Protein 5K4B (pdb70)

InterPro domains:
  IPR007783 Eukaryotic translation initiation factor 3 subunit D [MF_03003] (20-543)
  IPR007783 Eukaryotic translation initiation factor 3 subunit D [PF05091] (23-531)
  IPR007783 Eukaryotic translation initiation factor 3 subunit D [PIRSF016281] (19-552)
  IPR007783 Eukaryotic translation initiation factor 3 subunit D [PTHR12399] (19-552)

Solvent-accessible surface area: 29880 Å² total; per-residue (Å²): 109,18,79,68,54,117,77,18,87,64,58,49,90,0,69,22,85,95,0,63,169,43,83,25,87,69,34,166,110,8,101,61,41,43,26,0,2,20,0,10,30,14,24,111,61,25,77,184,5,59,30,189,56,79,90,87,25,90,119,52,61,55,3,60,46,68,34,11,0,41,58,0,11,0,0,30,88,18,15,149,122,50,22,31,0,0,0,2,8,39,0,0,0,8,0,4,3,0,40,49,9,53,71,40,33,13,0,15,0,56,17,99,32,118,66,0,25,0,17,29,52,96,58,40,83,38,62,44,33,30,6,13,7,33,17,134,151,31,20,122,83,117,60,96,6,46,29,9,40,60,1,0,13,28,1,0,17,68,0,14,71,6,4,6,9,10,0,9,93,91,144,84,104,74,70,131,31,157,26,31,8,0,11,4,0,110,84,2,34,42,10,14,3,6,11,0,4,32,0,17,49,9,93,0,91,112,60,8,36,0,0,0,8,0,48,1,21,0,0,12,147,85,59,19,0,5,5,36,0,0,10,12,15,16,11,175,110,26,128,30,36,44,8,89,180,72,3,103,111,70,83,53,44,0,20,59,20,14,42,127,6,6,18,4,8,0,0,52,4,0,0,31,0,24,2,1,28,9,58,17,0,12,1,0,0,0,3,3,44,40,70,190,60,4,60,134,4,9,0,0,16,14,31,78,40,111,5,102,81,1,5,102,100,6,133,16,90,39,51,28,0,14,5,0,0,37,18,0,0,46,16,0,43,126,37,175,83,14,58,7,0,0,8,5,16,56,135,108,82,15,0,38,1,15,54,2,56,82,78,15,102,66,84,68,72,135,43,17,88,60,51,63,84,2,56,17,86,136,2,61,172,54,81,22,86,66,32,168,121,11,104,61,41,42,24,0,1,16,0,14,42,5,35,89,45,16,62,169,10,54,29,182,90,84,83,68,17,95,137,43,102,61,5,60,55,71,31,14,0,46,57,0,4,0,1,47,70,14,12,126,118,53,22,32,0,0,0,2,6,36,0,0,0,7,0,5,1,0,38,64,10,52,67,52,31,9,0,10,0,16,22,57,34,125,59,0,24,0,17,22,31,107,55,33,80,37,50,40,35,29,5,15,6,35,16,143,128,26,20,131,71,91,31,94,22,61,11,2,47,75,32,0,11,28,9,0,21,57,0,16,63,5,0,12,7,19,0,14,82,50,152,82,113,93,68,120,35,160,20,18,19,0,15,7,0,87,103,11,73,67,52,22,12,6,14,0,5,33,0,10,52,10,95,0,84,106,65,8,38,0,0,0,14,0,46,2,17,0,0,8,103,180,63,53,20,0,4,3,31,0,0,10,14,16,14,11,184,116,26,133,30,41,60,8,80,169,52,2,103,114,83,104,51,46,0,18,54,28,12,43,132,13,7,24,4,7,2,0,50,5,0,0,25,0,39,3,2,33,9,59,9,0,4,0,0,0,0,3,3,48,54,71,200,62,33,45,132,2,9,0,0,20,7,9,76,40,102,7,93,90,0,8,110,86,21,126,18,84,38,52,28,0,12,5,0,0,32,28,0,0,42,14,0,49,124,40,174,84,20,59,8,0,0,10,7,9,72,132,99,81,21,0,38,0,16,54,6,32,65,22,1,42

Radius of gyration: 26.12 Å; Cα contacts (8 Å, |Δi|>4): 1580; chains: 2; bounding box: 70×68×67 Å

Organism: Nasonia vitripennis (NCBI:txid7425)

Sequence (722 aa):
SVTVRPDWVTIEEMDFPRLSKLTLPGVKEGEDVLCCGAVEYYDKSYDRVNVKNEKPLQRIDRIFHTVTTTDDPVIRKLSKTEGNVYATDAILATIMCCTRSNYSWDIVIEKIGNKLFFDKRDNTEFDLLTVNETSVEPPQDDGNSLNSPRNLALEATFINHNFSQQVLKSNEPRYKFDEPNPFISEEEEGEVASVAYRYRKWDLNNGITLIARCEHDAVMQTQFLTIKALNEWDSKLANGVEWRRKLDTQRGAVLANELRNNACKLAKWTVQALLAGSDQLKFGYVSRASVRDSSKHVILETQQYKPNEFATQINLNMDNAWGILRCIIDICMNQKDGKYLIMKDPNKPMIRLYDIPDNTFVTVRPDWVTIEEMDFPRLSKLTLPGVKEGEDVLCCGAVEYYDKSYDRVNVKNEKPLQRIDRIFHTVTTTDDPVIRKLSKTEGNVYATDAILATIMCCTRSNYSWDIVIEKIGNKLFFDKRDNTEFDLLTVNETSVEPPQDDGNSLNSPRNLALEATFINHNFSQQVLKSNEPRYKFDEPNPFISEEEEGEVASVAYRYRKWDLNNGITLIARCEHDAVMQETQFLTIKALNEWDSKLANGVEWRRKLDTQRGAVLANELRNNACKLAKWTVQALLAGSDQLKFGYVSRASVRDSSKHVILETQQYKPNEFATQINLNMDNAWGILRCIIDICMNQKDGKYLIMKDPNKPMIRLYDIPDNTF

Nearest PDB structures (foldseek):
  5k4b-assembly1_A  TM=1.003E+00  e=2.210E-83  Nasonia vitripennis
  5k4c-assembly1_A  TM=9.934E-01  e=1.462E-78  Nasonia vitripennis
  5k4b-assembly2_B  TM=9.936E-01  e=1.462E-78  Nasonia vitripennis
  5k4d-assembly2_B  TM=9.808E-01  e=1.157E-73  Nasonia vitripennis
  8ppl-assembly1_Ix  TM=9.875E-01  e=2.390E-63  Homo sapiens

Structure (mmCIF, N/CA/C/O backbone):
data_5K4B
#
_entry.id   5K4B
#
_cell.length_a   61.832
_cell.length_b   62.909
_cell.length_c   192.112
_cell.angle_alpha   90.00
_cell.angle_beta   90.00
_cell.angle_gamma   90.00
#
_symmetry.space_group_name_H-M   'P 21 21 21'
#
loop_
_entity.id
_entity.type
_entity.pdbx_description
1 polymer 'Eukaryotic translation initiation factor 3 subunit D'
2 non-polymer 'CHLORIDE ION'
3 water water
#
loop_
_atom_site.group_PDB
_atom_site.id
_atom_site.type_symbol
_atom_site.label_atom_id
_atom_site.label_alt_id
_atom_site.label_comp_id
_atom_site.label_asym_id
_atom_site.label_entity_id
_atom_site.label_seq_id
_atom_site.pdbx_PDB_ins_code
_atom_site.Cartn_x
_atom_site.Cartn_y
_atom_site.Cartn_z
_atom_site.occupancy
_atom_site.B_iso_or_equiv
_atom_site.auth_seq_id
_atom_site.auth_comp_id
_atom_site.auth_asym_id
_atom_site.auth_atom_id
_atom_site.pdbx_PDB_model_num
ATOM 1 N N . SER A 1 3 ? 55.775 35.495 70.032 1.00 40.56 172 SER A N 1
ATOM 2 C CA . SER A 1 3 ? 56.676 36.031 69.018 1.00 35.38 172 SER A CA 1
ATOM 3 C C . SER A 1 3 ? 58.010 35.290 69.044 1.00 32.21 172 SER A C 1
ATOM 4 O O . SER A 1 3 ? 58.653 35.191 70.091 1.00 28.98 172 SER A O 1
ATOM 7 N N . VAL A 1 4 ? 58.423 34.768 67.891 1.00 21.85 173 VAL A N 1
ATOM 8 C CA . VAL A 1 4 ? 59.615 33.934 67.815 1.00 21.77 173 VAL A CA 1
ATOM 9 C C . VAL A 1 4 ? 60.848 34.760 68.187 1.00 19.14 173 VAL A C 1
ATOM 10 O O . VAL A 1 4 ? 60.935 35.949 67.881 1.00 20.97 173 VAL A O 1
ATOM 14 N N . THR A 1 5 ? 61.786 34.133 68.885 1.00 22.37 174 THR A N 1
ATOM 15 C CA . THR A 1 5 ? 63.000 34.817 69.290 1.00 21.12 174 THR A CA 1
ATOM 16 C C . THR A 1 5 ? 63.996 34.762 68.149 1.00 20.64 174 THR A C 1
ATOM 17 O O . THR A 1 5 ? 64.418 33.680 67.748 1.00 22.70 174 THR A O 1
ATOM 21 N N . VAL A 1 6 ? 64.352 35.927 67.618 1.00 21.72 175 VAL A N 1
ATOM 22 C CA . VAL A 1 6 ? 65.357 35.980 66.564 1.00 19.47 175 VAL A CA 1
ATOM 23 C C . VAL A 1 6 ? 66.716 35.725 67.201 1.00 20.99 175 VAL A C 1
ATOM 24 O O . VAL A 1 6 ? 67.135 36.442 68.109 1.00 28.36 175 VAL A O 1
ATOM 28 N N . ARG A 1 7 ? 67.392 34.692 66.726 1.00 18.23 176 ARG A N 1
ATOM 29 C CA . ARG A 1 7 ? 68.670 34.296 67.308 1.00 19.19 176 ARG A CA 1
ATOM 30 C C . ARG A 1 7 ? 69.844 34.993 66.625 1.00 17.90 176 ARG A C 1
ATOM 31 O O . ARG A 1 7 ? 69.776 35.359 65.455 1.00 18.09 176 ARG A O 1
ATOM 39 N N . PRO A 1 8 ? 70.947 35.169 67.360 1.00 22.66 177 PRO A N 1
ATOM 40 C CA . PRO A 1 8 ? 72.105 35.856 66.787 1.00 21.39 177 PRO A CA 1
ATOM 41 C C . PRO A 1 8 ? 72.731 35.143 65.589 1.00 20.53 177 PRO A C 1
ATOM 42 O O . PRO A 1 8 ? 73.456 35.787 64.822 1.00 18.66 177 PRO A O 1
ATOM 46 N N . ASP A 1 9 ? 72.497 33.840 65.441 1.00 16.98 178 ASP A N 1
ATOM 47 C CA . ASP A 1 9 ? 73.093 33.133 64.310 1.00 17.83 178 ASP A CA 1
ATOM 48 C C . ASP A 1 9 ? 72.147 33.025 63.111 1.00 18.64 178 ASP A C 1
ATOM 49 O O . ASP A 1 9 ? 72.439 32.316 62.153 1.00 20.48 178 ASP A O 1
ATOM 54 N N . TRP A 1 10 ? 71.019 33.724 63.155 1.00 16.12 179 TRP A N 1
ATOM 55 C CA . TRP A 1 10 ? 70.138 33.794 61.996 1.00 15.49 179 TRP A CA 1
ATOM 56 C C . TRP A 1 10 ? 70.670 34.822 61.032 1.00 15.43 179 TRP A C 1
ATOM 57 O O . TRP A 1 10 ? 71.073 35.909 61.453 1.00 19.55 179 TRP A O 1
ATOM 68 N N . VAL A 1 11 ? 70.644 34.514 59.743 1.00 13.23 180 VAL A N 1
ATOM 69 C CA . VAL A 1 11 ? 71.153 35.436 58.743 1.00 13.90 180 VAL A CA 1
ATOM 70 C C . VAL A 1 11 ? 69.990 35.945 57.902 1.00 16.94 180 VAL A C 1
ATOM 71 O O . VAL A 1 11 ? 69.221 35.158 57.346 1.00 14.73 180 VAL A O 1
ATOM 75 N N . THR A 1 12 ? 69.852 37.261 57.796 1.00 16.55 181 THR A N 1
ATOM 76 C CA . THR A 1 12 ? 68.776 37.838 57.004 1.00 16.54 181 THR A CA 1
ATOM 77 C C . THR A 1 12 ? 69.041 37.672 55.508 1.00 16.45 181 THR A C 1
ATOM 78 O O . THR A 1 12 ? 70.102 38.052 55.015 1.00 17.44 181 THR A O 1
ATOM 82 N N . ILE A 1 13 ? 68.100 37.052 54.811 1.00 16.13 182 ILE A N 1
ATOM 83 C CA . ILE A 1 13 ? 68.161 36.879 53.360 1.00 15.72 182 ILE A CA 1
ATOM 84 C C . ILE A 1 13 ? 67.435 37.999 52.623 1.00 16.05 182 ILE A C 1
ATOM 85 O O . ILE A 1 13 ? 67.929 38.533 51.636 1.00 17.96 182 ILE A O 1
ATOM 90 N N . GLU A 1 14 ? 66.239 38.344 53.076 1.00 15.59 183 GLU A N 1
ATOM 91 C CA . GLU A 1 14 ? 65.521 39.421 52.426 1.00 16.85 183 GLU A CA 1
ATOM 92 C C . GLU A 1 14 ? 64.529 40.037 53.384 1.00 13.11 183 GLU A C 1
ATOM 93 O O . GLU A 1 14 ? 63.931 39.340 54.204 1.00 16.49 183 GLU A O 1
ATOM 99 N N . GLU A 1 15 ? 64.397 41.353 53.285 1.00 16.52 184 GLU A N 1
ATOM 100 C CA . GLU A 1 15 ? 63.366 42.113 53.976 1.00 16.63 184 GLU A CA 1
ATOM 101 C C . GLU A 1 15 ? 62.374 42.632 52.960 1.00 18.06 184 GLU A C 1
ATOM 102 O O . GLU A 1 15 ? 62.756 43.171 51.920 1.00 22.16 184 GLU A O 1
ATOM 108 N N . MET A 1 16 ? 61.093 42.502 53.269 1.00 17.19 185 MET A N 1
ATOM 109 C CA . MET A 1 16 ? 60.042 42.942 52.361 1.00 20.76 185 MET A CA 1
ATOM 110 C C . MET A 1 16 ? 59.051 43.823 53.098 1.00 18.35 185 MET A C 1
ATOM 111 O O . MET A 1 16 ? 58.326 43.333 53.967 1.00 19.75 185 MET A O 1
ATOM 116 N N . ASP A 1 17 ? 58.996 45.107 52.760 1.00 18.49 186 ASP A N 1
ATOM 117 C CA . ASP A 1 17 ? 58.028 45.989 53.397 1.00 19.76 186 ASP A CA 1
ATOM 118 C C . ASP A 1 17 ? 56.652 45.800 52.751 1.00 19.19 186 ASP A C 1
ATOM 119 O O . ASP A 1 17 ? 56.528 45.297 51.631 1.00 16.93 186 ASP A O 1
ATOM 124 N N . PHE A 1 18 ? 55.616 46.187 53.475 1.00 19.68 187 PHE A N 1
ATOM 125 C CA . PHE A 1 18 ? 54.267 45.980 52.975 1.00 19.69 187 PHE A CA 1
ATOM 126 C C . PHE A 1 18 ? 53.984 46.725 51.660 1.00 19.76 187 PHE A C 1
ATOM 127 O O . PHE A 1 18 ? 53.377 46.150 50.768 1.00 18.56 187 PHE A O 1
ATOM 135 N N . PRO A 1 19 ? 54.448 47.989 51.511 1.00 20.58 188 PRO A N 1
ATOM 136 C CA . PRO A 1 19 ? 54.163 48.630 50.222 1.00 21.48 188 PRO A CA 1
ATOM 137 C C . PRO A 1 19 ? 54.698 47.871 49.020 1.00 19.83 188 PRO A C 1
ATOM 138 O O . PRO A 1 19 ? 54.020 47.811 47.997 1.00 24.88 188 PRO A O 1
ATOM 142 N N . ARG A 1 20 ? 55.894 47.304 49.131 1.00 18.24 189 ARG A N 1
ATOM 143 C CA . ARG A 1 20 ? 56.389 46.475 48.049 1.00 17.66 189 ARG A CA 1
ATOM 144 C C . ARG A 1 20 ? 55.519 45.238 47.832 1.00 18.10 189 ARG A C 1
ATOM 145 O O . ARG A 1 20 ? 55.157 44.919 46.703 1.00 20.86 189 ARG A O 1
ATOM 153 N N . LEU A 1 21 ? 55.177 44.555 48.915 1.00 15.71 190 LEU A N 1
ATOM 154 C CA . LEU A 1 21 ? 54.340 43.368 48.803 1.00 15.63 190 LEU A CA 1
ATOM 155 C C . LEU A 1 21 ? 52.984 43.689 48.198 1.00 18.56 190 LEU A C 1
ATOM 156 O O . LEU A 1 21 ? 52.449 42.903 47.413 1.00 17.30 190 LEU A O 1
ATOM 161 N N . SER A 1 22 ? 52.451 44.856 48.542 1.00 16.93 191 SER A N 1
ATOM 162 C CA . SER A 1 22 ? 51.106 45.241 48.094 1.00 19.55 191 SER A CA 1
ATOM 163 C C . SER A 1 22 ? 51.019 45.483 46.590 1.00 23.17 191 SER A C 1
ATOM 164 O O . SER A 1 22 ? 49.929 45.516 46.027 1.00 25.56 191 SER A O 1
ATOM 167 N N . LYS A 1 23 ? 52.164 45.666 45.943 1.00 20.70 192 LYS A N 1
ATOM 168 C CA . LYS A 1 23 ? 52.203 45.929 44.511 1.00 20.73 192 LYS A CA 1
ATOM 169 C C . LYS A 1 23 ? 52.397 44.664 43.674 1.00 20.50 192 LYS A C 1
ATOM 170 O O . LYS A 1 23 ? 52.253 44.695 42.452 1.00 25.08 192 LYS A O 1
ATOM 176 N N . LEU A 1 24 ? 52.722 43.558 44.334 1.00 18.64 193 LEU A N 1
ATOM 177 C CA . LEU A 1 24 ? 52.954 42.291 43.653 1.00 18.93 193 LEU A CA 1
ATOM 178 C C . LEU A 1 24 ? 51.679 41.746 43.017 1.00 19.60 193 LEU A C 1
ATOM 179 O O . LEU A 1 24 ? 50.584 41.937 43.553 1.00 18.04 193 LEU A O 1
ATOM 184 N N . THR A 1 25 ? 51.815 41.055 41.890 1.00 17.41 194 THR A N 1
ATOM 185 C CA . THR A 1 25 ? 50.655 40.468 41.227 1.00 19.11 194 THR A CA 1
ATOM 186 C C . THR A 1 25 ? 51.033 39.256 40.370 1.00 20.04 194 THR A C 1
ATOM 187 O O . THR A 1 25 ? 52.090 39.231 39.716 1.00 20.53 194 THR A O 1
ATOM 191 N N . LEU A 1 26 ? 50.193 38.227 40.428 1.00 17.67 195 LEU A N 1
ATOM 192 C CA . LEU A 1 26 ? 50.300 37.065 39.560 1.00 16.64 195 LEU A CA 1
ATOM 193 C C . LEU A 1 26 ? 48.889 36.747 39.060 1.00 18.82 195 LEU A C 1
ATOM 194 O O . LEU A 1 26 ? 48.227 35.845 39.583 1.00 17.01 195 LEU A O 1
ATOM 199 N N . PRO A 1 27 ? 48.413 37.489 38.049 1.00 17.69 196 PRO A N 1
ATOM 200 C CA . PRO A 1 27 ? 47.049 37.254 37.554 1.00 17.51 196 PRO A CA 1
ATOM 201 C C . PRO A 1 27 ? 46.927 35.911 36.842 1.00 18.09 196 PRO A C 1
ATOM 202 O O . PRO A 1 27 ? 47.929 35.348 36.405 1.00 17.66 196 PRO A O 1
ATOM 206 N N . GLY A 1 28 ? 45.703 35.413 36.721 1.00 18.05 197 GLY A N 1
ATOM 207 C CA . GLY A 1 28 ? 45.430 34.228 35.927 1.00 18.99 197 GLY A CA 1
ATOM 208 C C . GLY A 1 28 ? 45.511 32.870 36.615 1.00 18.06 197 GLY A C 1
ATOM 209 O O . GLY A 1 28 ? 45.315 31.851 35.958 1.00 21.41 197 GLY A O 1
ATOM 210 N N . VAL A 1 29 ? 45.781 32.829 37.921 1.00 15.26 198 VAL A N 1
ATOM 211 C CA . VAL A 1 29 ? 45.849 31.536 38.606 1.00 17.79 198 VAL A CA 1
ATOM 212 C C . VAL A 1 29 ? 44.457 30.889 38.613 1.00 20.36 198 VAL A C 1
ATOM 213 O O . VAL A 1 29 ? 43.461 31.530 38.938 1.00 19.54 198 VAL A O 1
ATOM 217 N N . LYS A 1 30 ? 44.390 29.630 38.198 1.00 17.28 199 LYS A N 1
ATOM 218 C CA . LYS A 1 30 ? 43.104 28.942 38.110 1.00 20.15 199 LYS A CA 1
ATOM 219 C C . LYS A 1 30 ? 42.538 28.535 39.464 1.00 19.49 199 LYS A C 1
ATOM 220 O O . LYS A 1 30 ? 43.215 28.606 40.491 1.00 20.02 199 LYS A O 1
ATOM 226 N N . GLU A 1 31 ? 41.288 28.079 39.443 1.00 19.52 200 GLU A N 1
ATOM 227 C CA . GLU A 1 31 ? 40.681 27.483 40.613 1.00 18.65 200 GLU A CA 1
ATOM 228 C C . GLU A 1 31 ? 41.547 26.275 40.970 1.00 17.38 200 GLU A C 1
ATOM 229 O O . GLU A 1 31 ? 42.092 25.634 40.071 1.00 18.05 200 GLU A O 1
ATOM 235 N N . GLY A 1 32 ? 41.678 25.955 42.253 1.00 15.97 201 GLY A N 1
ATOM 236 C CA . GLY A 1 32 ? 42.447 24.776 42.624 1.00 17.87 201 GLY A CA 1
ATOM 237 C C . GLY A 1 32 ? 41.920 23.515 41.946 1.00 18.85 201 GLY A C 1
ATOM 238 O O . GLY A 1 32 ? 40.712 23.380 41.731 1.00 20.80 201 GLY A O 1
ATOM 239 N N . GLU A 1 33 ? 42.826 22.595 41.625 1.00 15.49 202 GLU A N 1
ATOM 240 C CA . GLU A 1 33 ? 42.480 21.290 41.051 1.00 16.93 202 GLU A CA 1
ATOM 241 C C . GLU A 1 33 ? 42.520 20.228 42.142 1.00 14.19 202 GLU A C 1
ATOM 242 O O . GLU A 1 33 ? 43.540 20.047 42.785 1.00 12.86 202 GLU A O 1
ATOM 248 N N . ASP A 1 34 ? 41.405 19.538 42.370 1.00 13.20 203 ASP A N 1
ATOM 249 C CA . ASP A 1 34 ? 41.367 18.519 43.418 1.00 11.94 203 ASP A CA 1
ATOM 250 C C . ASP A 1 34 ? 42.261 17.345 43.060 1.00 15.00 203 ASP A C 1
ATOM 251 O O . ASP A 1 34 ? 42.111 16.767 41.981 1.00 17.56 203 ASP A O 1
ATOM 256 N N . VAL A 1 35 ? 43.156 16.981 43.969 1.00 13.47 204 VAL A N 1
ATOM 257 C CA . VAL A 1 35 ? 44.004 15.810 43.799 1.00 14.52 204 VAL A CA 1
ATOM 258 C C . VAL A 1 35 ? 43.485 14.682 44.687 1.00 15.59 204 VAL A C 1
ATOM 259 O O . VAL A 1 35 ? 43.504 13.517 44.289 1.00 19.49 204 VAL A O 1
ATOM 263 N N . LEU A 1 36 ? 42.999 15.031 45.880 1.00 11.84 205 LEU A N 1
ATOM 264 C CA . LEU A 1 36 ? 42.403 14.052 46.784 1.00 12.65 205 LEU A CA 1
ATOM 265 C C . LEU A 1 36 ? 41.435 14.760 47.705 1.00 11.06 205 LEU A C 1
ATOM 266 O O . LEU A 1 36 ? 41.752 15.823 48.234 1.00 13.63 205 LEU A O 1
ATOM 271 N N . CYS A 1 37 ? 40.258 14.175 47.889 1.00 12.09 206 CYS A N 1
ATOM 272 C CA . CYS A 1 37 ? 39.236 14.712 48.789 1.00 12.07 206 CYS A CA 1
ATOM 273 C C . CYS A 1 37 ? 38.910 13.711 49.885 1.00 11.71 206 CYS A C 1
ATOM 274 O O . CYS A 1 37 ? 38.750 12.515 49.619 1.00 15.72 206 CYS A O 1
ATOM 277 N N . CYS A 1 38 ? 38.815 14.197 51.117 1.00 11.95 207 CYS A N 1
ATOM 278 C CA . CYS A 1 38 ? 38.662 13.316 52.273 1.00 15.49 207 CYS A CA 1
ATOM 279 C C . CYS A 1 38 ? 37.646 13.829 53.260 1.00 12.50 207 CYS A C 1
ATOM 280 O O . CYS A 1 38 ? 37.487 15.037 53.425 1.00 14.44 207 CYS A O 1
ATOM 283 N N . GLY A 1 39 ? 37.038 12.922 53.998 1.00 11.03 208 GLY A N 1
ATOM 284 C CA . GLY A 1 39 ? 36.245 13.337 55.143 1.00 9.58 208 GLY A CA 1
ATOM 285 C C . GLY A 1 39 ? 34.750 13.269 54.985 1.00 12.63 208 GLY A C 1
ATOM 286 O O . GLY A 1 39 ? 34.233 12.785 53.977 1.00 13.36 208 GLY A O 1
ATOM 287 N N . ALA A 1 40 ? 34.061 13.735 56.019 1.00 14.52 209 ALA A N 1
ATOM 288 C CA . ALA A 1 40 ? 32.601 13.686 56.087 1.00 13.55 209 ALA A CA 1
ATOM 289 C C . ALA A 1 40 ? 32.139 14.997 56.696 1.00 16.22 209 ALA A C 1
ATOM 290 O O . ALA A 1 40 ? 32.639 15.432 57.742 1.00 16.74 209 ALA A O 1
ATOM 292 N N . VAL A 1 41 ? 31.192 15.642 56.036 1.00 13.99 210 VAL A N 1
ATOM 293 C CA . VAL A 1 41 ? 30.766 16.940 56.471 1.00 13.30 210 VAL A CA 1
ATOM 294 C C . VAL A 1 41 ? 29.237 16.964 56.690 1.00 11.36 210 VAL A C 1
ATOM 295 O O . VAL A 1 41 ? 28.473 16.323 55.945 1.00 11.82 210 VAL A O 1
ATOM 299 N N . GLU A 1 42 ? 28.803 17.647 57.753 1.00 9.30 211 GLU A N 1
ATOM 300 C CA . GLU A 1 42 ? 27.396 17.742 58.116 1.00 11.63 211 GLU A CA 1
ATOM 301 C C . GLU A 1 42 ? 26.707 18.882 57.396 1.00 8.47 211 GLU A C 1
ATOM 302 O O . GLU A 1 42 ? 27.350 19.818 56.919 1.00 9.75 211 GLU A O 1
ATOM 308 N N . TYR A 1 43 ? 25.384 18.768 57.317 1.00 10.91 212 TYR A N 1
ATOM 309 C CA . TYR A 1 43 ? 24.547 19.768 56.665 1.00 11.00 212 TYR A CA 1
ATOM 310 C C . TYR A 1 43 ? 24.234 20.935 57.600 1.00 10.57 212 TYR A C 1
ATOM 311 O O . TYR A 1 43 ? 23.991 20.750 58.793 1.00 13.75 212 TYR A O 1
ATOM 320 N N . TYR A 1 44 ? 24.235 22.127 57.031 1.00 10.24 213 TYR A N 1
ATOM 321 C CA . TYR A 1 44 ? 23.870 23.334 57.759 1.00 10.32 213 TYR A CA 1
ATOM 322 C C . TYR A 1 44 ? 22.371 23.323 58.097 1.00 12.02 213 TYR A C 1
ATOM 323 O O . TYR A 1 44 ? 21.537 22.937 57.281 1.00 13.03 213 TYR A O 1
ATOM 332 N N . ASP A 1 45 ? 22.064 23.719 59.331 1.00 10.67 214 ASP A N 1
ATOM 333 C CA . ASP A 1 45 ? 20.699 23.829 59.847 1.00 12.14 214 ASP A CA 1
ATOM 334 C C . ASP A 1 45 ? 20.112 25.182 59.465 1.00 13.67 214 ASP A C 1
ATOM 335 O O . ASP A 1 45 ? 20.424 26.206 60.078 1.00 12.03 214 ASP A O 1
ATOM 340 N N . LYS A 1 46 ? 19.258 25.184 58.449 1.00 14.49 215 LYS A N 1
ATOM 341 C CA . LYS A 1 46 ? 18.701 26.432 57.945 1.00 16.41 215 LYS A CA 1
ATOM 342 C C . LYS A 1 46 ? 17.775 27.155 58.919 1.00 13.68 215 LYS A C 1
ATOM 343 O O . LYS A 1 46 ? 17.398 28.302 58.666 1.00 15.97 215 LYS A O 1
ATOM 349 N N . SER A 1 47 ? 17.438 26.539 60.049 1.00 14.36 216 SER A N 1
ATOM 350 C CA . SER A 1 47 ? 16.670 27.278 61.041 1.00 16.09 216 SER A CA 1
ATOM 351 C C . SER A 1 47 ? 17.482 28.461 61.567 1.00 14.68 216 SER A C 1
ATOM 352 O O . SER A 1 47 ? 16.924 29.456 62.029 1.00 16.25 216 SER A O 1
ATOM 355 N N . TYR A 1 48 ? 18.810 28.389 61.453 1.00 12.27 217 TYR A N 1
ATOM 356 C CA . TYR A 1 48 ? 19.651 29.478 61.927 1.00 11.05 217 TYR A CA 1
ATOM 357 C C . TYR A 1 48 ? 19.524 30.700 61.024 1.00 12.21 217 TYR A C 1
ATOM 358 O O . TYR A 1 48 ? 19.934 31.789 61.407 1.00 16.00 217 TYR A O 1
ATOM 367 N N . ASP A 1 49 ? 18.901 30.550 59.860 1.00 15.78 218 ASP A N 1
ATOM 368 C CA . ASP A 1 49 ? 18.680 31.710 59.007 1.00 16.60 218 ASP A CA 1
ATOM 369 C C . ASP A 1 49 ? 17.613 32.634 59.611 1.00 15.58 218 ASP A C 1
ATOM 370 O O . ASP A 1 49 ? 17.530 33.819 59.261 1.00 19.40 218 ASP A O 1
ATOM 375 N N . ARG A 1 50 ? 16.843 32.111 60.564 1.00 13.93 219 ARG A N 1
ATOM 376 C CA . ARG A 1 50 ? 15.789 32.881 61.222 1.00 15.23 219 ARG A CA 1
ATOM 377 C C . ARG A 1 50 ? 16.299 33.691 62.405 1.00 15.84 219 ARG A C 1
ATOM 378 O O . ARG A 1 50 ? 15.534 34.439 63.003 1.00 16.76 219 ARG A O 1
ATOM 386 N N . VAL A 1 51 ? 17.572 33.537 62.751 1.00 14.91 220 VAL A N 1
ATOM 387 C CA . VAL A 1 51 ? 18.139 34.273 63.878 1.00 15.95 220 VAL A CA 1
ATOM 388 C C . VAL A 1 51 ? 18.352 35.751 63.550 1.00 16.54 220 VAL A C 1
ATOM 389 O O . VAL A 1 51 ? 18.816 36.095 62.465 1.00 19.77 220 VAL A O 1
ATOM 393 N N . ASN A 1 52 ? 17.968 36.621 64.483 1.00 15.08 221 ASN A N 1
ATOM 394 C CA . ASN A 1 52 ? 18.174 38.062 64.370 1.00 14.93 221 ASN A CA 1
ATOM 395 C C . ASN A 1 52 ? 18.148 38.627 65.788 1.00 16.88 221 ASN A C 1
ATOM 396 O O . ASN A 1 52 ? 17.995 37.869 66.734 1.00 15.74 221 ASN A O 1
ATOM 401 N N . VAL A 1 53 ? 18.314 39.935 65.945 1.00 16.71 222 VAL A N 1
ATOM 402 C CA . VAL A 1 53 ? 18.428 40.495 67.296 1.00 22.03 222 VAL A CA 1
ATOM 403 C C . VAL A 1 53 ? 17.176 40.243 68.130 1.00 24.59 222 VAL A C 1
ATOM 404 O O . VAL A 1 53 ? 17.240 40.164 69.352 1.00 25.95 222 VAL A O 1
ATOM 408 N N . LYS A 1 54 ? 16.032 40.137 67.472 1.00 20.36 223 LYS A N 1
ATOM 409 C CA . LYS A 1 54 ? 14.790 39.870 68.187 1.00 23.33 223 LYS A CA 1
ATOM 410 C C . LYS A 1 54 ? 14.585 38.374 68.418 1.00 26.46 223 LYS A C 1
ATOM 411 O O . LYS A 1 54 ? 13.678 37.967 69.144 1.00 28.08 223 LYS A O 1
ATOM 417 N N . ASN A 1 55 ? 15.434 37.561 67.795 1.00 19.07 224 ASN A N 1
ATOM 418 C CA . ASN A 1 55 ? 15.336 36.109 67.886 1.00 17.15 224 ASN A CA 1
ATOM 419 C C . ASN A 1 55 ? 16.723 35.530 68.142 1.00 14.52 224 ASN A C 1
ATOM 420 O O . ASN A 1 55 ? 17.235 34.734 67.360 1.00 17.53 224 ASN A O 1
ATOM 425 N N . GLU A 1 56 ? 17.343 35.955 69.232 1.00 16.81 225 GLU A N 1
ATOM 426 C CA . GLU A 1 56 ? 18.703 35.514 69.522 1.00 15.31 225 GLU A CA 1
ATOM 427 C C . GLU A 1 56 ? 18.701 34.064 69.974 1.00 16.77 225 GLU A C 1
ATOM 428 O O . GLU A 1 56 ? 17.683 33.551 70.452 1.00 20.41 225 GLU A O 1
ATOM 434 N N . LYS A 1 57 ? 19.846 33.407 69.843 1.00 14.88 226 LYS A N 1
ATOM 435 C CA . LYS A 1 57 ? 19.988 32.025 70.263 1.00 16.00 226 LYS A CA 1
ATOM 436 C C . LYS A 1 57 ? 21.232 31.893 71.112 1.00 19.65 226 LYS A C 1
ATOM 437 O O . LYS A 1 57 ? 22.296 32.351 70.706 1.00 16.55 226 LYS A O 1
ATOM 443 N N . PRO A 1 58 ? 21.120 31.261 72.291 1.00 15.68 227 PRO A N 1
ATOM 444 C CA . PRO A 1 58 ? 22.336 31.029 73.072 1.00 17.09 227 PRO A CA 1
ATOM 445 C C . PRO A 1 58 ? 23.388 30.227 72.301 1.00 16.54 227 PRO A C 1
ATOM 446 O O . PRO A 1 58 ? 23.051 29.287 71.571 1.00 15.72 227 PRO A O 1
ATOM 450 N N . LEU A 1 59 ? 24.654 30.583 72.487 1.00 14.58 228 LEU A N 1
ATOM 451 C CA . LEU A 1 59 ? 25.737 29.803 71.914 1.00 14.28 228 LEU A CA 1
ATOM 452 C C . LEU A 1 59 ? 25.919 28.575 72.770 1.00 20.06 228 LEU A C 1
ATOM 453 O O . LEU A 1 59 ? 26.044 28.669 73.992 1.00 19.86 228 LEU A O 1
ATOM 458 N N . GLN A 1 60 ? 25.949 27.419 72.125 1.00 18.44 229 GLN A N 1
ATOM 459 C CA . GLN A 1 60 ? 26.078 26.168 72.844 1.00 20.84 229 GLN A CA 1
ATOM 460 C C . GLN A 1 60 ? 27.528 25.739 72.949 1.00 20.23 229 GLN A C 1
ATOM 461 O O . GLN A 1 60 ? 28.369 26.148 72.149 1.00 21.98 229 GLN A O 1
ATOM 467 N N . ARG A 1 61 ? 27.841 24.960 73.973 1.00 24.52 230 ARG A N 1
ATOM 468 C CA . ARG A 1 61 ? 29.153 24.358 74.042 1.00 23.24 230 ARG A CA 1
ATOM 469 C C . ARG A 1 61 ? 29.071 22.948 73.482 1.00 26.84 230 ARG A C 1
ATOM 470 O O . ARG A 1 61 ? 28.430 22.071 74.069 1.00 29.60 230 ARG A O 1
ATOM 478 N N . ILE A 1 62 ? 29.674 22.750 72.320 1.00 23.81 231 ILE A N 1
ATOM 479 C CA . ILE A 1 62 ? 29.675 21.448 71.685 1.00 23.83 231 ILE A CA 1
ATOM 480 C C . ILE A 1 62 ? 31.122 21.086 71.509 1.00 25.99 231 ILE A C 1
ATOM 481 O O . ILE A 1 62 ? 31.869 21.769 70.825 1.00 32.22 231 ILE A O 1
ATOM 486 N N . ASP A 1 63 ? 31.519 19.996 72.136 1.00 30.53 232 ASP A N 1
ATOM 487 C CA . ASP A 1 63 ? 32.910 19.642 72.122 1.00 34.96 232 ASP A CA 1
ATOM 488 C C . ASP A 1 63 ? 33.131 18.634 71.015 1.00 37.44 232 ASP A C 1
ATOM 489 O O . ASP A 1 63 ? 32.587 17.538 71.036 1.00 38.63 232 ASP A O 1
ATOM 494 N N . ARG A 1 64 ? 33.933 19.027 70.046 1.00 24.07 233 ARG A N 1
ATOM 495 C CA . ARG A 1 64 ? 34.353 18.149 68.975 1.00 20.89 233 ARG A CA 1
ATOM 496 C C . ARG A 1 64 ? 35.818 18.418 68.809 1.00 17.44 233 ARG A C 1
ATOM 497 O O . ARG A 1 64 ? 36.303 19.480 69.191 1.00 19.55 233 ARG A O 1
ATOM 505 N N . ILE A 1 65 ? 36.516 17.472 68.217 1.00 14.92 234 ILE A N 1
ATOM 506 C CA . ILE A 1 65 ? 37.938 17.657 68.028 1.00 14.46 234 ILE A CA 1
ATOM 507 C C . ILE A 1 65 ? 38.258 18.321 66.698 1.00 14.32 234 ILE A C 1
ATOM 508 O O . ILE A 1 65 ? 37.745 17.927 65.657 1.00 14.39 234 ILE A O 1
ATOM 513 N N . PHE A 1 66 ? 39.087 19.356 66.755 1.00 11.45 235 PHE A N 1
ATOM 514 C CA . PHE A 1 66 ? 39.538 20.098 65.583 1.00 12.43 235 PHE A CA 1
ATOM 515 C C . PHE A 1 66 ? 41.000 19.799 65.319 1.00 13.64 235 PHE A C 1
ATOM 516 O O . PHE A 1 66 ? 41.797 19.690 66.251 1.00 19.41 235 PHE A O 1
ATOM 524 N N . HIS A 1 67 ? 41.335 19.602 64.055 1.00 11.41 236 HIS A N 1
ATOM 525 C CA . HIS A 1 67 ? 42.722 19.420 63.666 1.00 12.02 236 HIS A CA 1
ATOM 526 C C . HIS A 1 67 ? 43.268 20.614 62.901 1.00 12.66 236 HIS A C 1
ATOM 527 O O . HIS A 1 67 ? 42.570 21.235 62.100 1.00 14.95 236 HIS A O 1
ATOM 534 N N . THR A 1 68 ? 44.526 20.936 63.180 1.00 12.37 237 THR A N 1
ATOM 535 C CA . THR A 1 68 ? 45.230 21.995 62.471 1.00 13.63 237 THR A CA 1
ATOM 536 C C . THR A 1 68 ? 46.628 21.492 62.190 1.00 13.93 237 THR A C 1
ATOM 537 O O . THR A 1 68 ? 47.612 22.085 62.623 1.00 16.25 237 THR A O 1
ATOM 541 N N . VAL A 1 69 ? 46.720 20.384 61.470 1.00 10.85 238 VAL A N 1
ATOM 542 C CA . VAL A 1 69 ? 47.984 19.699 61.310 1.00 11.27 238 VAL A CA 1
ATOM 543 C C . VAL A 1 69 ? 48.887 20.454 60.328 1.00 10.54 238 VAL A C 1
ATOM 544 O O . VAL A 1 69 ? 48.460 20.869 59.251 1.00 10.59 238 VAL A O 1
ATOM 548 N N . THR A 1 70 ? 50.135 20.673 60.712 1.00 10.86 239 THR A N 1
ATOM 549 C CA . THR A 1 70 ? 51.051 21.342 59.803 1.00 10.37 239 THR A CA 1
ATOM 550 C C . THR A 1 70 ? 51.414 20.436 58.624 1.00 9.22 239 THR A C 1
ATOM 551 O O . THR A 1 70 ? 51.365 19.208 58.710 1.00 9.74 239 THR A O 1
ATOM 555 N N . THR A 1 71 ? 51.813 21.079 57.534 1.00 8.73 240 THR A N 1
ATOM 556 C CA . THR A 1 71 ? 52.096 20.422 56.271 1.00 9.45 240 THR A CA 1
ATOM 557 C C . THR A 1 71 ? 52.891 19.121 56.350 1.00 10.32 240 THR A C 1
ATOM 558 O O . THR A 1 71 ? 52.471 18.090 55.828 1.00 10.75 240 THR A O 1
ATOM 562 N N . THR A 1 72 ? 54.036 19.163 57.021 1.00 10.88 241 THR A N 1
ATOM 563 C CA . THR A 1 72 ? 54.909 17.999 57.018 1.00 13.21 241 THR A CA 1
ATOM 564 C C . THR A 1 72 ? 54.427 16.855 57.904 1.00 16.21 241 THR A C 1
ATOM 565 O O . THR A 1 72 ? 54.930 15.739 57.787 1.00 19.78 241 THR A O 1
ATOM 569 N N . ASP A 1 73 ? 53.458 17.117 58.776 1.00 11.60 242 ASP A N 1
ATOM 570 C CA . ASP A 1 73 ? 52.882 16.066 59.617 1.00 14.15 242 ASP A CA 1
ATOM 571 C C . ASP A 1 73 ? 51.594 15.503 59.001 1.00 13.68 242 ASP A C 1
ATOM 572 O O . ASP A 1 73 ? 50.949 14.637 59.583 1.00 15.27 242 ASP A O 1
ATOM 577 N N . ASP A 1 74 ? 51.221 15.997 57.825 1.00 9.90 243 ASP A N 1
ATOM 578 C CA . ASP A 1 74 ? 50.003 15.552 57.156 1.00 11.20 243 ASP A CA 1
ATOM 579 C C . ASP A 1 74 ? 50.329 14.330 56.295 1.00 11.10 243 ASP A C 1
ATOM 580 O O . ASP A 1 74 ? 51.144 14.434 55.381 1.00 10.61 243 ASP A O 1
ATOM 585 N N . PRO A 1 75 ? 49.709 13.170 56.569 1.00 10.90 244 PRO A N 1
ATOM 586 C CA . PRO A 1 75 ? 50.123 11.944 55.872 1.00 13.21 244 PRO A CA 1
ATOM 587 C C . PRO A 1 75 ? 49.746 11.966 54.398 1.00 12.67 244 PRO A C 1
ATOM 588 O O . PRO A 1 75 ? 50.435 11.336 53.583 1.00 12.83 244 PRO A O 1
ATOM 592 N N . VAL A 1 76 ? 48.686 12.690 54.048 1.00 10.80 245 VAL A N 1
ATOM 593 C CA . VAL A 1 76 ? 48.293 12.806 52.651 1.00 11.76 245 VAL A CA 1
ATOM 594 C C . VAL A 1 76 ? 49.312 13.659 51.887 1.00 11.53 245 VAL A C 1
ATOM 595 O O . VAL A 1 76 ? 49.752 13.291 50.786 1.00 11.38 245 VAL A O 1
ATOM 599 N N . ILE A 1 77 ? 49.737 14.771 52.473 1.00 10.12 246 ILE A N 1
ATOM 600 C CA . ILE A 1 77 ? 50.769 15.577 51.831 1.00 9.54 246 ILE A CA 1
ATOM 601 C C . ILE A 1 77 ? 52.072 14.787 51.689 1.00 12.12 246 ILE A C 1
ATOM 602 O O . ILE A 1 77 ? 52.741 14.836 50.648 1.00 11.70 246 ILE A O 1
ATOM 607 N N . ARG A 1 78 ? 52.434 14.028 52.714 1.00 10.74 247 ARG A N 1
ATOM 608 C CA . ARG A 1 78 ? 53.660 13.244 52.624 1.00 11.75 247 ARG A CA 1
ATOM 609 C C . ARG A 1 78 ? 53.569 12.274 51.450 1.00 12.82 247 ARG A C 1
ATOM 610 O O . ARG A 1 78 ? 54.514 12.157 50.656 1.00 14.75 247 ARG A O 1
ATOM 618 N N . LYS A 1 79 ? 52.439 11.589 51.305 1.00 11.10 248 LYS A N 1
ATOM 619 C CA . LYS A 1 79 ? 52.251 10.669 50.180 1.00 11.45 248 LYS A CA 1
ATOM 620 C C . LYS A 1 79 ? 52.234 11.401 48.834 1.00 12.23 248 LYS A C 1
ATOM 621 O O . LYS A 1 79 ? 52.929 11.004 47.887 1.00 13.37 248 LYS A O 1
ATOM 627 N N . LEU A 1 80 ? 51.450 12.470 48.728 1.00 11.84 249 LEU A N 1
ATOM 628 C CA . LEU A 1 80 ? 51.368 13.194 47.462 1.00 11.77 249 LEU A CA 1
ATOM 629 C C . LEU A 1 80 ? 52.726 13.729 47.012 1.00 12.20 249 LEU A C 1
ATOM 630 O O . LEU A 1 80 ? 53.029 13.718 45.815 1.00 12.61 249 LEU A O 1
ATOM 635 N N . SER A 1 81 ? 53.537 14.186 47.960 1.00 10.93 250 SER A N 1
ATOM 636 C CA . SER A 1 81 ? 54.826 14.790 47.640 1.00 10.78 250 SER A CA 1
ATOM 637 C C . SER A 1 81 ? 55.773 13.812 46.953 1.00 14.23 250 SER A C 1
ATOM 638 O O . SER A 1 81 ? 56.761 14.236 46.377 1.00 15.03 250 SER A O 1
ATOM 641 N N . LYS A 1 82 ? 55.484 12.518 47.025 1.00 12.09 251 LYS A N 1
ATOM 642 C CA . LYS A 1 82 ? 56.310 11.529 46.340 1.00 12.94 251 LYS A CA 1
ATOM 643 C C . LYS A 1 82 ? 56.238 11.675 44.822 1.00 12.94 251 LYS A C 1
ATOM 644 O O . LYS A 1 82 ? 57.219 11.372 44.131 1.00 15.59 251 LYS A O 1
ATOM 650 N N . THR A 1 83 ? 5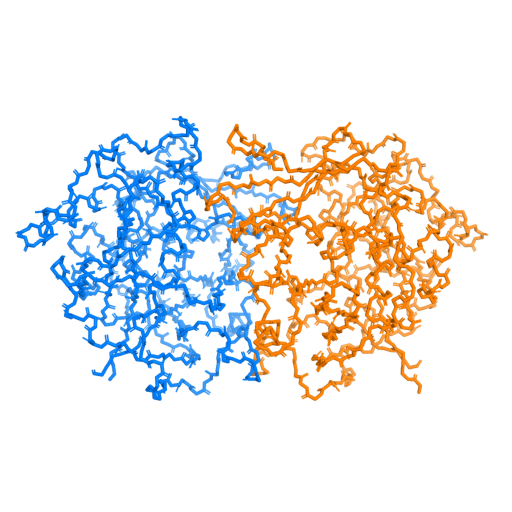5.097 12.129 44.304 1.00 14.50 252 THR A N 1
ATOM 651 C CA . THR A 1 83 ? 54.851 12.144 42.859 1.00 15.05 252 THR A CA 1
ATOM 652 C C . THR A 1 83 ? 54.247 13.430 42.299 1.00 17.73 252 THR A C 1
ATOM 653 O O . THR A 1 83 ? 54.160 13.590 41.079 1.00 23.61 252 THR A O 1
ATOM 657 N N . GLU A 1 84 ? 53.820 14.337 43.167 1.00 14.21 253 GLU A N 1
ATOM 658 C CA . GLU A 1 84 ? 53.087 15.516 42.716 1.00 18.18 253 GLU A CA 1
ATOM 659 C C . GLU A 1 84 ? 53.621 16.795 43.338 1.00 15.37 253 GLU A C 1
ATOM 660 O O . GLU A 1 84 ? 53.947 16.813 44.517 1.00 15.27 253 GLU A O 1
ATOM 666 N N . GLY A 1 85 ? 53.677 17.862 42.546 1.00 14.15 254 GLY A N 1
ATOM 667 C CA . GLY A 1 85 ? 54.000 19.195 43.034 1.00 15.23 254 GLY A CA 1
ATOM 668 C C . GLY A 1 85 ? 55.453 19.420 43.392 1.00 13.11 254 GLY A C 1
ATOM 669 O O . GLY A 1 85 ? 56.275 18.508 43.285 1.00 14.65 254 GLY A O 1
ATOM 670 N N . ASN A 1 86 ? 55.766 20.653 43.787 1.00 12.22 255 ASN A N 1
ATOM 671 C CA . ASN A 1 86 ? 57.074 20.965 44.349 1.00 11.30 255 ASN A CA 1
ATOM 672 C C . ASN A 1 86 ? 57.019 22.005 45.471 1.00 12.09 255 ASN A C 1
ATOM 673 O O . ASN A 1 86 ? 58.037 22.324 46.049 1.00 13.11 255 ASN A O 1
ATOM 678 N N . VAL A 1 87 ? 55.832 22.499 45.810 1.00 10.29 256 VAL A N 1
ATOM 679 C CA . VAL A 1 87 ? 55.656 23.377 46.971 1.00 9.43 256 VAL A CA 1
ATOM 680 C C . VAL A 1 87 ? 54.436 22.866 47.739 1.00 9.75 256 VAL A C 1
ATOM 681 O O . VAL A 1 87 ? 53.418 22.536 47.133 1.00 10.89 256 VAL A O 1
ATOM 685 N N . TYR A 1 88 ? 54.553 22.783 49.065 1.00 9.61 257 TYR A N 1
ATOM 686 C CA . TYR A 1 88 ? 53.522 22.174 49.908 1.00 8.94 257 TYR A CA 1
ATOM 687 C C . TYR A 1 88 ? 53.163 23.070 51.062 1.00 8.54 257 TYR A C 1
ATOM 688 O O . TYR A 1 88 ? 54.032 23.648 51.714 1.00 8.42 257 TYR A O 1
ATOM 697 N N . ALA A 1 89 ? 51.866 23.176 51.334 1.00 8.19 258 ALA A N 1
ATOM 698 C CA . ALA A 1 89 ? 51.403 24.012 52.431 1.00 7.68 258 ALA A CA 1
ATOM 699 C C . ALA A 1 89 ? 50.008 23.562 52.849 1.00 7.79 258 ALA A C 1
ATOM 700 O O . ALA A 1 89 ? 49.526 22.514 52.431 1.00 8.59 258 ALA A O 1
ATOM 702 N N . THR A 1 90 ? 49.399 24.354 53.717 1.00 8.09 259 THR A N 1
ATOM 703 C CA . THR A 1 90 ? 47.998 24.198 54.097 1.00 7.67 259 THR A CA 1
ATOM 704 C C . THR A 1 90 ? 47.322 25.532 53.918 1.00 8.40 259 THR A C 1
ATOM 705 O O . THR A 1 90 ? 47.976 26.577 53.864 1.00 8.27 259 THR A O 1
ATOM 709 N N . ASP A 1 91 ? 45.995 25.503 53.869 1.00 9.04 260 ASP A N 1
ATOM 710 C CA . ASP A 1 91 ? 45.226 26.733 53.694 1.00 8.64 260 ASP A CA 1
ATOM 711 C C . ASP A 1 91 ? 45.534 27.793 54.757 1.00 8.19 260 ASP A C 1
ATOM 712 O O . ASP A 1 91 ? 45.664 28.967 54.416 1.00 9.08 260 ASP A O 1
ATOM 717 N N . ALA A 1 92 ? 45.669 27.391 56.023 1.00 8.76 261 ALA A N 1
ATOM 718 C CA . ALA A 1 92 ? 45.909 28.362 57.087 1.00 9.85 261 ALA A CA 1
ATOM 719 C C . ALA A 1 92 ? 47.264 29.046 56.927 1.00 8.93 261 ALA A C 1
ATOM 720 O O . ALA A 1 92 ? 47.417 30.254 57.155 1.00 10.20 261 ALA A O 1
ATOM 722 N N . ILE A 1 93 ? 48.262 28.261 56.534 1.00 7.70 262 ILE A N 1
ATOM 723 C CA . ILE A 1 93 ? 49.594 28.777 56.319 1.00 8.88 262 ILE A CA 1
ATOM 724 C C . ILE A 1 93 ? 49.603 29.701 55.096 1.00 8.85 262 ILE A C 1
ATOM 725 O O . ILE A 1 93 ? 50.150 30.807 55.147 1.00 9.59 262 ILE A O 1
ATOM 730 N N . LEU A 1 94 ? 48.968 29.263 54.013 1.00 8.17 263 LEU A N 1
ATOM 731 C CA . LEU A 1 94 ? 48.878 30.106 52.831 1.00 7.78 263 LEU A CA 1
ATOM 732 C C . LEU A 1 94 ? 48.163 31.422 53.120 1.00 9.21 263 LEU A C 1
ATOM 733 O O . LEU A 1 94 ? 48.617 32.481 52.681 1.00 9.40 263 LEU A O 1
ATOM 738 N N . ALA A 1 95 ? 47.055 31.370 53.862 1.00 8.49 264 ALA A N 1
ATOM 739 C CA . ALA A 1 95 ? 46.293 32.587 54.128 1.00 8.29 264 ALA A CA 1
ATOM 740 C C . ALA A 1 95 ? 47.124 33.600 54.905 1.00 9.95 264 ALA A C 1
ATOM 741 O O . ALA A 1 95 ? 47.043 34.803 54.655 1.00 9.51 264 ALA A O 1
ATOM 743 N N . THR A 1 96 ? 47.930 33.112 55.846 1.00 9.26 265 THR A N 1
ATOM 744 C CA . THR A 1 96 ? 48.810 33.982 56.620 1.00 8.68 265 THR A CA 1
ATOM 745 C C . THR A 1 96 ? 49.801 34.726 55.722 1.00 10.58 265 THR A C 1
ATOM 746 O O . THR A 1 96 ? 49.988 35.931 55.844 1.00 10.59 265 THR A O 1
ATOM 750 N N . ILE A 1 97 ? 50.415 34.000 54.800 1.00 8.96 266 ILE A N 1
ATOM 751 C CA . ILE A 1 97 ? 51.331 34.633 53.856 1.00 10.74 266 ILE A CA 1
ATOM 752 C C . ILE A 1 97 ? 50.603 35.590 52.909 1.00 9.66 266 ILE A C 1
ATOM 753 O O . ILE A 1 97 ? 51.015 36.749 52.726 1.00 11.05 266 ILE A O 1
ATOM 758 N N . MET A 1 98 ? 49.503 35.115 52.332 1.00 9.76 267 MET A N 1
ATOM 759 C CA . MET A 1 98 ? 48.797 35.871 51.299 1.00 11.07 267 MET A CA 1
ATOM 760 C C . MET A 1 98 ? 48.174 37.158 51.826 1.00 11.50 267 MET A C 1
ATOM 761 O O . MET A 1 98 ? 47.975 38.094 51.063 1.00 13.46 267 MET A O 1
ATOM 766 N N . CYS A 1 99 ? 47.857 37.183 53.115 1.00 9.37 268 CYS A N 1
ATOM 767 C CA . CYS A 1 99 ? 47.227 38.334 53.741 1.00 11.63 268 CYS A CA 1
ATOM 768 C C . CYS A 1 99 ? 48.195 39.090 54.627 1.00 11.04 268 CYS A C 1
ATOM 769 O O . CYS A 1 99 ? 47.767 39.902 55.443 1.00 12.18 268 CYS A O 1
ATOM 772 N N . CYS A 1 100 ? 49.494 38.862 54.444 1.00 9.83 269 CYS A N 1
ATOM 773 C CA . CYS A 1 100 ? 50.471 39.426 55.371 1.00 12.05 269 CYS A CA 1
ATOM 774 C C . CYS A 1 100 ? 50.438 40.944 55.468 1.00 10.46 269 CYS A C 1
ATOM 775 O O . CYS A 1 100 ? 50.747 41.487 56.523 1.00 12.05 269 CYS A O 1
ATOM 778 N N . THR A 1 101 ? 50.077 41.637 54.388 1.00 10.68 270 THR A N 1
ATOM 779 C CA . THR A 1 101 ? 50.138 43.107 54.449 1.00 14.44 270 THR A CA 1
ATOM 780 C C . THR A 1 101 ? 49.009 43.693 55.303 1.00 14.91 270 THR A C 1
ATOM 781 O O . THR A 1 101 ? 48.991 44.895 55.583 1.00 17.61 270 THR A O 1
ATOM 785 N N . ARG A 1 102 ? 48.068 42.841 55.712 1.00 11.28 271 ARG A N 1
ATOM 786 C CA . ARG A 1 102 ? 47.024 43.250 56.644 1.00 11.49 271 ARG A CA 1
ATOM 787 C C . ARG A 1 102 ? 47.370 42.956 58.086 1.00 11.24 271 ARG A C 1
ATOM 788 O O . ARG A 1 102 ? 46.661 43.391 59.005 1.00 14.69 271 ARG A O 1
ATOM 796 N N . SER A 1 103 ? 48.441 42.192 58.291 1.00 11.67 272 SER A N 1
ATOM 797 C CA . SER A 1 103 ? 48.754 41.723 59.636 1.00 11.44 272 SER A CA 1
ATOM 798 C C . SER A 1 103 ? 49.453 42.803 60.455 1.00 13.89 272 SER A C 1
ATOM 799 O O . SER A 1 103 ? 50.138 43.688 59.926 1.00 14.88 272 SER A O 1
ATOM 802 N N . ASN A 1 104 ? 49.244 42.716 61.757 1.00 14.23 273 ASN A N 1
ATOM 803 C CA . ASN A 1 104 ? 49.860 43.606 62.723 1.00 14.24 273 ASN A CA 1
ATOM 804 C C . ASN A 1 104 ? 50.625 42.746 63.718 1.00 14.12 273 ASN A C 1
ATOM 805 O O . ASN A 1 104 ? 51.851 42.870 63.867 1.00 15.25 273 ASN A O 1
ATOM 810 N N . TYR A 1 105 ? 49.909 41.838 64.370 1.00 13.52 274 TYR A N 1
ATOM 811 C CA . TYR A 1 105 ? 50.522 40.954 65.354 1.00 14.74 274 TYR A CA 1
ATOM 812 C C . TYR A 1 105 ? 51.517 40.003 64.693 1.00 16.22 274 TYR A C 1
ATOM 813 O O . TYR A 1 105 ? 51.352 39.593 63.541 1.00 14.55 274 TYR A O 1
ATOM 822 N N . SER A 1 106 ? 52.546 39.652 65.444 1.00 16.42 275 SER A N 1
ATOM 823 C CA . SER A 1 106 ? 53.601 38.791 64.947 1.00 15.36 275 SER A CA 1
ATOM 824 C C . SER A 1 106 ? 53.131 37.393 64.562 1.00 13.09 275 SER A C 1
ATOM 825 O O . SER A 1 106 ? 52.150 36.868 65.079 1.00 15.56 275 SER A O 1
ATOM 828 N N . TRP A 1 107 ? 53.850 36.808 63.609 1.00 12.57 276 TRP A N 1
ATOM 829 C CA . TRP A 1 107 ? 53.655 35.423 63.213 1.00 12.06 276 TRP A CA 1
ATOM 830 C C . TRP A 1 107 ? 54.924 34.977 62.508 1.00 10.14 276 TRP A C 1
ATOM 831 O O . TRP A 1 107 ? 55.750 35.802 62.078 1.00 10.64 276 TRP A O 1
ATOM 842 N N . ASP A 1 108 ? 55.080 33.674 62.365 1.00 9.12 277 ASP A N 1
ATOM 843 C CA . ASP A 1 108 ? 56.215 33.137 61.624 1.00 9.65 277 ASP A CA 1
ATOM 844 C C . ASP A 1 108 ? 55.835 31.804 60.996 1.00 11.05 277 ASP A C 1
ATOM 845 O O . ASP A 1 108 ? 54.882 31.117 61.442 1.00 10.46 277 ASP A O 1
ATOM 850 N N . ILE A 1 109 ? 56.557 31.462 59.942 1.00 8.81 278 ILE A N 1
ATOM 851 C CA . ILE A 1 109 ? 56.370 30.228 59.200 1.00 9.15 278 ILE A CA 1
ATOM 852 C C . ILE A 1 109 ? 57.748 29.690 58.883 1.00 10.74 278 ILE A C 1
ATOM 853 O O . ILE A 1 109 ? 58.632 30.456 58.510 1.00 10.88 278 ILE A O 1
ATOM 858 N N . VAL A 1 110 ? 57.940 28.394 59.060 1.00 9.77 279 VAL A N 1
ATOM 859 C CA . VAL A 1 110 ? 59.206 27.751 58.725 1.00 10.07 279 VAL A CA 1
ATOM 860 C C . VAL A 1 110 ? 59.148 27.130 57.343 1.00 10.40 279 VAL A C 1
ATOM 861 O O . VAL A 1 110 ? 58.137 26.549 56.956 1.00 12.18 279 VAL A O 1
ATOM 865 N N . ILE A 1 111 ? 60.220 27.294 56.576 1.00 10.97 280 ILE A N 1
ATOM 866 C CA . ILE A 1 111 ? 60.289 26.761 55.231 1.00 12.32 280 ILE A CA 1
ATOM 867 C C . ILE A 1 111 ? 61.477 25.829 55.133 1.00 14.45 280 ILE A C 1
ATOM 868 O O . ILE A 1 111 ? 62.590 26.198 55.515 1.00 16.03 280 ILE A O 1
ATOM 873 N N . GLU A 1 112 ? 61.260 24.612 54.651 1.00 13.83 281 GLU A N 1
ATOM 874 C CA . GLU A 1 112 ? 62.393 23.731 54.403 1.00 14.55 281 GLU A CA 1
ATOM 875 C C . GLU A 1 112 ? 62.531 23.528 52.910 1.00 14.32 281 GLU A C 1
ATOM 876 O O . GLU A 1 112 ? 61.561 23.167 52.235 1.00 14.99 281 GLU A O 1
ATOM 882 N N . LYS A 1 113 ? 63.733 23.779 52.403 1.00 16.60 282 LYS A N 1
ATOM 883 C CA . LYS A 1 113 ? 64.067 23.602 50.999 1.00 15.05 282 LYS A CA 1
ATOM 884 C C . LYS A 1 113 ? 64.951 22.400 50.751 1.00 22.93 282 LYS A C 1
ATOM 885 O O . LYS A 1 113 ? 66.063 22.310 51.295 1.00 22.60 282 LYS A O 1
ATOM 891 N N . ILE A 1 114 ? 64.463 21.487 49.919 1.00 22.29 283 ILE A N 1
ATOM 892 C CA . ILE A 1 114 ? 65.245 20.330 49.506 1.00 25.54 283 ILE A CA 1
ATOM 893 C C . ILE A 1 114 ? 65.219 20.305 47.994 1.00 26.75 283 ILE A C 1
ATOM 894 O O . ILE A 1 114 ? 64.209 19.935 47.387 1.00 24.37 283 ILE A O 1
ATOM 899 N N . GLY A 1 115 ? 66.326 20.714 47.394 1.00 28.89 284 GLY A N 1
ATOM 900 C CA . GLY A 1 115 ? 66.415 20.812 45.956 1.00 30.42 284 GLY A CA 1
ATOM 901 C C . GLY A 1 115 ? 65.378 21.772 45.456 1.00 34.57 284 GLY A C 1
ATOM 902 O O . GLY A 1 115 ? 65.388 22.953 45.803 1.00 37.57 284 GLY A O 1
ATOM 903 N N . ASN A 1 116 ? 64.445 21.242 44.679 1.00 26.00 285 ASN A N 1
ATOM 904 C CA . ASN A 1 116 ? 63.432 22.078 44.099 1.00 39.19 285 ASN A CA 1
ATOM 905 C C . ASN A 1 116 ? 62.114 21.863 44.823 1.00 22.72 285 ASN A C 1
ATOM 906 O O . ASN A 1 116 ? 61.078 22.239 44.291 1.00 32.32 285 ASN A O 1
ATOM 911 N N . LYS A 1 117 ? 62.141 21.263 46.023 1.00 21.16 286 LYS A N 1
ATOM 912 C CA . LYS A 1 117 ? 60.893 21.150 46.796 1.00 16.09 286 LYS A CA 1
ATOM 913 C C . LYS A 1 117 ? 60.924 22.020 48.039 1.00 15.29 286 LYS A C 1
ATOM 914 O O . LYS A 1 117 ? 61.914 22.071 48.776 1.00 16.56 286 LYS A O 1
ATOM 920 N N . LEU A 1 118 ? 59.791 22.671 48.287 1.00 13.35 287 LEU A N 1
ATOM 921 C CA . LEU A 1 118 ? 59.611 23.550 49.436 1.00 12.48 287 LEU A CA 1
ATOM 922 C C . LEU A 1 118 ? 58.449 23.116 50.285 1.00 11.65 287 LEU A C 1
ATOM 923 O O . LEU A 1 118 ? 57.338 22.924 49.779 1.00 12.72 287 LEU A O 1
ATOM 928 N N . PHE A 1 119 ? 58.671 23.029 51.583 1.00 13.08 288 PHE A N 1
ATOM 929 C CA . PHE A 1 119 ? 57.599 22.730 52.531 1.00 11.88 288 PHE A CA 1
ATOM 930 C C . PHE A 1 119 ? 57.423 23.914 53.480 1.00 12.02 288 PHE A C 1
ATOM 931 O O . PHE A 1 119 ? 58.386 24.311 54.159 1.00 13.86 288 PHE A O 1
ATOM 939 N N . PHE A 1 120 ? 56.216 24.481 53.524 1.00 11.64 289 PHE A N 1
ATOM 940 C CA . PHE A 1 120 ? 55.881 25.582 54.426 1.00 11.92 289 PHE A CA 1
ATOM 941 C C . PHE A 1 120 ? 55.162 25.012 55.638 1.00 13.28 289 PHE A C 1
ATOM 942 O O . PHE A 1 120 ? 54.118 24.370 55.473 1.00 14.60 289 PHE A O 1
ATOM 950 N N . ASP A 1 121 ? 55.675 25.261 56.845 1.00 11.49 290 ASP A N 1
ATOM 951 C CA . ASP A 1 121 ? 55.107 24.711 58.084 1.00 10.74 290 ASP A CA 1
ATO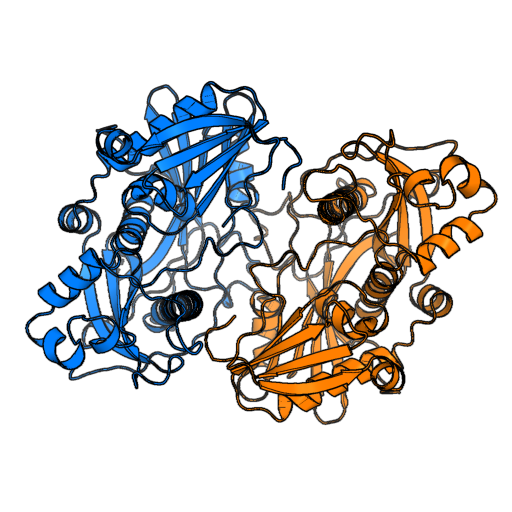M 952 C C . ASP A 1 121 ? 54.917 25.764 59.137 1.00 10.72 290 ASP A C 1
ATOM 953 O O . ASP A 1 121 ? 55.551 26.818 59.107 1.00 11.41 290 ASP A O 1
ATOM 958 N N . LYS A 1 122 ? 54.053 25.469 60.105 1.00 11.10 291 LYS A N 1
ATOM 959 C CA . LYS A 1 122 ? 54.038 26.267 61.314 1.00 11.99 291 LYS A CA 1
ATOM 960 C C . LYS A 1 122 ? 54.851 25.507 62.343 1.00 17.78 291 LYS A C 1
ATOM 961 O O . LYS A 1 122 ? 54.880 24.271 62.329 1.00 21.54 291 LYS A O 1
ATOM 967 N N . ARG A 1 123 ? 55.527 26.240 63.217 1.00 19.85 292 ARG A N 1
ATOM 968 C CA . ARG A 1 123 ? 56.256 25.627 64.317 1.00 22.77 292 ARG A CA 1
ATOM 969 C C . ARG A 1 123 ? 55.297 24.916 65.264 1.00 22.17 292 ARG A C 1
ATOM 970 O O . ARG A 1 123 ? 54.125 25.281 65.366 1.00 21.30 292 ARG A O 1
ATOM 978 N N . ASP A 1 124 ? 55.788 23.869 65.921 1.00 29.61 293 ASP A N 1
ATOM 979 C CA . ASP A 1 124 ? 54.999 23.146 66.915 1.00 36.34 293 ASP A CA 1
ATOM 980 C C . ASP A 1 124 ? 54.830 23.975 68.187 1.00 28.64 293 ASP A C 1
ATOM 981 O O . ASP A 1 124 ? 55.689 24.799 68.511 1.00 27.53 293 ASP A O 1
ATOM 986 N N . ASN A 1 125 ? 53.719 23.764 68.892 1.00 32.10 294 ASN A N 1
ATOM 987 C CA . ASN A 1 125 ? 53.495 24.383 70.203 1.00 32.71 294 ASN A CA 1
ATOM 988 C C . ASN A 1 125 ? 53.502 25.914 70.228 1.00 28.39 294 ASN A C 1
ATOM 989 O O . ASN A 1 125 ? 54.111 26.519 71.115 1.00 29.67 294 ASN A O 1
ATOM 994 N N . THR A 1 126 ? 52.827 26.530 69.260 1.00 23.75 295 THR A N 1
ATOM 995 C CA . THR A 1 126 ? 52.692 27.984 69.200 1.00 22.37 295 THR A CA 1
ATOM 996 C C . THR A 1 126 ? 51.227 28.374 69.096 1.00 22.72 295 THR A C 1
ATOM 997 O O . THR A 1 126 ? 50.359 27.511 68.957 1.00 27.30 295 THR A O 1
ATOM 1001 N N . GLU A 1 127 ? 50.952 29.669 69.204 1.00 20.29 296 GLU A N 1
ATOM 1002 C CA . GLU A 1 127 ? 49.574 30.144 69.103 1.00 21.99 296 GLU A CA 1
ATOM 1003 C C . GLU A 1 127 ? 49.192 30.540 67.673 1.00 20.83 296 GLU A C 1
ATOM 1004 O O . GLU A 1 127 ? 48.332 31.404 67.473 1.00 23.19 296 GLU A O 1
ATOM 1010 N N . PHE A 1 128 ? 49.786 29.872 66.685 1.00 19.50 297 PHE A N 1
ATOM 1011 C CA . PHE A 1 128 ? 49.552 30.189 65.274 1.00 17.36 297 PHE A CA 1
ATOM 1012 C C . PHE A 1 128 ? 48.075 30.098 64.910 1.00 17.18 297 PHE A C 1
ATOM 1013 O O . PHE A 1 128 ? 47.580 30.882 64.103 1.00 18.19 297 PHE A O 1
ATOM 1021 N N . ASP A 1 129 ? 47.378 29.139 65.516 1.00 13.89 298 ASP A N 1
ATOM 1022 C CA . ASP A 1 129 ? 45.980 28.901 65.148 1.00 16.46 298 ASP A CA 1
ATOM 1023 C C . ASP A 1 129 ? 44.987 29.889 65.743 1.00 14.31 298 ASP A C 1
ATOM 1024 O O . ASP A 1 129 ? 43.867 30.019 65.242 1.00 16.86 298 ASP A O 1
ATOM 1029 N N . LEU A 1 130 ? 45.359 30.551 66.825 1.00 13.81 299 LEU A N 1
ATOM 1030 C CA . LEU A 1 130 ? 44.410 31.423 67.520 1.00 13.34 299 LEU A CA 1
ATOM 1031 C C . LEU A 1 130 ? 43.974 32.603 66.665 1.00 14.27 299 LEU A C 1
ATOM 1032 O O . LEU A 1 130 ? 44.787 33.209 65.959 1.00 15.20 299 LEU A O 1
ATOM 1037 N N . LEU A 1 131 ? 42.695 32.945 66.773 1.00 13.83 300 LEU A N 1
ATOM 1038 C CA . LEU A 1 131 ? 42.146 34.121 66.115 1.00 12.86 300 LEU A CA 1
ATOM 1039 C C . LEU A 1 131 ? 42.571 35.375 66.881 1.00 16.02 300 LEU A C 1
ATOM 1040 O O . LEU A 1 131 ? 42.975 35.283 68.039 1.00 20.10 300 LEU A O 1
ATOM 1045 N N . THR A 1 132 ? 42.658 36.501 66.186 1.00 11.15 301 THR A N 1
ATOM 1046 C CA . THR A 1 132 ? 42.926 37.783 66.825 1.00 13.52 301 THR A CA 1
ATOM 1047 C C . THR A 1 132 ? 41.654 38.611 66.931 1.00 11.50 301 THR A C 1
ATOM 1048 O O . THR A 1 132 ? 40.680 38.362 66.226 1.00 12.30 301 THR A O 1
ATOM 1052 N N . VAL A 1 133 ? 41.668 39.608 67.813 1.00 11.77 302 VAL A N 1
ATOM 1053 C CA . VAL A 1 133 ? 40.490 40.439 68.068 1.00 11.79 302 VAL A CA 1
ATOM 1054 C C . VAL A 1 133 ? 40.897 41.905 68.062 1.00 11.84 302 VAL A C 1
ATOM 1055 O O . VAL A 1 133 ? 41.745 42.305 68.859 1.00 12.98 302 VAL A O 1
ATOM 1059 N N . ASN A 1 134 ? 40.312 42.687 67.158 1.00 10.98 303 ASN A N 1
ATOM 1060 C CA . ASN A 1 134 ? 40.612 44.119 67.024 1.00 13.66 303 ASN A CA 1
ATOM 1061 C C . ASN A 1 134 ? 42.086 44.381 66.728 1.00 12.33 303 ASN A C 1
ATOM 1062 O O . ASN A 1 134 ? 42.630 45.416 67.111 1.00 13.72 303 ASN A O 1
ATOM 1067 N N . GLU A 1 135 ? 42.699 43.456 65.998 1.00 10.85 304 GLU A N 1
ATOM 1068 C CA . GLU A 1 135 ? 44.114 43.525 65.664 1.00 10.79 304 GLU A CA 1
ATOM 1069 C C . GLU A 1 135 ? 44.440 44.762 64.845 1.00 11.74 304 GLU A C 1
ATOM 1070 O O . GLU A 1 135 ? 45.521 45.339 64.993 1.00 13.26 304 GLU A O 1
ATOM 1076 N N . THR A 1 136 ? 43.527 45.165 63.971 1.00 13.55 305 THR A N 1
ATOM 1077 C CA . THR A 1 136 ? 43.814 46.257 63.051 1.00 13.95 305 THR A CA 1
ATOM 1078 C C . THR A 1 136 ? 43.061 47.538 63.431 1.00 15.09 305 THR A C 1
ATOM 1079 O O . THR A 1 136 ? 42.946 48.466 62.621 1.00 18.52 305 THR A O 1
ATOM 1083 N N . SER A 1 137 ? 42.606 47.619 64.680 1.00 14.27 306 SER A N 1
ATOM 1084 C CA . SER A 1 137 ? 42.034 48.867 65.185 1.00 14.87 306 SER A CA 1
ATOM 1085 C C . SER A 1 137 ? 43.113 49.950 65.262 1.00 18.16 306 SER A C 1
ATOM 1086 O O . SER A 1 137 ? 44.302 49.652 65.393 1.00 18.86 306 SER A O 1
ATOM 1089 N N . VAL A 1 138 ? 42.694 51.212 65.190 1.00 22.28 307 VAL A N 1
ATOM 1090 C CA . VAL A 1 138 ? 43.647 52.312 65.351 1.00 21.48 307 VAL A CA 1
ATOM 1091 C C . VAL A 1 138 ? 44.318 52.175 66.715 1.00 24.13 307 VAL A C 1
ATOM 1092 O O . VAL A 1 138 ? 45.532 52.346 66.838 1.00 23.59 307 VAL A O 1
ATOM 1096 N N . GLU A 1 139 ? 43.534 51.836 67.736 1.00 22.99 308 GLU A N 1
ATOM 1097 C CA . GLU A 1 139 ? 44.112 51.502 69.035 1.00 27.35 308 GLU A CA 1
ATOM 1098 C C . GLU A 1 139 ? 43.636 50.115 69.469 1.00 25.63 308 GLU A C 1
ATOM 1099 O O . GLU A 1 139 ? 42.560 49.975 70.045 1.00 34.08 308 GLU A O 1
ATOM 1105 N N . PRO A 1 140 ? 44.444 49.080 69.182 1.00 25.01 309 PRO A N 1
ATOM 1106 C CA . PRO A 1 140 ? 44.094 47.699 69.545 1.00 23.17 309 PRO A CA 1
ATOM 1107 C C . PRO A 1 140 ? 44.007 47.495 71.059 1.00 21.38 309 PRO A C 1
ATOM 1108 O O . PRO A 1 140 ? 44.512 48.330 71.815 1.00 24.13 309 PRO A O 1
ATOM 1112 N N . PRO A 1 141 ? 43.342 46.418 71.499 1.00 21.83 310 PRO A N 1
ATOM 1113 C CA . PRO A 1 141 ? 43.204 46.139 72.929 1.00 21.71 310 PRO A CA 1
ATOM 1114 C C . PRO A 1 141 ? 44.557 46.009 73.605 1.00 26.39 310 PRO A C 1
ATOM 1115 O O . PRO A 1 141 ? 45.455 45.412 73.022 1.00 25.93 310 PRO A O 1
ATOM 1119 N N . GLN A 1 142 ? 44.711 46.587 74.790 1.00 30.03 311 GLN A N 1
ATOM 1120 C CA . GLN A 1 142 ? 45.978 46.525 75.511 1.00 31.91 311 GLN A CA 1
ATOM 1121 C C . GLN A 1 142 ? 45.815 45.644 76.741 1.00 29.97 311 GLN A C 1
ATOM 1122 O O . GLN A 1 142 ? 44.710 45.515 77.268 1.00 32.65 311 GLN A O 1
ATOM 1128 N N . ASP A 1 143 ? 46.899 45.007 77.179 1.00 31.76 312 ASP A N 1
ATOM 1129 C CA . ASP A 1 143 ? 46.862 44.203 78.398 1.00 41.41 312 ASP A CA 1
ATOM 1130 C C . ASP A 1 143 ? 46.885 45.095 79.651 1.00 56.08 312 ASP A C 1
ATOM 1131 O O . ASP A 1 143 ? 47.674 44.873 80.570 1.00 60.98 312 ASP A O 1
ATOM 1136 N N . ASP A 1 144 ? 46.047 46.127 79.667 1.00 64.24 313 ASP A N 1
ATOM 1137 C CA . ASP A 1 144 ? 45.985 47.047 80.799 1.00 72.27 313 ASP A CA 1
ATOM 1138 C C . ASP A 1 144 ? 44.768 46.797 81.697 1.00 72.57 313 ASP A C 1
ATOM 1139 O O . ASP A 1 144 ? 43.736 47.455 81.564 1.00 73.30 313 ASP A O 1
ATOM 1144 N N . GLY A 1 145 ? 44.897 45.848 82.617 1.00 70.86 314 GLY A N 1
ATOM 1145 C CA . GLY A 1 145 ? 43.797 45.492 83.496 1.00 68.94 314 GLY A CA 1
ATOM 1146 C C . GLY A 1 145 ? 43.762 44.003 83.769 1.00 64.50 314 GLY A C 1
ATOM 1147 O O . GLY A 1 145 ? 44.773 43.318 83.610 1.00 65.22 314 GLY A O 1
ATOM 1148 N N . ASN A 1 146 ? 42.607 43.496 84.191 1.00 59.09 315 ASN A N 1
ATOM 1149 C CA . ASN A 1 146 ? 42.489 42.072 84.470 1.00 49.42 315 ASN A CA 1
ATOM 1150 C C . ASN A 1 146 ? 42.400 41.296 83.159 1.00 34.92 315 ASN A C 1
ATOM 1151 O O . ASN A 1 146 ? 42.546 41.868 82.079 1.00 30.63 315 ASN A O 1
ATOM 1156 N N . SER A 1 147 ? 42.193 39.991 83.259 1.00 25.94 316 SER A N 1
ATOM 1157 C CA . SER A 1 147 ? 42.269 39.121 82.092 1.00 26.81 316 SER A CA 1
ATOM 1158 C C . SER A 1 147 ? 41.086 39.199 81.136 1.00 27.17 316 SER A C 1
ATOM 1159 O O . SER A 1 147 ? 41.225 38.832 79.972 1.00 27.15 316 SER A O 1
ATOM 1162 N N . LEU A 1 148 ? 39.941 39.688 81.606 1.00 27.51 317 LEU A N 1
ATOM 1163 C CA . LEU A 1 148 ? 38.716 39.661 80.804 1.00 24.98 317 LEU A CA 1
ATOM 1164 C C . LEU A 1 148 ? 38.863 40.184 79.370 1.00 24.82 317 LEU A C 1
ATOM 1165 O O . LEU A 1 148 ? 38.409 39.533 78.426 1.00 21.33 317 LEU A O 1
ATOM 1170 N N . ASN A 1 149 ? 39.500 41.337 79.196 1.00 19.71 318 ASN A N 1
ATOM 1171 C CA . ASN A 1 149 ? 39.612 41.918 77.866 1.00 18.59 318 ASN A CA 1
ATOM 1172 C C . ASN A 1 149 ? 41.052 42.043 77.380 1.00 20.07 318 ASN A C 1
ATOM 1173 O O . ASN A 1 149 ? 41.343 42.844 76.494 1.00 18.64 318 ASN A O 1
ATOM 1178 N N . SER A 1 150 ? 41.949 41.237 77.939 1.00 19.20 319 SER A N 1
ATOM 1179 C CA . SER A 1 150 ? 43.335 41.232 77.459 1.00 21.19 319 SER A CA 1
ATOM 1180 C C . SER A 1 150 ? 43.386 40.629 76.055 1.00 20.17 319 SER A C 1
ATOM 1181 O O . SER A 1 150 ? 42.545 39.798 75.717 1.00 17.41 319 SER A O 1
ATOM 1184 N N . PRO A 1 151 ? 44.358 41.055 75.226 1.00 18.55 320 PRO A N 1
ATOM 1185 C CA . PRO A 1 151 ? 44.458 40.511 73.865 1.00 16.12 320 PRO A CA 1
ATOM 1186 C C . PRO A 1 151 ? 44.475 38.982 73.811 1.00 16.75 320 PRO A C 1
ATOM 1187 O O . PRO A 1 151 ? 43.809 38.369 72.967 1.00 15.51 320 PRO A O 1
ATOM 1191 N N . ARG A 1 152 ? 45.211 38.366 74.724 1.00 19.23 321 ARG A N 1
ATOM 1192 C CA . ARG A 1 152 ? 45.315 36.915 74.739 1.00 16.34 321 ARG A CA 1
ATOM 1193 C C . ARG A 1 152 ? 43.974 36.253 75.060 1.00 15.85 321 ARG A C 1
ATOM 1194 O O . ARG A 1 152 ? 43.561 35.293 74.407 1.00 15.19 321 ARG A O 1
ATOM 1202 N N . ASN A 1 153 ? 43.276 36.784 76.052 1.00 14.75 322 ASN A N 1
ATOM 1203 C CA . ASN A 1 153 ? 42.002 36.189 76.426 1.00 14.66 322 ASN A CA 1
ATOM 1204 C C . ASN A 1 153 ? 40.943 36.436 75.376 1.00 14.10 322 ASN A C 1
ATOM 1205 O O . ASN A 1 153 ? 40.132 35.557 75.106 1.00 13.02 322 ASN A O 1
ATOM 1210 N N . LEU A 1 154 ? 40.984 37.617 74.764 1.00 13.38 323 LEU A N 1
ATOM 1211 C CA . LEU A 1 154 ? 40.071 37.913 73.672 1.00 12.80 323 LEU A CA 1
ATOM 1212 C C . LEU A 1 154 ? 40.298 36.928 72.529 1.00 13.08 323 LEU A C 1
ATOM 1213 O O . LEU A 1 154 ? 39.341 36.438 71.924 1.00 11.40 323 LEU A O 1
ATOM 1218 N N . ALA A 1 155 ? 41.558 36.617 72.245 1.00 13.52 324 ALA A N 1
ATOM 1219 C CA . ALA A 1 155 ? 41.880 35.661 71.197 1.00 11.49 324 ALA A CA 1
ATOM 1220 C C . ALA A 1 155 ? 41.305 34.276 71.487 1.00 12.07 324 ALA A C 1
ATOM 1221 O O . ALA A 1 155 ? 40.680 33.659 70.624 1.00 12.09 324 ALA A O 1
ATOM 1223 N N . LEU A 1 156 ? 41.496 33.795 72.712 1.00 12.97 325 LEU A N 1
ATOM 1224 C CA . LEU A 1 156 ? 40.980 32.484 73.067 1.00 13.14 325 LEU A CA 1
ATOM 1225 C C . LEU A 1 156 ? 39.455 32.475 73.042 1.00 12.45 325 LEU A C 1
ATOM 1226 O O . LEU A 1 156 ? 38.852 31.496 72.615 1.00 13.43 325 LEU A O 1
ATOM 1231 N N . GLU A 1 157 ? 38.852 33.558 73.518 1.00 11.73 326 GLU A N 1
ATOM 1232 C CA . GLU A 1 157 ? 37.403 33.690 73.489 1.00 12.16 326 GLU A CA 1
ATOM 1233 C C . GLU A 1 157 ? 36.879 33.581 72.053 1.00 12.48 326 GLU A C 1
ATOM 1234 O O . GLU A 1 157 ? 35.940 32.833 71.778 1.00 11.80 326 GLU A O 1
ATOM 1240 N N . ALA A 1 158 ? 37.482 34.326 71.133 1.00 10.75 327 ALA A N 1
ATOM 1241 C CA . ALA A 1 158 ? 37.028 34.305 69.741 1.00 10.38 327 ALA A CA 1
ATOM 1242 C C . ALA A 1 158 ? 37.197 32.932 69.114 1.00 9.65 327 ALA A C 1
ATOM 1243 O O . ALA A 1 158 ? 36.341 32.456 68.356 1.00 9.88 327 ALA A O 1
ATOM 1245 N N . THR A 1 159 ? 38.313 32.293 69.442 1.00 11.40 328 THR A N 1
ATOM 1246 C CA . THR A 1 159 ? 38.628 30.977 68.905 1.00 12.24 328 THR A CA 1
ATOM 1247 C C . THR A 1 159 ? 37.605 29.944 69.392 1.00 13.07 328 THR A C 1
ATOM 1248 O O . THR A 1 159 ? 37.083 29.150 68.615 1.00 13.43 328 THR A O 1
ATOM 1252 N N . PHE A 1 160 ? 37.295 30.000 70.685 1.00 12.53 329 PHE A N 1
ATOM 1253 C CA . PHE A 1 160 ? 36.306 29.139 71.329 1.00 12.00 329 PHE A CA 1
ATOM 1254 C C . PHE A 1 160 ? 34.933 29.363 70.705 1.00 11.83 329 PHE A C 1
ATOM 1255 O O . PHE A 1 160 ? 34.206 28.417 70.379 1.00 12.66 329 PHE A O 1
ATOM 1263 N N . ILE A 1 161 ? 34.578 30.635 70.526 1.00 11.04 330 ILE A N 1
ATOM 1264 C CA . ILE A 1 161 ? 33.296 30.971 69.906 1.00 10.72 330 ILE A CA 1
ATOM 1265 C C . ILE A 1 161 ? 33.178 30.351 68.517 1.00 10.27 330 ILE A C 1
ATOM 1266 O O . ILE A 1 161 ? 32.144 29.790 68.149 1.00 11.78 330 ILE A O 1
ATOM 1271 N N . ASN A 1 162 ? 34.256 30.439 67.749 1.00 10.38 331 ASN A N 1
ATOM 1272 C CA . ASN A 1 162 ? 34.227 29.915 66.394 1.00 9.91 331 ASN A CA 1
ATOM 1273 C C . ASN A 1 162 ? 34.070 28.408 66.346 1.00 12.04 331 ASN A C 1
ATOM 1274 O O . ASN A 1 162 ? 33.269 27.883 65.573 1.00 12.67 331 ASN A O 1
ATOM 1279 N N . HIS A 1 163 ? 34.796 27.701 67.203 1.00 11.05 332 HIS A N 1
ATOM 1280 C CA . HIS A 1 163 ? 34.667 26.249 67.258 1.00 12.62 332 HIS A CA 1
ATOM 1281 C C . HIS A 1 163 ? 33.259 25.811 67.635 1.00 12.77 332 HIS A C 1
ATOM 1282 O O . HIS A 1 163 ? 32.726 24.848 67.082 1.00 15.16 332 HIS A O 1
ATOM 1289 N N . ASN A 1 164 ? 32.655 26.500 68.588 1.00 12.59 333 ASN A N 1
ATOM 1290 C CA . ASN A 1 164 ? 31.307 26.143 69.006 1.00 12.23 333 ASN A CA 1
ATOM 1291 C C . ASN A 1 164 ? 30.260 26.503 67.958 1.00 11.23 333 ASN A C 1
ATOM 1292 O O . ASN A 1 164 ? 29.375 25.699 67.664 1.00 13.03 333 ASN A O 1
ATOM 1297 N N . PHE A 1 165 ? 30.361 27.709 67.406 1.00 11.74 334 PHE A N 1
ATOM 1298 C CA . PHE A 1 165 ? 29.390 28.175 66.425 1.00 10.82 334 PHE A CA 1
ATOM 1299 C C . PHE A 1 165 ? 29.354 27.266 65.206 1.00 11.28 334 PHE A C 1
ATOM 1300 O O . PHE A 1 165 ? 28.277 26.899 64.718 1.00 10.82 334 PHE A O 1
ATOM 1308 N N . SER A 1 166 ? 30.523 26.882 64.713 1.00 11.00 335 SER A N 1
ATOM 1309 C CA . SER A 1 166 ? 30.587 26.093 63.489 1.00 10.19 335 SER A CA 1
ATOM 1310 C C . SER A 1 166 ? 29.928 24.719 63.652 1.00 11.48 335 SER A C 1
ATOM 1311 O O . SER A 1 166 ? 29.463 24.127 62.675 1.00 13.08 335 SER A O 1
ATOM 1314 N N . GLN A 1 167 ? 29.890 24.202 64.874 1.00 12.39 336 GLN A N 1
ATOM 1315 C CA . GLN A 1 167 ? 29.245 22.917 65.119 1.00 12.67 336 GLN A CA 1
ATOM 1316 C C . GLN A 1 167 ? 27.783 23.085 65.503 1.00 14.07 336 GLN A C 1
ATOM 1317 O O . GLN A 1 167 ? 26.951 22.236 65.176 1.00 13.72 336 GLN A O 1
ATOM 1323 N N . GLN A 1 168 ? 27.450 24.185 66.170 1.00 11.83 337 GLN A N 1
ATOM 1324 C CA . GLN A 1 168 ? 26.073 24.393 66.612 1.00 12.78 337 GLN A CA 1
ATOM 1325 C C . GLN A 1 168 ? 25.115 24.493 65.443 1.00 11.26 337 GLN A C 1
ATOM 1326 O O . GLN A 1 168 ? 23.989 23.987 65.503 1.00 12.88 337 GLN A O 1
ATOM 1332 N N . VAL A 1 169 ? 25.552 25.138 64.370 1.00 12.53 338 VAL A N 1
ATOM 1333 C CA . VAL A 1 169 ? 24.649 25.385 63.252 1.00 11.78 338 VAL A CA 1
ATOM 1334 C C . VAL A 1 169 ? 24.499 24.207 62.305 1.00 10.99 338 VAL A C 1
ATOM 1335 O O . VAL A 1 169 ? 23.902 24.340 61.241 1.00 13.33 338 VAL A O 1
ATOM 1339 N N . LEU A 1 170 ? 24.968 23.036 62.723 1.00 12.55 339 LEU A N 1
ATOM 1340 C CA . LEU A 1 170 ? 24.844 21.848 61.885 1.00 11.91 339 LEU A CA 1
ATOM 1341 C C . LEU A 1 170 ? 23.647 21.026 62.291 1.00 13.47 339 LEU A C 1
ATOM 1342 O O . LEU A 1 170 ? 23.279 20.984 63.472 1.00 16.45 339 LEU A O 1
ATOM 1347 N N . LYS A 1 171 ? 23.077 20.338 61.308 1.00 11.55 340 LYS A N 1
ATOM 1348 C CA . LYS A 1 171 ? 21.897 19.509 61.508 1.00 15.52 340 LYS A CA 1
ATOM 1349 C C . LYS A 1 171 ? 22.362 18.095 61.809 1.00 19.66 340 LYS A C 1
ATOM 1350 O O . LYS A 1 171 ? 22.626 17.308 60.896 1.00 24.33 340 LYS A O 1
ATOM 1356 N N . SER A 1 172 ? 22.475 17.776 63.095 1.00 29.86 341 SER A N 1
ATOM 1357 C CA . SER A 1 172 ? 23.121 16.537 63.531 1.00 30.20 341 SER A CA 1
ATOM 1358 C C . SER A 1 172 ? 22.422 15.239 63.106 1.00 28.08 341 SER A C 1
ATOM 1359 O O . SER A 1 172 ? 23.061 14.187 63.077 1.00 32.15 341 SER A O 1
ATOM 1362 N N . ASN A 1 173 ? 21.143 15.307 62.744 1.00 24.52 342 ASN A N 1
ATOM 1363 C CA . ASN A 1 173 ? 20.423 14.102 62.325 1.00 25.96 342 ASN A CA 1
ATOM 1364 C C . ASN A 1 173 ? 20.479 13.838 60.827 1.00 28.66 342 ASN A C 1
ATOM 1365 O O . ASN A 1 173 ? 20.152 12.739 60.377 1.00 28.13 342 ASN A O 1
ATOM 1370 N N . GLU A 1 174 ? 20.864 14.841 60.048 1.00 23.81 343 GLU A N 1
ATOM 1371 C CA . GLU A 1 174 ? 20.896 14.666 58.610 1.00 20.22 343 GLU A CA 1
ATOM 1372 C C . GLU A 1 174 ? 22.109 13.815 58.224 1.00 18.09 343 GLU A C 1
ATOM 1373 O O . GLU A 1 174 ? 23.216 14.031 58.726 1.00 20.78 343 GLU A O 1
ATOM 1379 N N . PRO A 1 175 ? 21.904 12.838 57.335 1.00 16.17 344 PRO A N 1
ATOM 1380 C CA . PRO A 1 175 ? 23.016 12.051 56.820 1.00 16.88 344 PRO A CA 1
ATOM 1381 C C . PRO A 1 175 ? 24.063 12.985 56.226 1.00 17.99 344 PRO A C 1
ATOM 1382 O O . PRO A 1 175 ? 23.744 13.986 55.571 1.00 16.94 344 PRO A O 1
ATOM 1386 N N . ARG A 1 176 ? 25.317 12.671 56.495 1.00 14.04 345 ARG A N 1
ATOM 1387 C CA . ARG A 1 176 ? 26.404 13.534 56.088 1.00 14.57 345 ARG A CA 1
ATOM 1388 C C . ARG A 1 176 ? 26.789 13.321 54.637 1.00 12.02 345 ARG A C 1
ATOM 1389 O O . ARG A 1 176 ? 26.467 12.286 54.043 1.00 15.99 345 ARG A O 1
ATOM 1397 N N . TYR A 1 177 ? 27.459 14.317 54.071 1.00 10.84 346 TYR A N 1
ATOM 1398 C CA . TYR A 1 177 ? 28.085 14.186 52.765 1.00 10.67 346 TYR A CA 1
ATOM 1399 C C . TYR A 1 177 ? 29.448 13.562 53.023 1.00 11.60 346 TYR A C 1
ATOM 1400 O O . TYR A 1 177 ? 30.255 14.122 53.767 1.00 12.56 346 TYR A O 1
ATOM 1409 N N . LYS A 1 178 ? 29.704 12.406 52.428 1.00 10.23 347 LYS A N 1
ATOM 1410 C CA . LYS A 1 178 ? 30.956 11.707 52.670 1.00 11.04 347 LYS A CA 1
ATOM 1411 C C . LYS A 1 178 ? 31.742 11.540 51.390 1.00 11.88 347 LYS A C 1
ATOM 1412 O O . LYS A 1 178 ? 31.235 10.977 50.414 1.00 13.55 347 LYS A O 1
ATOM 1418 N N . PHE A 1 179 ? 33.026 11.879 51.431 1.00 12.31 348 PHE A N 1
ATOM 1419 C CA . PHE A 1 179 ? 33.897 11.603 50.308 1.00 14.08 348 PHE A CA 1
ATOM 1420 C C . PHE A 1 179 ? 34.323 10.129 50.352 1.00 12.42 348 PHE A C 1
ATOM 1421 O O . PHE A 1 179 ? 34.152 9.450 51.362 1.00 15.12 348 PHE A O 1
ATOM 1429 N N . ASP A 1 180 ? 34.839 9.624 49.237 1.00 15.62 349 ASP A N 1
ATOM 1430 C CA . ASP A 1 180 ? 35.216 8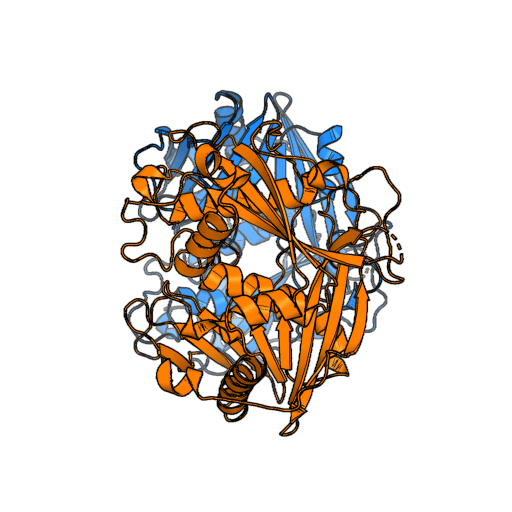.220 49.181 1.00 17.04 349 ASP A CA 1
ATOM 1431 C C . ASP A 1 180 ? 36.325 7.917 50.185 1.00 21.33 349 ASP A C 1
ATOM 1432 O O . ASP A 1 180 ? 36.355 6.834 50.761 1.00 30.86 349 ASP A O 1
ATOM 1437 N N . GLU A 1 181 ? 37.239 8.860 50.394 1.00 16.49 350 GLU A N 1
ATOM 1438 C CA . GLU A 1 181 ? 38.261 8.650 51.417 1.00 16.29 350 GLU A CA 1
ATOM 1439 C C . GLU A 1 181 ? 37.874 9.309 52.738 1.00 15.23 350 GLU A C 1
ATOM 1440 O O . GLU A 1 181 ? 37.398 10.422 52.741 1.00 12.58 350 GLU A O 1
ATOM 1446 N N . PRO A 1 182 ? 38.067 8.615 53.866 1.00 15.37 351 PRO A N 1
ATOM 1447 C CA . PRO A 1 182 ? 37.672 9.254 55.121 1.00 14.57 351 PRO A CA 1
ATOM 1448 C C . PRO A 1 182 ? 38.712 10.259 55.635 1.00 13.34 351 PRO A C 1
ATOM 1449 O O . PRO A 1 182 ? 39.792 10.426 55.070 1.00 13.02 351 PRO A O 1
ATOM 1453 N N . ASN A 1 183 ? 38.352 10.927 56.722 1.00 12.71 352 ASN A N 1
ATOM 1454 C CA . ASN A 1 183 ? 39.234 11.881 57.395 1.00 12.45 352 ASN A CA 1
ATOM 1455 C C . ASN A 1 183 ? 40.599 11.243 57.710 1.00 11.10 352 ASN A C 1
ATOM 1456 O O . ASN A 1 183 ? 40.646 10.150 58.265 1.00 12.23 352 ASN A O 1
ATOM 1461 N N . PRO A 1 184 ? 41.710 11.896 57.317 1.00 10.38 353 PRO A N 1
ATOM 1462 C CA . PRO A 1 184 ? 43.021 11.246 57.470 1.00 11.25 353 PRO A CA 1
ATOM 1463 C C . PRO A 1 184 ? 43.641 11.386 58.860 1.00 10.55 353 PRO A C 1
ATOM 1464 O O . PRO A 1 184 ? 44.711 10.807 59.109 1.00 12.65 353 PRO A O 1
ATOM 1468 N N . PHE A 1 185 ? 42.959 12.102 59.751 1.00 10.02 354 PHE A N 1
ATOM 1469 C CA . PHE A 1 185 ? 43.513 12.458 61.062 1.00 11.31 354 PHE A CA 1
ATOM 1470 C C . PHE A 1 185 ? 42.876 11.684 62.208 1.00 12.47 354 PHE A C 1
ATOM 1471 O O . PHE A 1 185 ? 43.084 12.022 63.367 1.00 13.17 354 PHE A O 1
ATOM 1479 N N . ILE A 1 186 ? 42.119 10.643 61.883 1.00 10.61 355 ILE A N 1
ATOM 1480 C CA . ILE A 1 186 ? 41.420 9.861 62.882 1.00 12.04 355 ILE A CA 1
ATOM 1481 C C . ILE A 1 186 ? 41.085 8.491 62.307 1.00 11.08 355 ILE A C 1
ATOM 1482 O O . ILE A 1 186 ? 40.969 8.338 61.089 1.00 13.54 355 ILE A O 1
ATOM 1487 N N . SER A 1 187 ? 40.958 7.484 63.162 1.00 10.79 356 SER A N 1
ATOM 1488 C CA . SER A 1 187 ? 40.509 6.178 62.689 1.00 11.09 356 SER A CA 1
ATOM 1489 C C . SER A 1 187 ? 39.023 6.194 62.351 1.00 14.65 356 SER A C 1
ATOM 1490 O O . SER A 1 187 ? 38.264 7.000 62.896 1.00 14.52 356 SER A O 1
ATOM 1493 N N . GLU A 1 188 ? 38.604 5.303 61.454 1.00 13.25 357 GLU A N 1
ATOM 1494 C CA . GLU A 1 188 ? 37.180 5.182 61.157 1.00 19.40 357 GLU A CA 1
ATOM 1495 C C . GLU A 1 188 ? 36.388 4.832 62.405 1.00 17.36 357 GLU A C 1
ATOM 1496 O O . GLU A 1 188 ? 35.276 5.342 62.626 1.00 18.57 357 GLU A O 1
ATOM 1502 N N . GLU A 1 189 ? 36.990 4.021 63.263 1.00 17.70 358 GLU A N 1
ATOM 1503 C CA . GLU A 1 189 ? 36.346 3.582 64.486 1.00 17.83 358 GLU A CA 1
ATOM 1504 C C . GLU A 1 189 ? 36.015 4.725 65.441 1.00 19.34 358 GLU A C 1
ATOM 1505 O O . GLU A 1 189 ? 35.116 4.604 66.272 1.00 25.80 358 GLU A O 1
ATOM 1511 N N . GLU A 1 190 ? 36.737 5.834 65.332 1.00 14.99 359 GLU A N 1
ATOM 1512 C CA . GLU A 1 190 ? 36.532 6.933 66.266 1.00 15.72 359 GLU A CA 1
ATOM 1513 C C . GLU A 1 190 ? 36.127 8.242 65.580 1.00 14.73 359 GLU A C 1
ATOM 1514 O O . GLU A 1 190 ? 36.058 9.290 66.222 1.00 16.79 359 GLU A O 1
ATOM 1520 N N . GLU A 1 191 ? 35.811 8.174 64.294 1.00 15.08 360 GLU A N 1
ATOM 1521 C CA . GLU A 1 191 ? 35.580 9.387 63.506 1.00 15.51 360 GLU A CA 1
ATOM 1522 C C . GLU A 1 191 ? 34.415 10.238 64.003 1.00 17.93 360 GLU A C 1
ATOM 1523 O O . GLU A 1 191 ? 34.392 11.443 63.777 1.00 18.12 360 GLU A O 1
ATOM 1529 N N . GLY A 1 192 ? 33.480 9.617 64.708 1.00 17.90 361 GLY A N 1
ATOM 1530 C CA . GLY A 1 192 ? 32.373 10.322 65.335 1.00 18.05 361 GLY A CA 1
ATOM 1531 C C . GLY A 1 192 ? 32.754 11.490 66.225 1.00 21.45 361 GLY A C 1
ATOM 1532 O O . GLY A 1 192 ? 31.946 12.391 66.462 1.00 24.42 361 GLY A O 1
ATOM 1533 N N . GLU A 1 193 ? 33.994 11.506 66.707 1.00 16.48 362 GLU A N 1
ATOM 1534 C CA . GLU A 1 193 ? 34.366 12.504 67.697 1.00 19.84 362 GLU A CA 1
ATOM 1535 C C . GLU A 1 193 ? 35.049 13.728 67.098 1.00 15.75 362 GLU A C 1
ATOM 1536 O O . GLU A 1 193 ? 35.298 14.720 67.788 1.00 18.53 362 GLU A O 1
ATOM 1542 N N . VAL A 1 194 ? 35.311 13.685 65.803 1.00 14.98 363 VAL A N 1
ATOM 1543 C CA . VAL A 1 194 ? 35.933 14.811 65.130 1.00 14.93 363 VAL A CA 1
ATOM 1544 C C . VAL A 1 194 ? 34.868 15.797 64.639 1.00 12.23 363 VAL A C 1
ATOM 1545 O O . VAL A 1 194 ? 33.744 15.402 64.312 1.00 14.17 363 VAL A O 1
ATOM 1549 N N . ALA A 1 195 ? 35.209 17.075 64.615 1.00 13.19 364 ALA A N 1
ATOM 1550 C CA . ALA A 1 195 ? 34.319 18.092 64.064 1.00 12.39 364 ALA A CA 1
ATOM 1551 C C . ALA A 1 195 ? 34.021 17.828 62.592 1.00 15.61 364 ALA A C 1
ATOM 1552 O O . ALA A 1 195 ? 34.819 17.207 61.882 1.00 16.91 364 ALA A O 1
ATOM 1554 N N . SER A 1 196 ? 32.882 18.348 62.138 1.00 12.70 365 SER A N 1
ATOM 1555 C CA . SER A 1 196 ? 32.486 18.301 60.737 1.00 14.30 365 SER A CA 1
ATOM 1556 C C . SER A 1 196 ? 33.522 19.011 59.899 1.00 11.04 365 SER A C 1
ATOM 1557 O O . SER A 1 196 ? 33.801 20.195 60.125 1.00 12.59 365 SER A O 1
ATOM 1560 N N . VAL A 1 197 ? 34.130 18.290 58.960 1.00 12.47 366 VAL A N 1
ATOM 1561 C CA . VAL A 1 197 ? 35.130 18.877 58.081 1.00 10.06 366 VAL A CA 1
ATOM 1562 C C . VAL A 1 197 ? 35.360 17.982 56.868 1.00 10.26 366 VAL A C 1
ATOM 1563 O O . VAL A 1 197 ? 35.350 16.753 56.951 1.00 14.32 366 VAL A O 1
ATOM 1567 N N . ALA A 1 198 ? 35.521 18.626 55.731 1.00 10.35 367 ALA A N 1
ATOM 1568 C CA . ALA A 1 198 ? 35.906 17.937 54.516 1.00 11.70 367 ALA A CA 1
ATOM 1569 C C . ALA A 1 198 ? 37.175 18.577 54.023 1.00 11.97 367 ALA A C 1
ATOM 1570 O O . ALA A 1 198 ? 37.302 19.802 54.022 1.00 12.69 367 ALA A O 1
ATOM 1572 N N . TYR A 1 199 ? 38.118 17.744 53.617 1.00 10.58 368 TYR A N 1
ATOM 1573 C CA . TYR A 1 199 ? 39.395 18.234 53.115 1.00 11.02 368 TYR A CA 1
ATOM 1574 C C . TYR A 1 199 ? 39.486 18.073 51.605 1.00 11.54 368 TYR A C 1
ATOM 1575 O O . TYR A 1 199 ? 39.114 17.030 51.054 1.00 12.75 368 TYR A O 1
ATOM 1584 N N . ARG A 1 200 ? 39.984 19.108 50.940 1.00 9.31 369 ARG A N 1
ATOM 1585 C CA . ARG A 1 200 ? 40.343 19.014 49.537 1.00 9.70 369 ARG A CA 1
ATOM 1586 C C . ARG A 1 200 ? 41.832 19.306 49.436 1.00 9.41 369 ARG A C 1
ATOM 1587 O O . ARG A 1 200 ? 42.257 20.411 49.804 1.00 10.25 369 ARG A O 1
ATOM 1595 N N . TYR A 1 201 ? 42.608 18.330 48.973 1.00 9.03 370 TYR A N 1
ATOM 1596 C CA . TYR A 1 201 ? 44.022 18.545 48.699 1.00 8.36 370 TYR A CA 1
ATOM 1597 C C . TYR A 1 201 ? 44.082 18.995 47.265 1.00 9.86 370 TYR A C 1
ATOM 1598 O O . TYR A 1 201 ? 43.726 18.218 46.361 1.00 12.46 370 TYR A O 1
ATOM 1607 N N . ARG A 1 202 ? 44.495 20.244 47.045 1.00 8.48 371 ARG A N 1
ATOM 1608 C CA . ARG A 1 202 ? 44.349 20.863 45.732 1.00 9.06 371 ARG A CA 1
ATOM 1609 C C . ARG A 1 202 ? 45.692 21.277 45.167 1.00 9.72 371 ARG A C 1
ATOM 1610 O O . ARG A 1 202 ? 46.662 21.472 45.914 1.00 11.19 371 ARG A O 1
ATOM 1618 N N . LYS A 1 203 ? 45.730 21.431 43.851 1.00 10.80 372 LYS A N 1
ATOM 1619 C CA . LYS A 1 203 ? 46.953 21.753 43.121 1.00 12.26 372 LYS A CA 1
ATOM 1620 C C . LYS A 1 203 ? 46.757 23.033 42.301 1.00 14.48 372 LYS A C 1
ATOM 1621 O O . LYS A 1 203 ? 45.685 23.255 41.722 1.00 15.92 372 LYS A O 1
ATOM 1627 N N . TRP A 1 204 ? 47.784 23.879 42.271 1.00 13.05 373 TRP A N 1
ATOM 1628 C CA . TRP A 1 204 ? 47.777 25.102 41.469 1.00 11.80 373 TRP A CA 1
ATOM 1629 C C . TRP A 1 204 ? 49.083 25.265 40.711 1.00 12.31 373 TRP A C 1
ATOM 1630 O O . TRP A 1 204 ? 50.161 25.035 41.262 1.00 13.65 373 TRP A O 1
ATOM 1641 N N . ASP A 1 205 ? 48.978 25.694 39.462 1.00 13.98 374 ASP A N 1
ATOM 1642 C CA . ASP A 1 205 ? 50.134 26.068 38.656 1.00 14.31 374 ASP A CA 1
ATOM 1643 C C . ASP A 1 205 ? 50.397 27.554 38.889 1.00 13.92 374 ASP A C 1
ATOM 1644 O O . ASP A 1 205 ? 49.544 28.388 38.596 1.00 14.15 374 ASP A O 1
ATOM 1649 N N . LEU A 1 206 ? 51.556 27.879 39.467 1.00 11.73 375 LEU A N 1
ATOM 1650 C CA . LEU A 1 206 ? 51.887 29.265 39.804 1.00 14.17 375 LEU A CA 1
ATOM 1651 C C . LEU A 1 206 ? 52.935 29.812 38.833 1.00 15.41 375 LEU A C 1
ATOM 1652 O O . LEU A 1 206 ? 53.641 30.761 39.155 1.00 14.18 375 LEU A O 1
ATOM 1657 N N . ASN A 1 207 ? 53.009 29.197 37.650 1.00 13.84 376 ASN A N 1
ATOM 1658 C CA . ASN A 1 207 ? 53.988 29.516 36.593 1.00 15.19 376 ASN A CA 1
ATOM 1659 C C . ASN A 1 207 ? 55.411 29.163 37.001 1.00 15.71 376 ASN A C 1
ATOM 1660 O O . ASN A 1 207 ? 55.671 28.773 38.139 1.00 14.09 376 ASN A O 1
ATOM 1665 N N . ASN A 1 208 ? 56.335 29.328 36.058 1.00 18.62 377 ASN A N 1
ATOM 1666 C CA . ASN A 1 208 ? 57.755 29.053 36.272 1.00 18.84 377 ASN A CA 1
ATOM 1667 C C . ASN A 1 208 ? 57.989 27.648 36.823 1.00 18.22 377 ASN A C 1
ATOM 1668 O O . ASN A 1 208 ? 58.929 27.413 37.580 1.00 19.04 377 ASN A O 1
ATOM 1673 N N . GLY A 1 209 ? 57.145 26.709 36.414 1.00 17.13 378 GLY A N 1
ATOM 1674 C CA . GLY A 1 209 ? 57.252 25.344 36.892 1.00 22.25 378 GLY A CA 1
ATOM 1675 C C . GLY A 1 209 ? 56.906 25.135 38.359 1.00 19.04 378 GLY A C 1
ATOM 1676 O O . GLY A 1 209 ? 57.220 24.083 38.919 1.00 23.00 378 GLY A O 1
ATOM 1677 N N . ILE A 1 210 ? 56.242 26.108 38.977 1.00 15.58 379 ILE A N 1
ATOM 1678 C CA . ILE A 1 210 ? 55.882 25.987 40.382 1.00 15.22 379 ILE A CA 1
ATOM 1679 C C . ILE A 1 210 ? 54.514 25.331 40.456 1.00 13.24 379 ILE A C 1
ATOM 1680 O O . ILE A 1 210 ? 53.555 25.798 39.841 1.00 15.46 379 ILE A O 1
ATOM 1685 N N . THR A 1 211 ? 54.442 24.223 41.189 1.00 12.01 380 THR A N 1
ATOM 1686 C CA . THR A 1 211 ? 53.202 23.502 41.375 1.00 14.10 380 THR A CA 1
ATOM 1687 C C . THR A 1 211 ? 52.947 23.374 42.862 1.00 12.03 380 THR A C 1
ATOM 1688 O O . THR A 1 211 ? 53.639 22.637 43.565 1.00 12.45 380 THR A O 1
ATOM 1692 N N . LEU A 1 212 ? 51.939 24.098 43.334 1.00 10.54 381 LEU A N 1
ATOM 1693 C CA . LEU A 1 212 ? 51.597 24.125 44.745 1.00 10.63 381 LEU A CA 1
ATOM 1694 C C . LEU A 1 212 ? 50.571 23.061 45.057 1.00 11.14 381 LEU A C 1
ATOM 1695 O O . LEU A 1 212 ? 49.568 22.964 44.361 1.00 11.74 381 LEU A O 1
ATOM 1700 N N . ILE A 1 213 ? 50.798 22.294 46.115 1.00 10.79 382 ILE A N 1
ATOM 1701 C CA . ILE A 1 213 ? 49.792 21.383 46.653 1.00 11.58 382 ILE A CA 1
ATOM 1702 C C . ILE A 1 213 ? 49.520 21.779 48.080 1.00 9.25 382 ILE A C 1
ATOM 1703 O O . ILE A 1 213 ? 50.449 21.972 48.867 1.00 10.48 382 ILE A O 1
ATOM 1708 N N . ALA A 1 214 ? 48.252 21.957 48.426 1.00 9.10 383 ALA A N 1
ATOM 1709 C CA . ALA A 1 214 ? 47.912 22.371 49.778 1.00 8.54 383 ALA A CA 1
ATOM 1710 C C . ALA A 1 214 ? 46.601 21.770 50.224 1.00 7.80 383 ALA A C 1
ATOM 1711 O O . ALA A 1 214 ? 45.674 21.566 49.418 1.00 9.70 383 ALA A O 1
ATOM 1713 N N . ARG A 1 215 ? 46.511 21.507 51.512 1.00 7.73 384 ARG A N 1
ATOM 1714 C CA . ARG A 1 215 ? 45.277 21.035 52.129 1.00 7.85 384 ARG A CA 1
ATOM 1715 C C . ARG A 1 215 ? 44.325 22.194 52.407 1.00 8.74 384 ARG A C 1
ATOM 1716 O O . ARG A 1 215 ? 44.683 23.147 53.110 1.00 9.48 384 ARG A O 1
ATOM 1724 N N . CYS A 1 216 ? 43.109 22.082 51.875 1.00 7.94 385 CYS A N 1
ATOM 1725 C CA . CYS A 1 216 ? 42.049 23.069 52.077 1.00 8.87 385 CYS A CA 1
ATOM 1726 C C . CYS A 1 216 ? 40.873 22.385 52.732 1.00 8.82 385 CYS A C 1
ATOM 1727 O O . CYS A 1 216 ? 40.837 21.153 52.789 1.00 9.01 385 CYS A O 1
ATOM 1730 N N . GLU A 1 217 ? 39.902 23.150 53.210 1.00 8.00 386 GLU A N 1
ATOM 1731 C CA . GLU A 1 217 ? 38.796 22.488 53.879 1.00 8.81 386 GLU A CA 1
ATOM 1732 C C . GLU A 1 217 ? 37.490 23.255 53.825 1.00 9.22 386 GLU A C 1
ATOM 1733 O O . GLU A 1 217 ? 37.469 24.463 53.586 1.00 9.72 386 GLU A O 1
ATOM 1739 N N . HIS A 1 218 ? 36.405 22.516 54.045 1.00 8.87 387 HIS A N 1
ATOM 1740 C CA . HIS A 1 218 ? 35.059 23.076 54.240 1.00 9.92 387 HIS A CA 1
ATOM 1741 C C . HIS A 1 218 ? 34.555 22.641 55.593 1.00 8.90 387 HIS A C 1
ATOM 1742 O O . HIS A 1 218 ? 34.887 21.542 56.067 1.00 9.81 387 HIS A O 1
ATOM 1749 N N . ASP A 1 219 ? 33.691 23.458 56.186 1.00 8.91 388 ASP A N 1
ATOM 1750 C CA . ASP A 1 219 ? 33.098 23.166 57.486 1.00 8.95 388 ASP A CA 1
ATOM 1751 C C . ASP A 1 219 ? 31.750 22.458 57.424 1.00 9.75 388 ASP A C 1
ATOM 1752 O O . ASP A 1 219 ? 31.343 21.827 58.399 1.00 11.33 388 ASP A O 1
ATOM 1757 N N . ALA A 1 220 ? 31.042 22.584 56.306 1.00 9.30 389 ALA A N 1
ATOM 1758 C CA . ALA A 1 220 ? 29.669 22.088 56.215 1.00 8.79 389 ALA A CA 1
ATOM 1759 C C . ALA A 1 220 ? 29.248 22.055 54.772 1.00 9.06 389 ALA A C 1
ATOM 1760 O O . ALA A 1 220 ? 29.941 22.564 53.888 1.00 9.01 389 ALA A O 1
ATOM 1762 N N . VAL A 1 221 ? 28.096 21.442 54.541 1.00 9.83 390 VAL A N 1
ATOM 1763 C CA . VAL A 1 221 ? 27.440 21.473 53.241 1.00 10.27 390 VAL A CA 1
ATOM 1764 C C . VAL A 1 221 ? 26.033 21.978 53.412 1.00 9.66 390 VAL A C 1
ATOM 1765 O O . VAL A 1 221 ? 25.512 22.000 54.533 1.00 12.04 390 VAL A O 1
ATOM 1769 N N . MET A 1 222 ? 25.438 22.409 52.308 1.00 10.81 391 MET A N 1
ATOM 1770 C CA . MET A 1 222 ? 24.083 22.921 52.327 1.00 15.14 391 MET A CA 1
ATOM 1771 C C . MET A 1 222 ? 23.375 22.387 51.114 1.00 14.65 391 MET A C 1
ATOM 1772 O O . MET A 1 222 ? 23.964 22.262 50.037 1.00 16.17 391 MET A O 1
ATOM 1777 N N . GLN A 1 223 ? 22.099 22.075 51.321 1.00 20.04 392 GLN A N 1
ATOM 1778 C CA . GLN A 1 223 ? 21.201 21.546 50.304 1.00 30.23 392 GLN A CA 1
ATOM 1779 C C . GLN A 1 223 ? 20.759 22.614 49.304 1.00 35.04 392 GLN A C 1
ATOM 1780 O O . GLN A 1 223 ? 21.571 23.158 48.551 1.00 35.46 392 GLN A O 1
ATOM 1786 N N . THR A 1 229 ? 24.855 20.118 45.812 1.00 36.75 398 THR A N 1
ATOM 1787 C CA . THR A 1 229 ? 25.473 20.337 47.117 1.00 24.54 398 THR A CA 1
ATOM 1788 C C . THR A 1 229 ? 26.356 21.575 47.116 1.00 21.65 398 THR A C 1
ATOM 1789 O O . THR A 1 229 ? 27.263 21.680 46.281 1.00 25.84 398 THR A O 1
ATOM 1793 N N . GLN A 1 230 ? 26.114 22.495 48.057 1.00 14.95 399 GLN A N 1
ATOM 1794 C CA . GLN A 1 230 ? 26.988 23.663 48.228 1.00 13.52 399 GLN A CA 1
ATOM 1795 C C . GLN A 1 230 ? 27.893 23.405 49.426 1.00 11.62 399 GLN A C 1
ATOM 1796 O O . GLN A 1 230 ? 27.471 22.824 50.423 1.00 13.53 399 GLN A O 1
ATOM 1802 N N . PHE A 1 231 ? 29.141 23.825 49.316 1.00 9.88 400 PHE A N 1
ATOM 1803 C CA . PHE A 1 231 ? 30.123 23.656 50.381 1.00 9.32 400 PHE A CA 1
ATOM 1804 C C . PHE A 1 231 ? 30.378 24.981 51.068 1.00 9.31 400 PHE A C 1
ATOM 1805 O O . PHE A 1 231 ? 30.449 26.032 50.427 1.00 10.68 400 PHE A O 1
ATOM 1813 N N . LEU A 1 232 ? 30.456 24.931 52.393 1.00 9.51 401 LEU A N 1
ATOM 1814 C CA . LEU A 1 232 ? 30.484 26.140 53.220 1.00 8.83 401 LEU A CA 1
ATOM 1815 C C . LEU A 1 232 ? 31.738 26.282 54.032 1.00 10.36 401 LEU A C 1
ATOM 1816 O O . LEU A 1 232 ? 32.282 25.279 54.523 1.00 9.76 401 LEU A O 1
ATOM 1821 N N . THR A 1 233 ? 32.159 27.534 54.186 1.00 8.41 402 THR A N 1
ATOM 1822 C CA . THR A 1 233 ? 33.114 27.941 55.201 1.00 8.06 402 THR A CA 1
ATOM 1823 C C . THR A 1 233 ? 32.333 28.715 56.241 1.00 8.20 402 THR A C 1
ATOM 1824 O O . THR A 1 233 ? 31.624 29.655 55.884 1.00 10.73 402 THR A O 1
ATOM 1828 N N . ILE A 1 234 ? 32.402 28.302 57.500 1.00 7.93 403 ILE A N 1
ATOM 1829 C CA . ILE A 1 234 ? 31.586 28.910 58.559 1.00 9.59 403 ILE A CA 1
ATOM 1830 C C . ILE A 1 234 ? 32.458 29.592 59.603 1.00 8.85 403 ILE A C 1
ATOM 1831 O O . ILE A 1 234 ? 33.352 28.948 60.175 1.00 10.35 403 ILE A O 1
ATOM 1836 N N . LYS A 1 235 ? 32.221 30.883 59.835 1.00 8.42 404 LYS A N 1
ATOM 1837 C CA . LYS A 1 235 ? 33.033 31.671 60.763 1.00 7.96 404 LYS A CA 1
ATOM 1838 C C . LYS A 1 235 ? 32.154 32.544 61.634 1.00 9.47 404 LYS A C 1
ATOM 1839 O O . LYS A 1 235 ? 31.018 32.836 61.278 1.00 10.67 404 LYS A O 1
ATOM 1845 N N . ALA A 1 236 ? 32.669 32.953 62.789 1.00 8.83 405 ALA A N 1
ATOM 1846 C CA . ALA A 1 236 ? 31.924 33.825 63.689 1.00 9.54 405 ALA A CA 1
ATOM 1847 C C . ALA A 1 236 ? 32.664 35.117 63.992 1.00 8.36 405 ALA A C 1
ATOM 1848 O O . ALA A 1 236 ? 33.787 35.089 64.530 1.00 9.67 405 ALA A O 1
ATOM 1850 N N . LEU A 1 237 ? 32.024 36.236 63.658 1.00 10.38 406 LEU A N 1
ATOM 1851 C CA . LEU A 1 237 ? 32.410 37.540 64.167 1.00 10.35 406 LEU A CA 1
ATOM 1852 C C . LEU A 1 237 ? 31.979 37.607 65.623 1.00 11.12 406 LEU A C 1
ATOM 1853 O O . LEU A 1 237 ? 30.961 37.009 66.000 1.00 11.84 406 LEU A O 1
ATOM 1858 N N . ASN A 1 238 ? 32.727 38.313 66.466 1.00 10.96 407 ASN A N 1
ATOM 1859 C CA . ASN A 1 238 ? 32.285 38.424 67.841 1.00 10.71 407 ASN A CA 1
ATOM 1860 C C . ASN A 1 238 ? 32.441 39.809 68.421 1.00 12.40 407 ASN A C 1
ATOM 1861 O O . ASN A 1 238 ? 33.348 40.570 68.063 1.00 12.98 407 ASN A O 1
ATOM 1866 N N . GLU A 1 239 ? 31.526 40.109 69.332 1.00 11.57 408 GLU A N 1
ATOM 1867 C CA . GLU A 1 239 ? 31.481 41.355 70.067 1.00 13.38 408 GLU A CA 1
ATOM 1868 C C . GLU A 1 239 ? 31.758 41.067 71.523 1.00 13.34 408 GLU A C 1
ATOM 1869 O O . GLU A 1 239 ? 31.115 40.213 72.125 1.00 14.65 408 GLU A O 1
ATOM 1875 N N . TRP A 1 240 ? 32.746 41.756 72.081 1.00 14.10 409 TRP A N 1
ATOM 1876 C CA . TRP A 1 240 ? 33.108 41.524 73.471 1.00 16.23 409 TRP A CA 1
ATOM 1877 C C . TRP A 1 240 ? 32.568 42.663 74.345 1.00 18.22 409 TRP A C 1
ATOM 1878 O O . TRP A 1 240 ? 31.714 42.430 75.202 1.00 23.57 409 TRP A O 1
ATOM 1889 N N . ASP A 1 241 ? 33.047 43.881 74.121 1.00 16.64 410 ASP A N 1
ATOM 1890 C CA . ASP A 1 241 ? 32.533 45.061 74.813 1.00 18.22 410 ASP A CA 1
ATOM 1891 C C . ASP A 1 241 ? 32.573 46.228 73.838 1.00 19.95 410 ASP A C 1
ATOM 1892 O O . ASP A 1 241 ? 33.630 46.827 73.631 1.00 23.48 410 ASP A O 1
ATOM 1897 N N . SER A 1 242 ? 31.425 46.550 73.251 1.00 21.00 411 SER A N 1
ATOM 1898 C CA . SER A 1 242 ? 31.353 47.563 72.203 1.00 23.20 411 SER A CA 1
ATOM 1899 C C . SER A 1 242 ? 31.834 48.943 72.660 1.00 27.36 411 SER A C 1
ATOM 1900 O O . SER A 1 242 ? 32.489 49.661 71.902 1.00 25.36 411 SER A O 1
ATOM 1903 N N . LYS A 1 243 ? 31.502 49.319 73.888 1.00 26.59 412 LYS A N 1
ATOM 1904 C CA . LYS A 1 243 ? 31.945 50.612 74.401 1.00 30.54 412 LYS A CA 1
ATOM 1905 C C . LYS A 1 243 ? 33.468 50.684 74.492 1.00 28.62 412 LYS A C 1
ATOM 1906 O O . LYS A 1 243 ? 34.079 51.646 74.026 1.00 34.97 412 LYS A O 1
ATOM 1912 N N . LEU A 1 244 ? 34.078 49.660 75.080 1.00 28.28 413 LEU A N 1
ATOM 1913 C CA . LEU A 1 244 ? 35.529 49.629 75.248 1.00 28.12 413 LEU A CA 1
ATOM 1914 C C . LEU A 1 244 ? 36.246 49.516 73.910 1.00 31.83 413 LEU A C 1
ATOM 1915 O O . LEU A 1 244 ? 37.377 49.975 73.754 1.00 33.81 413 LEU A O 1
ATOM 1920 N N . ALA A 1 245 ? 35.581 48.898 72.943 1.00 25.92 414 ALA A N 1
ATOM 1921 C CA . ALA A 1 245 ? 36.147 48.737 71.614 1.00 26.48 414 ALA A CA 1
ATOM 1922 C C . ALA A 1 245 ? 35.868 49.963 70.757 1.00 35.38 414 ALA A C 1
ATOM 1923 O O . ALA A 1 245 ? 36.360 50.060 69.632 1.00 38.60 414 ALA A O 1
ATOM 1925 N N . ASN A 1 246 ? 35.080 50.890 71.299 1.00 34.53 415 ASN A N 1
ATOM 1926 C CA . ASN A 1 246 ? 34.588 52.043 70.546 1.00 43.88 415 ASN A CA 1
ATOM 1927 C C . ASN A 1 246 ? 33.977 51.573 69.233 1.00 44.99 415 ASN A C 1
ATOM 1928 O O . ASN A 1 246 ? 34.229 52.135 68.164 1.00 39.98 415 ASN A O 1
ATOM 1933 N N . GLY A 1 247 ? 33.174 50.522 69.329 1.00 39.64 416 GLY A N 1
ATOM 1934 C CA . GLY A 1 247 ? 32.585 49.915 68.158 1.00 39.12 416 GLY A CA 1
ATOM 1935 C C . GLY A 1 247 ? 31.155 50.340 67.934 1.00 40.01 416 GLY A C 1
ATOM 1936 O O . GLY A 1 247 ? 30.678 51.320 68.506 1.00 40.70 416 GLY A O 1
ATOM 1937 N N . VAL A 1 248 ? 30.478 49.583 67.083 1.00 33.70 417 VAL A N 1
ATOM 1938 C CA . VAL A 1 248 ? 29.079 49.796 66.770 1.00 36.79 417 VAL A CA 1
ATOM 1939 C C . VAL A 1 248 ? 28.265 48.763 67.553 1.00 38.47 417 VAL A C 1
ATOM 1940 O O . VAL A 1 248 ? 28.400 47.571 67.300 1.00 39.59 417 VAL A O 1
ATOM 1944 N N . GLU A 1 249 ? 27.457 49.207 68.518 1.00 25.96 418 GLU A N 1
ATOM 1945 C CA . GLU A 1 249 ? 26.713 48.283 69.386 1.00 23.95 418 GLU A CA 1
ATOM 1946 C C . GLU A 1 249 ? 25.756 47.389 68.596 1.00 25.04 418 GLU A C 1
ATOM 1947 O O . GLU A 1 249 ? 24.794 47.872 68.008 1.00 24.08 418 GLU A O 1
ATOM 1953 N N . TRP A 1 250 ? 26.023 46.086 68.585 1.00 21.25 419 TRP A N 1
ATOM 1954 C CA . TRP A 1 250 ? 25.284 45.163 67.723 1.00 17.05 419 TRP A CA 1
ATOM 1955 C C . TRP A 1 250 ? 23.800 45.041 68.052 1.00 18.79 419 TRP A C 1
ATOM 1956 O O . TRP A 1 250 ? 22.967 45.058 67.146 1.00 18.46 419 TRP A O 1
ATOM 1967 N N . ARG A 1 251 ? 23.454 44.900 69.329 1.00 17.15 420 ARG A N 1
ATOM 1968 C CA . ARG A 1 251 ? 22.041 44.754 69.681 1.00 19.54 420 ARG A CA 1
ATOM 1969 C C . ARG A 1 251 ? 21.210 45.956 69.233 1.00 24.07 420 ARG A C 1
ATOM 1970 O O . ARG A 1 251 ? 20.011 45.824 68.969 1.00 25.24 420 ARG A O 1
ATOM 1978 N N . ARG A 1 252 ? 21.847 47.118 69.121 1.00 19.09 421 ARG A N 1
ATOM 1979 C CA . ARG A 1 252 ? 21.130 48.324 68.711 1.00 22.38 421 ARG A CA 1
ATOM 1980 C C . ARG A 1 252 ? 21.219 48.581 67.209 1.00 21.99 421 ARG A C 1
ATOM 1981 O O . ARG A 1 252 ? 20.364 49.271 66.650 1.00 27.38 421 ARG A O 1
ATOM 1989 N N . LYS A 1 253 ? 22.248 48.049 66.560 1.00 19.86 422 LYS A N 1
ATOM 1990 C CA . LYS A 1 253 ? 22.531 48.403 65.171 1.00 20.35 422 LYS A CA 1
ATOM 1991 C C . LYS A 1 253 ? 22.371 47.286 64.142 1.00 20.83 422 LYS A C 1
ATOM 1992 O O . LYS A 1 253 ? 22.285 47.572 62.947 1.00 21.49 422 LYS A O 1
ATOM 1998 N N . LEU A 1 254 ? 22.325 46.027 64.574 1.00 18.38 423 LEU A N 1
ATOM 1999 C CA . LEU A 1 254 ? 22.217 44.929 63.611 1.00 19.15 423 LEU A CA 1
ATOM 2000 C C . LEU A 1 254 ? 20.919 44.968 62.793 1.00 21.30 423 LEU A C 1
ATOM 2001 O O . LEU A 1 254 ? 20.933 44.648 61.612 1.00 25.21 423 LEU A O 1
ATOM 2006 N N . ASP A 1 255 ? 19.812 45.366 63.410 1.00 21.67 424 ASP A N 1
ATOM 2007 C CA . ASP A 1 255 ? 18.515 45.337 62.726 1.00 23.76 424 ASP A CA 1
ATOM 2008 C C . ASP A 1 255 ? 18.517 46.228 61.486 1.00 28.51 424 ASP A C 1
ATOM 2009 O O . ASP A 1 255 ? 18.110 45.798 60.405 1.00 30.18 424 ASP A O 1
ATOM 2014 N N . THR A 1 256 ? 18.984 47.463 61.643 1.00 24.22 425 THR A N 1
ATOM 2015 C CA . THR A 1 256 ? 18.910 48.441 60.561 1.00 30.22 425 THR A CA 1
ATOM 2016 C C . THR A 1 256 ? 20.244 48.805 59.920 1.00 28.49 425 THR A C 1
ATOM 2017 O O . THR A 1 256 ? 20.263 49.343 58.815 1.00 26.16 425 THR A O 1
ATOM 2021 N N . GLN A 1 257 ? 21.354 48.548 60.611 1.00 23.10 426 GLN A N 1
ATOM 2022 C CA . GLN A 1 257 ? 22.664 48.947 60.101 1.00 29.03 426 GLN A CA 1
ATOM 2023 C C . GLN A 1 257 ? 23.651 47.787 60.069 1.00 25.13 426 GLN A C 1
ATOM 2024 O O . GLN A 1 257 ? 24.821 47.934 60.454 1.00 24.17 426 GLN A O 1
ATOM 2030 N N . ARG A 1 258 ? 23.189 46.638 59.587 1.00 24.47 427 ARG A N 1
ATOM 2031 C CA . ARG A 1 258 ? 24.018 45.442 59.529 1.00 26.53 427 ARG A CA 1
ATOM 2032 C C . ARG A 1 258 ? 25.289 45.706 58.727 1.00 28.38 427 ARG A C 1
ATOM 2033 O O . ARG A 1 258 ? 26.367 45.222 59.079 1.00 27.23 427 ARG A O 1
ATOM 2041 N N . GLY A 1 259 ? 25.162 46.500 57.667 1.00 28.78 428 GLY A N 1
ATOM 2042 C CA . GLY A 1 259 ? 26.298 46.855 56.834 1.00 34.20 428 GLY A CA 1
ATOM 2043 C C . GLY A 1 259 ? 27.361 47.662 57.558 1.00 32.60 428 GLY A C 1
ATOM 2044 O O . GLY A 1 259 ? 28.558 47.444 57.359 1.00 33.05 428 GLY A O 1
ATOM 2045 N N . ALA A 1 260 ? 26.924 48.592 58.403 1.00 25.80 429 ALA A N 1
ATOM 2046 C CA . ALA A 1 260 ? 27.831 49.408 59.202 1.00 26.11 429 ALA A CA 1
ATOM 2047 C C . ALA A 1 260 ? 28.574 48.548 60.216 1.00 21.92 429 ALA A C 1
ATOM 2048 O O . ALA A 1 260 ? 29.756 48.773 60.495 1.00 22.39 429 ALA A O 1
ATOM 2050 N N . VAL A 1 261 ? 27.870 47.571 60.776 1.00 19.06 430 VAL A N 1
ATOM 2051 C CA . VAL A 1 261 ? 28.485 46.656 61.728 1.00 18.20 430 VAL A CA 1
ATOM 2052 C C . VAL A 1 261 ? 29.590 45.872 61.032 1.00 16.03 430 VAL A C 1
ATOM 2053 O O . VAL A 1 261 ? 30.720 45.790 61.522 1.00 15.71 430 VAL A O 1
ATOM 2057 N N . LEU A 1 262 ? 29.279 45.320 59.865 1.00 19.26 431 LEU A N 1
ATOM 2058 C CA . LEU A 1 262 ? 30.261 44.564 59.109 1.00 21.47 431 LEU A CA 1
ATOM 2059 C C . LEU A 1 262 ? 31.432 45.461 58.734 1.00 21.50 431 LEU A C 1
ATOM 2060 O O . LEU A 1 262 ? 32.583 45.034 58.815 1.00 19.72 431 LEU A O 1
ATOM 2065 N N . ALA A 1 263 ? 31.145 46.691 58.319 1.00 22.33 432 ALA A N 1
ATOM 2066 C CA . ALA A 1 263 ? 32.186 47.640 57.931 1.00 19.53 432 ALA A CA 1
ATOM 2067 C C . ALA A 1 263 ? 33.162 47.902 59.084 1.00 19.94 432 ALA A C 1
ATOM 2068 O O . ALA A 1 263 ? 34.383 47.957 58.890 1.00 20.01 432 ALA A O 1
ATOM 2070 N N . ASN A 1 264 ? 32.626 48.036 60.291 1.00 17.29 433 ASN A N 1
ATOM 2071 C CA . ASN A 1 264 ? 33.467 48.214 61.471 1.00 17.02 433 ASN A CA 1
ATOM 2072 C C . ASN A 1 264 ? 34.336 46.983 61.715 1.00 14.09 433 ASN A C 1
ATOM 2073 O O . ASN A 1 264 ? 35.524 47.097 62.033 1.00 14.29 433 ASN A O 1
ATOM 2078 N N . GLU A 1 265 ? 33.749 45.806 61.524 1.00 14.65 434 GLU A N 1
ATOM 2079 C CA . GLU A 1 265 ? 34.499 44.554 61.646 1.00 17.38 434 GLU A CA 1
ATOM 2080 C C . GLU A 1 265 ? 35.657 44.512 60.667 1.00 16.26 434 GLU A C 1
ATOM 2081 O O . GLU A 1 265 ? 36.775 44.098 61.011 1.00 17.85 434 GLU A O 1
ATOM 2087 N N . LEU A 1 266 ? 35.401 44.927 59.439 1.00 18.33 435 LEU A N 1
ATOM 2088 C CA . LEU A 1 266 ? 36.433 44.960 58.409 1.00 23.46 435 LEU A CA 1
ATOM 2089 C C . LEU A 1 266 ? 37.578 45.910 58.765 1.00 19.26 435 LEU A C 1
ATOM 2090 O O . LEU A 1 266 ? 38.748 45.625 58.494 1.00 23.83 435 LEU A O 1
ATOM 2095 N N . ARG A 1 267 ? 37.257 47.028 59.401 1.00 16.14 436 ARG A N 1
ATOM 2096 C CA . ARG A 1 267 ? 38.275 48.003 59.756 1.00 17.30 436 ARG A CA 1
ATOM 2097 C C . ARG A 1 267 ? 39.129 47.487 60.907 1.00 16.87 436 ARG A C 1
ATOM 2098 O O . ARG A 1 267 ? 40.349 47.678 60.925 1.00 15.67 436 ARG A O 1
ATOM 2106 N N . ASN A 1 268 ? 38.489 46.831 61.867 1.00 13.88 437 ASN A N 1
ATOM 2107 C CA . ASN A 1 268 ? 39.171 46.440 63.096 1.00 14.40 437 ASN A CA 1
ATOM 2108 C C . ASN A 1 268 ? 39.738 45.022 63.111 1.00 11.33 437 ASN A C 1
ATOM 2109 O O . ASN A 1 268 ? 40.530 44.683 63.978 1.00 12.72 437 ASN A O 1
ATOM 2114 N N . ASN A 1 269 ? 39.293 44.200 62.169 1.00 11.81 438 ASN A N 1
ATOM 2115 C CA . ASN A 1 269 ? 39.692 42.791 62.069 1.00 10.13 438 ASN A CA 1
ATOM 2116 C C . ASN A 1 269 ? 40.081 42.459 60.637 1.00 10.94 438 ASN A C 1
ATOM 2117 O O . ASN A 1 269 ? 39.706 41.424 60.100 1.00 10.92 438 ASN A O 1
ATOM 2122 N N . ALA A 1 270 ? 40.850 43.347 60.024 1.00 11.93 439 ALA A N 1
ATOM 2123 C CA . ALA A 1 270 ? 41.097 43.255 58.588 1.00 12.49 439 ALA A CA 1
ATOM 2124 C C . ALA A 1 270 ? 41.854 42.003 58.187 1.00 10.45 439 ALA A C 1
ATOM 2125 O O . ALA A 1 270 ? 41.603 41.441 57.120 1.00 12.59 439 ALA A O 1
ATOM 2127 N N . CYS A 1 271 ? 42.809 41.586 59.010 1.00 10.77 440 CYS A N 1
ATOM 2128 C CA . CYS A 1 271 ? 43.575 40.404 58.661 1.00 9.72 440 CYS A CA 1
ATOM 2129 C C . CYS A 1 271 ? 42.744 39.133 58.867 1.00 8.72 440 CYS A C 1
ATOM 2130 O O . CYS A 1 271 ? 42.702 38.251 58.010 1.00 9.29 440 CYS A O 1
ATOM 2133 N N . LYS A 1 272 ? 42.067 39.046 60.007 1.00 10.47 441 LYS A N 1
ATOM 2134 C CA . LYS A 1 272 ? 41.229 37.894 60.305 1.00 9.04 441 LYS A CA 1
ATOM 2135 C C . LYS A 1 272 ? 40.208 37.628 59.202 1.00 7.80 441 LYS A C 1
ATOM 2136 O O . LYS A 1 272 ? 40.093 36.498 58.716 1.00 8.38 441 LYS A O 1
ATOM 2142 N N . LEU A 1 273 ? 39.500 38.670 58.774 1.00 8.32 442 LEU A N 1
ATOM 2143 C CA . LEU A 1 273 ? 38.457 38.482 57.767 1.00 9.97 442 LEU A CA 1
ATOM 2144 C C . LEU A 1 273 ? 39.044 38.113 56.416 1.00 8.42 442 LEU A C 1
ATOM 2145 O O . LEU A 1 273 ? 38.465 37.287 55.697 1.00 10.18 442 LEU A O 1
ATOM 2150 N N . ALA A 1 274 ? 40.183 38.697 56.061 1.00 8.68 443 ALA A N 1
ATOM 2151 C CA . ALA A 1 274 ? 40.813 38.338 54.799 1.00 8.23 443 ALA A CA 1
ATOM 2152 C C . ALA A 1 274 ? 41.305 36.888 54.820 1.00 7.30 443 ALA A C 1
ATOM 2153 O O . ALA A 1 274 ? 41.179 36.187 53.816 1.00 8.47 443 ALA A O 1
ATOM 2155 N N . LYS A 1 275 ? 41.869 36.437 55.943 1.00 8.02 444 LYS A N 1
ATOM 2156 C CA . LYS A 1 275 ? 42.379 35.063 55.989 1.00 8.13 444 LYS A CA 1
ATOM 2157 C C . LYS A 1 275 ? 41.236 34.063 55.888 1.00 7.65 444 LYS A C 1
ATOM 2158 O O . LYS A 1 275 ? 41.360 33.036 55.216 1.00 8.79 444 LYS A O 1
ATOM 2164 N N . TRP A 1 276 ? 40.104 34.372 56.513 1.00 8.27 445 TRP A N 1
ATOM 2165 C CA . TRP A 1 276 ? 38.924 33.535 56.368 1.00 9.41 445 TRP A CA 1
ATOM 2166 C C . TRP A 1 276 ? 38.470 33.454 54.905 1.00 7.90 445 TRP A C 1
ATOM 2167 O O . TRP A 1 276 ? 38.109 32.396 54.410 1.00 9.08 445 TRP A O 1
ATOM 2178 N N . THR A 1 277 ? 38.492 34.591 54.222 1.00 8.21 446 THR A N 1
ATOM 2179 C CA . THR A 1 277 ? 38.056 34.657 52.839 1.00 8.25 446 THR A CA 1
ATOM 2180 C C . THR A 1 277 ? 39.008 33.860 51.949 1.00 8.07 446 THR A C 1
ATOM 2181 O O . THR A 1 277 ? 38.577 33.130 51.070 1.00 8.11 446 THR A O 1
ATOM 2185 N N . VAL A 1 278 ? 40.319 34.001 52.168 1.00 8.08 447 VAL A N 1
ATOM 2186 C CA . VAL A 1 278 ? 41.288 33.205 51.418 1.00 8.53 447 VAL A CA 1
ATOM 2187 C C . VAL A 1 278 ? 41.063 31.709 51.669 1.00 7.87 447 VAL A C 1
ATOM 2188 O O . VAL A 1 278 ? 41.101 30.913 50.722 1.00 8.74 447 VAL A O 1
ATOM 2192 N N . GLN A 1 279 ? 40.807 31.321 52.912 1.00 8.29 448 GLN A N 1
ATOM 2193 C CA . GLN A 1 279 ? 40.541 29.919 53.204 1.00 8.93 448 GLN A CA 1
ATOM 2194 C C . GLN A 1 279 ? 39.364 29.406 52.359 1.00 8.78 448 GLN A C 1
ATOM 2195 O O . GLN A 1 279 ? 39.438 28.342 51.735 1.00 10.05 448 GLN A O 1
ATOM 2201 N N . ALA A 1 280 ? 38.298 30.195 52.302 1.00 7.64 449 ALA A N 1
ATOM 2202 C CA . ALA A 1 280 ? 37.127 29.824 51.492 1.00 9.93 449 ALA A CA 1
ATOM 2203 C C . ALA A 1 280 ? 37.448 29.767 49.998 1.00 9.25 449 ALA A C 1
ATOM 2204 O O . ALA A 1 280 ? 37.027 28.838 49.294 1.00 9.37 449 ALA A O 1
ATOM 2206 N N . LEU A 1 281 ? 38.198 30.742 49.504 1.00 8.27 450 LEU A N 1
ATOM 2207 C CA . LEU A 1 281 ? 38.567 30.759 48.093 1.00 8.64 450 LEU A CA 1
ATOM 2208 C C . LEU A 1 281 ? 39.496 29.607 47.716 1.00 11.09 450 LEU A C 1
ATOM 2209 O O . LEU A 1 281 ? 39.363 29.020 46.638 1.00 10.78 450 LEU A O 1
ATOM 2214 N N . LEU A 1 282 ? 40.454 29.289 48.581 1.00 8.57 451 LEU A N 1
ATOM 2215 C CA . LEU A 1 282 ? 41.369 28.190 48.283 1.00 9.51 451 LEU A CA 1
ATOM 2216 C C . LEU A 1 282 ? 40.625 26.857 48.199 1.00 9.16 451 LEU A C 1
ATOM 2217 O O . LEU A 1 282 ? 40.901 26.046 47.320 1.00 10.19 451 LEU A O 1
ATOM 2222 N N . ALA A 1 283 ? 39.659 26.653 49.095 1.00 9.70 452 ALA A N 1
ATOM 2223 C CA . ALA A 1 283 ? 38.874 25.420 49.129 1.00 9.46 452 ALA A CA 1
ATOM 2224 C C . ALA A 1 283 ? 37.836 25.357 48.013 1.00 11.58 452 ALA A C 1
ATOM 2225 O O . ALA A 1 283 ? 37.388 24.266 47.632 1.00 10.33 452 ALA A O 1
ATOM 2227 N N . GLY A 1 284 ? 37.425 26.522 47.523 1.00 10.43 453 GLY A N 1
ATOM 2228 C CA . GLY A 1 284 ? 36.327 26.584 46.578 1.00 10.67 453 GLY A CA 1
ATOM 2229 C C . GLY A 1 284 ? 34.962 26.536 47.248 1.00 9.84 453 GLY A C 1
ATOM 2230 O O . GLY A 1 284 ? 33.983 26.093 46.636 1.00 12.44 453 GLY A O 1
ATOM 2231 N N . SER A 1 285 ? 34.859 26.969 48.500 1.00 9.56 454 SER A N 1
ATOM 2232 C CA . SER A 1 285 ? 33.545 27.050 49.149 1.00 9.60 454 SER A CA 1
ATOM 2233 C C . SER A 1 285 ? 32.606 27.920 48.324 1.00 10.07 454 SER A C 1
ATOM 2234 O O . SER A 1 285 ? 33.005 28.955 47.769 1.00 10.81 454 SER A O 1
ATOM 2237 N N . ASP A 1 286 ? 31.350 27.495 48.250 1.00 9.33 455 ASP A N 1
ATOM 2238 C CA . ASP A 1 286 ? 30.318 28.246 47.552 1.00 9.77 455 ASP A CA 1
ATOM 2239 C C . ASP A 1 286 ? 29.829 29.419 48.387 1.00 10.00 455 ASP A C 1
ATOM 2240 O O . ASP A 1 286 ? 29.360 30.419 47.842 1.00 11.25 455 ASP A O 1
ATOM 2245 N N . GLN A 1 287 ? 29.892 29.285 49.709 1.00 8.71 456 GLN A N 1
ATOM 2246 C CA . GLN A 1 287 ? 29.455 30.353 50.599 1.00 9.20 456 GLN A CA 1
ATOM 2247 C C . GLN A 1 287 ? 30.343 30.468 51.804 1.00 8.67 456 GLN A C 1
ATOM 2248 O O . GLN A 1 287 ? 30.828 29.462 52.327 1.00 9.16 456 GLN A O 1
ATOM 2254 N N . LEU A 1 288 ? 30.505 31.709 52.248 1.00 9.37 457 LEU A N 1
ATOM 2255 C CA . LEU A 1 288 ? 31.061 32.041 53.540 1.00 10.54 457 LEU A CA 1
ATOM 2256 C C . LEU A 1 288 ? 29.889 32.377 54.452 1.00 14.22 457 LEU A C 1
ATOM 2257 O O . LEU A 1 288 ? 29.161 33.327 54.173 1.00 19.75 457 LEU A O 1
ATOM 2262 N N . LYS A 1 289 ? 29.674 31.580 55.491 1.00 10.74 458 LYS A N 1
ATOM 2263 C CA . LYS A 1 289 ? 28.581 31.801 56.441 1.00 12.16 458 LYS A CA 1
ATOM 2264 C C . LYS A 1 289 ? 29.133 32.445 57.697 1.00 14.11 458 LYS A C 1
ATOM 2265 O O . LYS A 1 289 ? 30.031 31.885 58.342 1.00 18.12 458 LYS A O 1
ATOM 2271 N N . PHE A 1 290 ? 28.626 33.625 58.035 1.00 11.00 459 PHE A N 1
ATOM 2272 C CA . PHE A 1 290 ? 29.028 34.337 59.245 1.00 12.39 459 PHE A CA 1
ATOM 2273 C C . PHE A 1 290 ? 27.967 34.277 60.327 1.00 11.97 459 PHE A C 1
ATOM 2274 O O . PHE A 1 290 ? 26.784 34.490 60.049 1.00 14.77 459 PHE A O 1
ATOM 2282 N N . GLY A 1 291 ? 28.375 34.005 61.554 1.00 9.73 460 GLY A N 1
ATOM 2283 C CA . GLY A 1 291 ? 27.551 34.306 62.709 1.00 9.49 460 GLY A CA 1
ATOM 2284 C C . GLY A 1 291 ? 28.038 35.584 63.353 1.00 10.59 460 GLY A C 1
ATOM 2285 O O . GLY A 1 291 ? 29.229 35.921 63.259 1.00 10.79 460 GLY A O 1
ATOM 2286 N N . TYR A 1 292 ? 27.119 36.301 63.983 1.00 10.76 461 TYR A N 1
ATOM 2287 C CA . TYR A 1 292 ? 27.438 37.459 64.800 1.00 10.49 461 TYR A CA 1
ATOM 2288 C C . TYR A 1 292 ? 27.162 37.071 66.239 1.00 11.45 461 TYR A C 1
ATOM 2289 O O . TYR A 1 292 ? 25.999 36.948 66.641 1.00 12.13 461 TYR A O 1
ATOM 2298 N N . VAL A 1 293 ? 28.219 36.849 67.006 1.00 11.84 462 VAL A N 1
ATOM 2299 C CA . VAL A 1 293 ? 28.108 36.341 68.358 1.00 10.74 462 VAL A CA 1
ATOM 2300 C C . VAL A 1 293 ? 28.541 37.397 69.357 1.00 12.36 462 VAL A C 1
ATOM 2301 O O . VAL A 1 293 ? 29.591 38.002 69.189 1.00 13.65 462 VAL A O 1
ATOM 2305 N N . SER A 1 294 ? 27.746 37.624 70.394 1.00 12.22 463 SER A N 1
ATOM 2306 C CA . SER A 1 294 ? 28.082 38.620 71.404 1.00 12.98 463 SER A CA 1
ATOM 2307 C C . SER A 1 294 ? 28.065 37.998 72.796 1.00 11.85 463 SER A C 1
ATOM 2308 O O . SER A 1 294 ? 27.376 37.011 73.028 1.00 14.55 463 SER A O 1
ATOM 2311 N N . ARG A 1 295 ? 28.829 38.566 73.718 1.00 14.08 464 ARG A N 1
ATOM 2312 C CA . ARG A 1 295 ? 28.712 38.156 75.111 1.00 14.54 464 ARG A CA 1
ATOM 2313 C C . ARG A 1 295 ? 27.284 38.370 75.579 1.00 17.48 464 ARG A C 1
ATOM 2314 O O . ARG A 1 295 ? 26.635 39.330 75.170 1.00 16.93 464 ARG A O 1
ATOM 2322 N N . ALA A 1 296 ? 26.791 37.479 76.428 1.00 18.28 465 ALA A N 1
ATOM 2323 C CA . ALA A 1 296 ? 25.488 37.678 77.055 1.00 18.89 465 ALA A CA 1
ATOM 2324 C C . ALA A 1 296 ? 25.541 38.911 77.950 1.00 20.06 465 ALA A C 1
ATOM 2325 O O . ALA A 1 296 ? 24.571 39.677 78.040 1.00 22.73 465 ALA A O 1
ATOM 2327 N N . SER A 1 297 ? 26.675 39.079 78.618 1.00 19.93 466 SER A N 1
ATOM 2328 C CA . SER A 1 297 ? 26.969 40.263 79.425 1.00 24.05 466 SER A CA 1
ATOM 2329 C C . SER A 1 297 ? 28.419 40.667 79.196 1.00 21.60 466 SER A C 1
ATOM 2330 O O . SER A 1 297 ? 29.298 39.805 79.162 1.00 21.74 466 SER A O 1
ATOM 2333 N N . VAL A 1 298 ? 28.680 41.966 79.054 1.00 22.55 467 VAL A N 1
ATOM 2334 C CA . VAL A 1 298 ? 30.031 42.423 78.716 1.00 26.09 467 VAL A CA 1
ATOM 2335 C C . VAL A 1 298 ? 31.046 42.062 79.783 1.00 23.09 467 VAL A C 1
ATOM 2336 O O . VAL A 1 298 ? 32.240 42.055 79.514 1.00 21.26 467 VAL A O 1
ATOM 2340 N N . ARG A 1 299 ? 30.572 41.746 80.985 1.00 23.20 468 ARG A N 1
ATOM 2341 C CA . ARG A 1 299 ? 31.459 41.436 82.099 1.00 24.18 468 ARG A CA 1
ATOM 2342 C C . ARG A 1 299 ? 31.812 39.946 82.243 1.00 25.41 468 ARG A C 1
ATOM 2343 O O . ARG A 1 299 ? 32.586 39.568 83.123 1.00 30.77 468 ARG A O 1
ATOM 2351 N N . ASP A 1 300 ? 31.313 39.118 81.327 1.00 23.08 469 ASP A N 1
ATOM 2352 C CA . ASP A 1 300 ? 31.532 37.670 81.374 1.00 22.66 469 ASP A CA 1
ATOM 2353 C C . ASP A 1 300 ? 31.875 37.152 79.978 1.00 19.14 469 ASP A C 1
ATOM 2354 O O . ASP A 1 300 ? 31.052 37.262 79.074 1.00 20.04 469 ASP A O 1
ATOM 2359 N N . SER A 1 301 ? 33.061 36.574 79.798 1.00 18.85 470 SER A N 1
ATOM 2360 C CA . SER A 1 301 ? 33.465 36.089 78.479 1.00 19.04 470 SER A CA 1
ATOM 2361 C C . SER A 1 301 ? 33.223 34.592 78.262 1.00 19.02 470 SER A C 1
ATOM 2362 O O . SER A 1 301 ? 33.745 34.017 77.305 1.00 18.44 470 SER A O 1
ATOM 2365 N N . SER A 1 302 ? 32.417 33.972 79.126 1.00 21.29 471 SER A N 1
ATOM 2366 C CA . SER A 1 302 ? 32.176 32.530 79.055 1.00 23.50 471 SER A CA 1
ATOM 2367 C C . SER A 1 302 ? 30.792 32.179 78.511 1.00 24.35 471 SER A C 1
ATOM 2368 O O . SER A 1 302 ? 30.514 31.018 78.219 1.00 26.29 471 SER A O 1
ATOM 2371 N N . LYS A 1 303 ? 29.934 33.185 78.366 1.00 17.94 472 LYS A N 1
ATOM 2372 C CA . LYS A 1 303 ? 28.557 32.981 77.927 1.00 18.39 472 LYS A CA 1
ATOM 2373 C C . LYS A 1 303 ? 28.225 33.912 76.770 1.00 15.80 472 LYS A C 1
ATOM 2374 O O . LYS A 1 303 ? 28.418 35.123 76.873 1.00 16.09 472 LYS A O 1
ATOM 2380 N N . HIS A 1 304 ? 27.706 33.344 75.681 1.00 15.10 473 HIS A N 1
ATOM 2381 C CA . HIS A 1 304 ? 27.487 34.113 74.458 1.00 14.61 473 HIS A CA 1
ATOM 2382 C C . HIS A 1 304 ? 26.142 33.850 73.829 1.00 14.09 473 HIS A C 1
ATOM 2383 O O . HIS A 1 304 ? 25.489 32.850 74.130 1.00 14.67 473 HIS A O 1
ATOM 2390 N N . VAL A 1 305 ? 25.751 34.750 72.934 1.00 13.91 474 VAL A N 1
ATOM 2391 C CA . VAL A 1 305 ? 24.503 34.610 72.191 1.00 13.68 474 VAL A CA 1
ATOM 2392 C C . VAL A 1 305 ? 24.753 34.908 70.719 1.00 13.23 474 VAL A C 1
ATOM 2393 O O . VAL A 1 305 ? 25.591 35.736 70.379 1.00 13.14 474 VAL A O 1
ATOM 2397 N N . ILE A 1 306 ? 24.040 34.202 69.857 1.00 11.82 475 ILE A N 1
ATOM 2398 C CA . ILE A 1 306 ? 24.060 34.458 68.428 1.00 12.38 475 ILE A CA 1
ATOM 2399 C C . ILE A 1 306 ? 22.982 35.485 68.119 1.00 12.55 475 ILE A C 1
ATOM 2400 O O . ILE A 1 306 ? 21.807 35.256 68.408 1.00 12.97 475 ILE A O 1
ATOM 2405 N N . LEU A 1 307 ? 23.382 36.625 67.566 1.00 13.01 476 LEU A N 1
ATOM 2406 C CA . LEU A 1 307 ? 22.473 37.734 67.272 1.00 11.49 476 LEU A CA 1
ATOM 2407 C C . LEU A 1 307 ? 22.067 37.821 65.813 1.00 13.73 476 LEU A C 1
ATOM 2408 O O . LEU A 1 307 ? 21.048 38.428 65.498 1.00 14.71 476 LEU A O 1
ATOM 2413 N N . GLU A 1 308 ? 22.862 37.248 64.915 1.00 11.47 477 GLU A N 1
ATOM 2414 C CA . GLU A 1 308 ? 22.605 37.406 63.490 1.00 11.49 477 GLU A CA 1
ATOM 2415 C C . GLU A 1 308 ? 23.395 36.340 62.741 1.00 11.18 477 GLU A C 1
ATOM 2416 O O . GLU A 1 308 ? 24.389 35.780 63.258 1.00 11.19 477 GLU A O 1
ATOM 2422 N N . THR A 1 309 ? 22.937 36.037 61.535 1.00 12.49 478 THR A N 1
ATOM 2423 C CA . THR A 1 309 ? 23.671 35.176 60.614 1.00 12.85 478 THR A CA 1
ATOM 2424 C C . THR A 1 309 ? 23.569 35.756 59.225 1.00 14.58 478 THR A C 1
ATOM 2425 O O . THR A 1 309 ? 22.540 36.319 58.858 1.00 14.81 478 THR A O 1
ATOM 2429 N N . GLN A 1 310 ? 24.609 35.569 58.433 1.00 12.41 479 GLN A N 1
ATOM 2430 C CA . GLN A 1 310 ? 24.617 36.101 57.085 1.00 14.55 479 GLN A CA 1
ATOM 2431 C C . GLN A 1 310 ? 25.450 35.197 56.213 1.00 11.39 479 GLN A C 1
ATOM 2432 O O . GLN A 1 310 ? 26.320 34.512 56.719 1.00 13.62 479 GLN A O 1
ATOM 2438 N N . GLN A 1 311 ? 25.221 35.210 54.904 1.00 10.36 480 GLN A N 1
ATOM 2439 C CA . GLN A 1 311 ? 26.104 34.476 54.017 1.00 11.18 480 GLN A CA 1
ATOM 2440 C C . GLN A 1 311 ? 26.539 35.331 52.841 1.00 10.96 480 GLN A C 1
ATOM 2441 O O . GLN A 1 311 ? 25.840 36.249 52.401 1.00 11.94 480 GLN A O 1
ATOM 2447 N N . TYR A 1 312 ? 27.759 35.059 52.391 1.00 10.67 481 TYR A N 1
ATOM 2448 C CA . TYR A 1 312 ? 28.369 35.772 51.265 1.00 10.18 481 TYR A CA 1
ATOM 2449 C C . TYR A 1 312 ? 29.065 34.803 50.334 1.00 11.53 481 TYR A C 1
ATOM 2450 O O . TYR A 1 312 ? 29.746 33.886 50.781 1.00 11.88 481 TYR A O 1
ATOM 2459 N N . LYS A 1 313 ? 28.958 35.038 49.036 1.00 10.26 482 LYS A N 1
ATOM 2460 C CA . LYS A 1 313 ? 29.776 34.312 48.083 1.00 10.45 482 LYS A CA 1
ATOM 2461 C C . LYS A 1 313 ? 31.225 34.777 48.257 1.00 9.20 482 LYS A C 1
ATOM 2462 O O . LYS A 1 313 ? 31.481 35.973 48.322 1.00 10.66 482 LYS A O 1
ATOM 2468 N N . PRO A 1 314 ? 32.175 33.840 48.387 1.00 8.99 483 PRO A N 1
ATOM 2469 C CA . PRO A 1 314 ? 33.541 34.292 48.699 1.00 9.18 483 PRO A CA 1
ATOM 2470 C C . PRO A 1 314 ? 34.201 35.168 47.639 1.00 9.39 483 PRO A C 1
ATOM 2471 O O . PRO A 1 314 ? 34.924 36.086 48.036 1.00 10.43 483 PRO A O 1
ATOM 2475 N N . ASN A 1 315 ? 33.990 34.899 46.354 1.00 10.35 484 ASN A N 1
ATOM 2476 C CA . ASN A 1 315 ? 34.642 35.718 45.338 1.00 12.45 484 ASN A CA 1
ATOM 2477 C C . ASN A 1 315 ? 34.202 37.170 45.446 1.00 12.12 484 ASN A C 1
ATOM 2478 O O . ASN A 1 315 ? 35.026 38.090 45.451 1.00 13.38 484 ASN A O 1
ATOM 2483 N N . GLU A 1 316 ? 32.901 37.376 45.598 1.00 12.01 485 GLU A N 1
ATOM 2484 C CA . GLU A 1 316 ? 32.367 38.723 45.706 1.00 11.58 485 GLU A CA 1
ATOM 2485 C C . GLU A 1 316 ? 32.765 39.370 47.036 1.00 10.67 485 GLU A C 1
ATOM 2486 O O . GLU A 1 316 ? 33.126 40.552 47.076 1.00 12.12 485 GLU A O 1
ATOM 2492 N N . PHE A 1 317 ? 32.751 38.598 48.114 1.00 10.09 486 PHE A N 1
ATOM 2493 C CA . PHE A 1 317 ? 33.138 39.140 49.404 1.00 9.44 486 PHE A CA 1
ATOM 2494 C C . PHE A 1 317 ? 34.594 39.628 49.396 1.00 10.02 486 PHE A C 1
ATOM 2495 O O . PHE A 1 317 ? 34.909 40.667 49.967 1.00 10.94 486 PHE A O 1
ATOM 2503 N N . ALA A 1 318 ? 35.473 38.884 48.726 1.00 9.77 487 ALA A N 1
ATOM 2504 C CA . ALA A 1 318 ? 36.850 39.319 48.602 1.00 8.97 487 ALA A CA 1
ATOM 2505 C C . ALA A 1 318 ? 36.912 40.730 48.005 1.00 10.44 487 ALA A C 1
ATOM 2506 O O . ALA A 1 318 ? 37.628 41.599 48.499 1.00 10.25 487 ALA A O 1
ATOM 2508 N N . THR A 1 319 ? 36.114 40.990 46.974 1.00 9.93 488 THR A N 1
ATOM 2509 C CA . THR A 1 319 ? 36.127 42.327 46.370 1.00 10.93 488 THR A CA 1
ATOM 2510 C C . THR A 1 319 ? 35.624 43.386 47.361 1.00 10.34 488 THR A C 1
ATOM 2511 O O . THR A 1 319 ? 36.057 44.538 47.326 1.00 12.41 488 THR A O 1
ATOM 2515 N N . GLN A 1 320 ? 34.680 43.005 48.204 1.00 11.16 489 GLN A N 1
ATOM 2516 C CA . GLN A 1 320 ? 34.104 43.919 49.179 1.00 11.71 489 GLN A CA 1
ATOM 2517 C C . GLN A 1 320 ? 35.076 44.304 50.288 1.00 14.16 489 GLN A C 1
ATOM 2518 O O . GLN A 1 320 ? 34.961 45.389 50.851 1.00 18.51 489 GLN A O 1
ATOM 2524 N N . ILE A 1 321 ? 36.046 43.442 50.598 1.00 13.65 490 ILE A N 1
ATOM 2525 C CA . ILE A 1 321 ? 37.010 43.739 51.659 1.00 15.97 490 ILE A CA 1
ATOM 2526 C C . ILE A 1 321 ? 38.358 44.159 51.068 1.00 16.12 490 ILE A C 1
ATOM 2527 O O . ILE A 1 321 ? 39.348 44.257 51.781 1.00 17.70 490 ILE A O 1
ATOM 2532 N N . ASN A 1 322 ? 38.366 44.422 49.763 1.00 14.54 491 ASN A N 1
ATOM 2533 C CA . ASN A 1 322 ? 39.545 44.846 49.019 1.00 17.09 491 ASN A CA 1
ATOM 2534 C C . ASN A 1 322 ? 40.674 43.816 49.107 1.00 14.73 491 ASN A C 1
ATOM 2535 O O . ASN A 1 322 ? 41.856 44.166 49.219 1.00 19.23 491 ASN A O 1
ATOM 2540 N N . LEU A 1 323 ? 40.296 42.546 49.030 1.00 13.00 492 LEU A N 1
ATOM 2541 C CA . LEU A 1 323 ? 41.238 41.433 48.906 1.00 11.57 492 LEU A CA 1
ATOM 2542 C C . LEU A 1 323 ? 41.331 41.046 47.444 1.00 13.20 492 LEU A C 1
ATOM 2543 O O . LEU A 1 323 ? 40.335 40.645 46.834 1.00 15.58 492 LEU A O 1
ATOM 2548 N N . ASN A 1 324 ? 42.523 41.189 46.872 1.00 15.82 493 ASN A N 1
ATOM 2549 C CA . ASN A 1 324 ? 42.749 40.852 45.474 1.00 15.93 493 ASN A CA 1
ATOM 2550 C C . ASN A 1 324 ? 43.628 39.609 45.386 1.00 16.81 493 ASN A C 1
ATOM 2551 O O . ASN A 1 324 ? 44.794 39.641 45.761 1.00 13.61 493 ASN A O 1
ATOM 2556 N N . MET A 1 325 ? 43.064 38.501 44.931 1.00 13.95 494 MET A N 1
ATOM 2557 C CA . MET A 1 325 ? 43.800 37.246 44.888 1.00 15.66 494 MET A CA 1
ATOM 2558 C C . MET A 1 325 ? 44.972 37.285 43.906 1.00 13.81 494 MET A C 1
ATOM 2559 O O . MET A 1 325 ? 45.913 36.507 44.060 1.00 13.50 494 MET A O 1
ATOM 2564 N N . ASP A 1 326 ? 44.929 38.173 42.911 1.00 14.46 495 ASP A N 1
ATOM 2565 C CA . ASP A 1 326 ? 46.087 38.331 42.041 1.00 14.40 495 ASP A CA 1
ATOM 2566 C C . ASP A 1 326 ? 47.289 38.770 42.881 1.00 16.62 495 ASP A C 1
ATOM 2567 O O . ASP A 1 326 ? 48.408 38.292 42.679 1.00 14.64 495 ASP A O 1
ATOM 2572 N N . ASN A 1 327 ? 47.046 39.661 43.841 1.00 14.03 496 ASN A N 1
ATOM 2573 C CA . ASN A 1 327 ? 48.089 40.096 44.756 1.00 14.27 496 ASN A CA 1
ATOM 2574 C C . ASN A 1 327 ? 48.486 38.980 45.730 1.00 15.21 496 ASN A C 1
ATOM 2575 O O . ASN A 1 327 ? 49.671 38.779 46.000 1.00 14.90 496 ASN A O 1
ATOM 2580 N N . ALA A 1 328 ? 47.500 38.244 46.246 1.00 14.02 497 ALA A N 1
ATOM 2581 C CA . ALA A 1 328 ? 47.759 37.123 47.148 1.00 13.43 497 ALA A CA 1
ATOM 2582 C C . ALA A 1 328 ? 48.723 36.121 46.512 1.00 13.39 497 ALA A C 1
ATOM 2583 O O . ALA A 1 328 ? 49.740 35.768 47.101 1.00 12.66 497 ALA A O 1
ATOM 2585 N N . TRP A 1 329 ? 48.421 35.692 45.288 1.00 12.75 498 TRP A N 1
ATOM 2586 C CA . TRP A 1 329 ? 49.287 34.745 44.600 1.00 12.91 498 TRP A CA 1
ATOM 2587 C C . TRP A 1 329 ? 50.644 35.372 44.268 1.00 14.24 498 TRP A C 1
ATOM 2588 O O . TRP A 1 329 ? 51.671 34.699 44.296 1.00 13.77 498 TRP A O 1
ATOM 2599 N N . GLY A 1 330 ? 50.649 36.664 43.958 1.00 12.37 499 GLY A N 1
ATOM 2600 C CA . GLY A 1 330 ? 51.891 37.356 43.647 1.00 13.88 499 GLY A CA 1
ATOM 2601 C C . GLY A 1 330 ? 52.834 37.351 44.834 1.00 13.96 499 GLY A C 1
ATOM 2602 O O . GLY A 1 330 ? 54.036 37.136 44.693 1.00 14.62 499 GLY A O 1
ATOM 2603 N N . ILE A 1 331 ? 52.286 37.585 46.021 1.00 12.35 500 ILE A N 1
ATOM 2604 C CA . ILE A 1 331 ? 53.060 37.547 47.248 1.00 11.84 500 ILE A CA 1
ATOM 2605 C C . ILE A 1 331 ? 53.642 36.152 47.464 1.00 13.86 500 ILE A C 1
ATOM 2606 O O . ILE A 1 331 ? 54.842 36.001 47.715 1.00 12.07 500 ILE A O 1
ATOM 2611 N N . LEU A 1 332 ? 52.817 35.125 47.318 1.00 12.78 501 LEU A N 1
ATOM 2612 C CA . LEU A 1 332 ? 53.299 33.767 47.520 1.00 11.03 501 LEU A CA 1
ATOM 2613 C C . LEU A 1 332 ? 54.394 33.419 46.537 1.00 12.89 501 LEU A C 1
ATOM 2614 O O . LEU A 1 332 ? 55.426 32.855 46.911 1.00 13.65 501 LEU A O 1
ATOM 2619 N N . ARG A 1 333 ? 54.180 33.783 45.281 1.00 13.54 502 ARG A N 1
ATOM 2620 C CA . ARG A 1 333 ? 55.142 33.489 44.246 1.00 15.51 502 ARG A CA 1
ATOM 2621 C C . ARG A 1 333 ? 56.486 34.181 44.497 1.00 13.28 502 ARG A C 1
ATOM 2622 O O . ARG A 1 333 ? 57.534 33.581 44.282 1.00 14.87 502 ARG A O 1
ATOM 2630 N N . CYS A 1 334 ? 56.443 35.419 44.997 1.00 13.84 503 CYS A N 1
ATOM 2631 C CA . CYS A 1 334 ? 57.651 36.166 45.345 1.00 15.13 503 CYS A CA 1
ATOM 2632 C C . CYS A 1 334 ? 58.466 35.416 46.398 1.00 13.67 503 CYS A C 1
ATOM 2633 O O . CYS A 1 334 ? 59.674 35.234 46.259 1.00 15.53 503 CYS A O 1
ATOM 2636 N N . ILE A 1 335 ? 57.792 34.975 47.456 1.00 14.05 504 ILE A N 1
ATOM 2637 C CA . ILE A 1 335 ? 58.449 34.234 48.531 1.00 12.77 504 ILE A CA 1
ATOM 2638 C C . ILE A 1 335 ? 58.974 32.887 48.049 1.00 13.14 504 ILE A C 1
ATOM 2639 O O . ILE A 1 335 ? 60.110 32.523 48.354 1.00 14.55 504 ILE A O 1
ATOM 2644 N N . ILE A 1 336 ? 58.175 32.164 47.271 1.00 13.42 505 ILE A N 1
ATOM 2645 C CA . ILE A 1 336 ? 58.634 30.904 46.708 1.00 12.78 505 ILE A CA 1
ATOM 2646 C C . ILE A 1 336 ? 59.906 31.114 45.876 1.00 15.93 505 ILE A C 1
ATOM 2647 O O . ILE A 1 336 ? 60.870 30.364 46.011 1.00 14.86 505 ILE A O 1
ATOM 2652 N N . ASP A 1 337 ? 59.909 32.146 45.039 1.00 13.71 506 ASP A N 1
ATOM 2653 C CA . ASP A 1 337 ? 61.072 32.411 44.186 1.00 13.79 506 ASP A CA 1
ATOM 2654 C C . ASP A 1 337 ? 62.332 32.694 44.994 1.00 16.32 506 ASP A C 1
ATOM 2655 O O . ASP A 1 337 ? 63.407 32.178 44.668 1.00 16.83 506 ASP A O 1
ATOM 2660 N N . ILE A 1 338 ? 62.207 33.492 46.052 1.00 14.96 507 ILE A N 1
ATOM 2661 C CA . ILE A 1 338 ? 63.356 33.782 46.901 1.00 16.27 507 ILE A CA 1
ATOM 2662 C C . ILE A 1 338 ? 63.896 32.479 47.484 1.00 14.77 507 ILE A C 1
ATOM 2663 O O . ILE A 1 338 ? 65.101 32.241 47.453 1.00 15.89 507 ILE A O 1
ATOM 2668 N N . CYS A 1 339 ? 63.001 31.637 47.995 1.00 15.26 508 CYS A N 1
ATOM 2669 C CA . CYS A 1 339 ? 63.415 30.385 48.614 1.00 15.50 508 CYS A CA 1
ATOM 2670 C C . CYS A 1 339 ? 64.061 29.429 47.622 1.00 17.06 508 CYS A C 1
ATOM 2671 O O . CYS A 1 339 ? 65.029 28.749 47.963 1.00 17.45 508 CYS A O 1
ATOM 2674 N N . MET A 1 340 ? 63.524 29.360 46.405 1.00 15.12 509 MET A N 1
ATOM 2675 C CA . MET A 1 340 ? 64.081 28.455 45.398 1.00 18.13 509 MET A CA 1
ATOM 2676 C C . MET A 1 340 ? 65.506 28.850 45.010 1.00 20.70 509 MET A C 1
ATOM 2677 O O . MET A 1 340 ? 66.260 28.019 44.502 1.00 22.05 509 MET A O 1
ATOM 2682 N N . ASN A 1 341 ? 65.861 30.116 45.233 1.00 17.62 510 ASN A N 1
ATOM 2683 C CA . ASN A 1 341 ? 67.207 30.626 44.930 1.00 16.34 510 ASN A CA 1
ATOM 2684 C C . ASN A 1 341 ? 68.208 30.417 46.049 1.00 20.95 510 ASN A C 1
ATOM 2685 O O . ASN A 1 341 ? 69.391 30.740 45.894 1.00 23.10 510 ASN A O 1
ATOM 2690 N N . GLN A 1 342 ? 67.743 29.918 47.187 1.00 18.53 511 GLN A N 1
ATOM 2691 C CA . GLN A 1 342 ? 68.635 29.713 48.319 1.00 18.36 511 GLN A CA 1
ATOM 2692 C C . GLN A 1 342 ? 69.224 28.320 48.308 1.00 22.28 511 GLN A C 1
ATOM 2693 O O . GLN A 1 342 ? 68.751 27.432 47.591 1.00 22.05 511 GLN A O 1
ATOM 2699 N N . LYS A 1 343 ? 70.233 28.119 49.144 1.00 20.49 512 LYS A N 1
ATOM 2700 C CA . LYS A 1 343 ? 70.787 26.796 49.322 1.00 23.85 512 LYS A CA 1
ATOM 2701 C C . LYS A 1 343 ? 69.751 25.931 50.016 1.00 19.83 512 LYS A C 1
ATOM 2702 O O . LYS A 1 343 ? 68.825 26.435 50.677 1.00 20.49 512 LYS A O 1
ATOM 2708 N N . ASP A 1 344 ? 69.886 24.626 49.863 1.00 22.32 513 ASP A N 1
ATOM 2709 C CA . ASP A 1 344 ? 69.042 23.697 50.597 1.00 19.72 513 ASP A CA 1
ATOM 2710 C C . ASP A 1 344 ? 69.178 23.924 52.106 1.00 22.08 513 ASP A C 1
ATOM 2711 O O . ASP A 1 344 ? 70.254 24.301 52.586 1.00 22.57 513 ASP A O 1
ATOM 2716 N N . GLY A 1 345 ? 68.085 23.715 52.847 1.00 18.64 514 GLY A N 1
ATOM 2717 C CA . GLY A 1 345 ? 68.092 23.914 54.284 1.00 19.65 514 GLY A CA 1
ATOM 2718 C C . GLY A 1 345 ? 66.827 24.575 54.783 1.00 16.04 514 GLY A C 1
ATOM 2719 O O . GLY A 1 345 ? 65.809 24.598 54.091 1.00 18.70 514 GLY A O 1
ATOM 2720 N N . LYS A 1 346 ? 66.891 25.109 55.993 1.00 15.38 515 LYS A N 1
ATOM 2721 C CA . LYS A 1 346 ? 65.738 25.710 56.635 1.00 14.44 515 LYS A CA 1
ATOM 2722 C C . LYS A 1 346 ? 65.783 27.229 56.660 1.00 14.43 515 LYS A C 1
ATOM 2723 O O . LYS A 1 346 ? 66.838 27.850 56.805 1.00 13.87 515 LYS A O 1
ATOM 2729 N N . TYR A 1 347 ? 64.598 27.811 56.539 1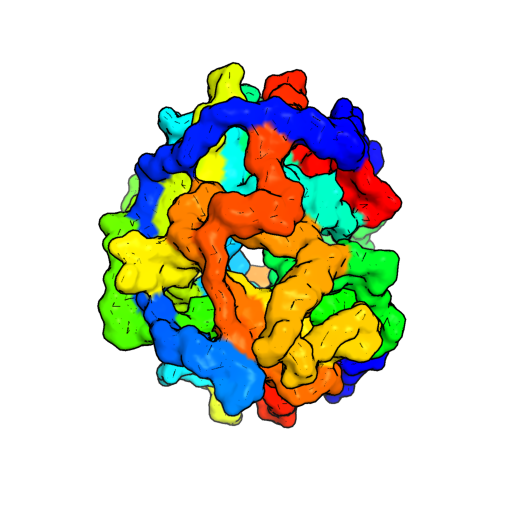.00 12.81 516 TYR A N 1
ATOM 2730 C CA . TYR A 1 347 ? 64.398 29.249 56.463 1.00 15.48 516 TYR A CA 1
ATOM 2731 C C . TYR A 1 347 ? 63.198 29.593 57.312 1.00 11.97 516 TYR A C 1
ATOM 2732 O O . TYR A 1 347 ? 62.391 28.723 57.656 1.00 13.71 516 TYR A O 1
ATOM 2741 N N . LEU A 1 348 ? 63.111 30.848 57.712 1.00 10.39 517 LEU A N 1
ATOM 2742 C CA . LEU A 1 348 ? 61.986 31.303 58.513 1.00 10.67 517 LEU A CA 1
ATOM 2743 C C . LEU A 1 348 ? 61.521 32.625 57.967 1.00 10.97 517 LEU A C 1
ATOM 2744 O O . LEU A 1 348 ? 62.334 33.533 57.741 1.00 12.23 517 LEU A O 1
ATOM 2749 N N . ILE A 1 349 ? 60.217 32.732 57.721 1.00 10.10 518 ILE A N 1
ATOM 2750 C CA . ILE A 1 349 ? 59.614 34.020 57.390 1.00 11.31 518 ILE A CA 1
ATOM 2751 C C . ILE A 1 349 ? 58.847 34.512 58.593 1.00 13.00 518 ILE A C 1
ATOM 2752 O O . ILE A 1 349 ? 58.133 33.742 59.243 1.00 11.86 518 ILE A O 1
ATOM 2757 N N . MET A 1 350 ? 58.998 35.781 58.915 1.00 13.40 519 MET A N 1
ATOM 2758 C CA . MET A 1 350 ? 58.285 36.317 60.049 1.00 15.10 519 MET A CA 1
ATOM 2759 C C . MET A 1 350 ? 57.888 37.756 59.870 1.00 15.89 519 MET A C 1
ATOM 2760 O O . MET A 1 350 ? 58.555 38.549 59.199 1.00 17.69 519 MET A O 1
ATOM 2765 N N . LYS A 1 351 ? 56.780 38.087 60.501 1.00 13.73 520 LYS A N 1
ATOM 2766 C CA . LYS A 1 351 ? 56.298 39.433 60.516 1.00 15.60 520 LYS A CA 1
ATOM 2767 C C . LYS A 1 351 ? 56.890 40.106 61.742 1.00 15.75 520 LYS A C 1
ATOM 2768 O O . LYS A 1 351 ? 56.765 39.603 62.854 1.00 17.90 520 LYS A O 1
ATOM 2774 N N . ASP A 1 352 ? 57.554 41.232 61.504 1.00 15.13 521 ASP A N 1
ATOM 2775 C CA . ASP A 1 352 ? 58.159 42.051 62.556 1.00 19.23 521 ASP A CA 1
ATOM 2776 C C . ASP A 1 352 ? 57.062 42.584 63.473 1.00 21.88 521 ASP A C 1
ATOM 2777 O O . ASP A 1 352 ? 56.146 43.245 63.004 1.00 21.80 521 ASP A O 1
ATOM 2782 N N . PRO A 1 353 ? 57.167 42.326 64.786 1.00 24.41 522 PRO A N 1
ATOM 2783 C CA . PRO A 1 353 ? 56.093 42.749 65.695 1.00 26.18 522 PRO A CA 1
ATOM 2784 C C . PRO A 1 353 ? 55.830 44.255 65.661 1.00 28.87 522 PRO A C 1
ATOM 2785 O O . PRO A 1 353 ? 54.683 44.674 65.833 1.00 37.75 522 PRO A O 1
ATOM 2789 N N . ASN A 1 354 ? 56.864 45.052 65.416 1.00 27.93 523 ASN A N 1
ATOM 2790 C CA . ASN A 1 354 ? 56.717 46.503 65.498 1.00 32.35 523 ASN A CA 1
ATOM 2791 C C . ASN A 1 354 ? 56.802 47.262 64.180 1.00 37.87 523 ASN A C 1
ATOM 2792 O O . ASN A 1 354 ? 56.785 48.490 64.178 1.00 42.07 523 ASN A O 1
ATOM 2797 N N . LYS A 1 355 ? 56.895 46.553 63.062 1.00 27.31 524 LYS A N 1
ATOM 2798 C CA . LYS A 1 355 ? 57.001 47.224 61.769 1.00 27.14 524 LYS A CA 1
ATOM 2799 C C . LYS A 1 355 ? 56.221 46.491 60.690 1.00 20.50 524 LYS A C 1
ATOM 2800 O O . LYS A 1 355 ? 56.083 45.270 60.746 1.00 19.57 524 LYS A O 1
ATOM 2806 N N . PRO A 1 356 ? 55.722 47.238 59.693 1.00 22.54 525 PRO A N 1
ATOM 2807 C CA . PRO A 1 356 ? 55.017 46.655 58.549 1.00 19.97 525 PRO A CA 1
ATOM 2808 C C . PRO A 1 356 ? 56.000 46.051 57.552 1.00 20.00 525 PRO A C 1
ATOM 2809 O O . PRO A 1 356 ? 56.286 46.600 56.492 1.00 20.01 525 PRO A O 1
ATOM 2813 N N . MET A 1 357 ? 56.521 44.887 57.913 1.00 19.45 526 MET A N 1
ATOM 2814 C CA . MET A 1 357 ? 57.445 44.189 57.043 1.00 19.44 526 MET A CA 1
ATOM 2815 C C . MET A 1 357 ? 57.572 42.738 57.459 1.00 16.46 526 MET A C 1
ATOM 2816 O O . MET A 1 357 ? 57.326 42.372 58.619 1.00 15.79 526 MET A O 1
ATOM 2821 N N . ILE A 1 358 ? 57.937 41.909 56.495 1.00 15.16 527 ILE A N 1
ATOM 2822 C CA . ILE A 1 358 ? 58.284 40.539 56.798 1.00 14.22 527 ILE A CA 1
ATOM 2823 C C . ILE A 1 358 ? 59.735 40.338 56.428 1.00 15.01 527 ILE A C 1
ATOM 2824 O O . ILE A 1 358 ? 60.277 40.985 55.524 1.00 16.20 527 ILE A O 1
ATOM 2829 N N . ARG A 1 359 ? 60.376 39.464 57.179 1.00 12.49 528 ARG A N 1
ATOM 2830 C CA . ARG A 1 359 ? 61.772 39.134 56.958 1.00 13.36 528 ARG A CA 1
ATOM 2831 C C . ARG A 1 359 ? 61.924 37.642 56.742 1.00 15.08 528 ARG A C 1
ATOM 2832 O O . ARG A 1 359 ? 61.257 36.839 57.406 1.00 13.88 528 ARG A O 1
ATOM 2840 N N . LEU A 1 360 ? 62.799 37.275 55.818 1.00 14.27 529 LEU A N 1
ATOM 2841 C CA . LEU A 1 360 ? 63.160 35.893 55.573 1.00 13.78 529 LEU A CA 1
ATOM 2842 C C . LEU A 1 360 ? 64.569 35.670 56.091 1.00 11.52 529 LEU A C 1
ATOM 2843 O O . LEU A 1 360 ? 65.501 36.389 55.710 1.00 13.77 529 LEU A O 1
ATOM 2848 N N . TYR A 1 361 ? 64.716 34.688 56.974 1.00 11.48 530 TYR A N 1
ATOM 2849 C CA . TYR A 1 361 ? 65.990 34.340 57.581 1.00 11.46 530 TYR A CA 1
ATOM 2850 C C . TYR A 1 361 ? 66.504 32.982 57.137 1.00 12.67 530 TYR A C 1
ATOM 2851 O O . TYR A 1 361 ? 65.731 32.034 56.975 1.00 13.15 530 TYR A O 1
ATOM 2860 N N . ASP A 1 362 ? 67.819 32.887 57.001 1.00 12.46 531 ASP A N 1
ATOM 2861 C CA . ASP A 1 362 ? 68.532 31.631 56.898 1.00 12.13 531 ASP A CA 1
ATOM 2862 C C . ASP A 1 362 ? 68.840 31.183 58.323 1.00 12.80 531 ASP A C 1
ATOM 2863 O O . ASP A 1 362 ? 69.639 31.808 59.013 1.00 12.96 531 ASP A O 1
ATOM 2868 N N . ILE A 1 363 ? 68.211 30.102 58.770 1.00 13.37 532 ILE A N 1
ATOM 2869 C CA . ILE A 1 363 ? 68.410 29.630 60.135 1.00 13.65 532 ILE A CA 1
ATOM 2870 C C . ILE A 1 363 ? 69.171 28.304 60.133 1.00 12.48 532 ILE A C 1
ATOM 2871 O O . ILE A 1 363 ? 69.106 27.548 59.159 1.00 13.99 532 ILE A O 1
ATOM 2876 N N . PRO A 1 364 ? 69.924 28.025 61.213 1.00 14.58 533 PRO A N 1
ATOM 2877 C CA . PRO A 1 364 ? 70.644 26.751 61.281 1.00 17.74 533 PRO A CA 1
ATOM 2878 C C . PRO A 1 364 ? 69.638 25.594 61.201 1.00 18.56 533 PRO A C 1
ATOM 2879 O O . PRO A 1 364 ? 68.524 25.723 61.735 1.00 19.28 533 PRO A O 1
ATOM 2883 N N . ASP A 1 365 ? 70.011 24.479 60.585 1.00 22.34 534 ASP A N 1
ATOM 2884 C CA . ASP A 1 365 ? 69.048 23.390 60.362 1.00 28.14 534 ASP A CA 1
ATOM 2885 C C . ASP A 1 365 ? 68.424 22.777 61.628 1.00 35.85 534 ASP A C 1
ATOM 2886 O O . ASP A 1 365 ? 67.266 22.344 61.609 1.00 41.42 534 ASP A O 1
ATOM 2891 N N . ASN A 1 366 ? 69.177 22.701 62.717 1.00 26.80 535 ASN A N 1
ATOM 2892 C CA . ASN A 1 366 ? 68.616 22.159 63.954 1.00 37.39 535 ASN A CA 1
ATOM 2893 C C . ASN A 1 366 ? 68.083 23.204 64.934 1.00 42.74 535 ASN A C 1
ATOM 2894 O O . ASN A 1 366 ? 68.149 23.005 66.143 1.00 45.06 535 ASN A O 1
ATOM 2899 N N . THR A 1 367 ? 67.505 24.282 64.408 1.00 37.17 536 THR A N 1
ATOM 2900 C CA . THR A 1 367 ? 66.997 25.388 65.230 1.00 37.00 536 THR A CA 1
ATOM 2901 C C . THR A 1 367 ? 65.733 25.059 66.035 1.00 39.55 536 THR A C 1
ATOM 2902 O O . THR A 1 367 ? 65.605 25.464 67.197 1.00 41.98 536 THR A O 1
ATOM 2906 N N . PHE A 1 368 ? 64.815 24.309 65.438 1.00 34.97 537 PHE A N 1
ATOM 2907 C CA . PHE A 1 368 ? 63.576 23.956 66.124 1.00 42.68 537 PHE A CA 1
ATOM 2908 C C . PHE A 1 368 ? 63.381 22.447 66.226 1.00 48.50 537 PHE A C 1
ATOM 2909 O O . PHE A 1 368 ? 64.134 21.663 65.649 1.00 53.33 537 PHE A O 1
ATOM 2918 N N . VAL B 1 4 ? 55.099 29.624 82.620 1.00 34.31 173 VAL B N 1
ATOM 2919 C CA . VAL B 1 4 ? 53.893 30.430 82.461 1.00 34.26 173 VAL B CA 1
ATOM 2920 C C . VAL B 1 4 ? 53.909 31.674 83.354 1.00 29.48 173 VAL B C 1
ATOM 2921 O O . VAL B 1 4 ? 54.411 31.645 84.479 1.00 34.91 173 VAL B O 1
ATOM 2925 N N . THR B 1 5 ? 53.383 32.775 82.823 1.00 31.64 174 THR B N 1
ATOM 2926 C CA . THR B 1 5 ? 53.306 34.042 83.547 1.00 33.30 174 THR B CA 1
ATOM 2927 C C . THR B 1 5 ? 52.043 34.164 84.402 1.00 30.53 174 THR B C 1
ATOM 2928 O O . THR B 1 5 ? 50.928 34.163 83.881 1.00 30.55 174 THR B O 1
ATOM 2932 N N . VAL B 1 6 ? 52.225 34.277 85.714 1.00 34.45 175 VAL B N 1
ATOM 2933 C CA . VAL B 1 6 ? 51.105 34.464 86.635 1.00 28.73 175 VAL B CA 1
ATOM 2934 C C . VAL B 1 6 ? 50.539 35.882 86.563 1.00 32.02 175 VAL B C 1
ATOM 2935 O O . VAL B 1 6 ? 51.268 36.857 86.738 1.00 39.90 175 VAL B O 1
ATOM 2939 N N . ARG B 1 7 ? 49.243 35.989 86.284 1.00 26.61 176 ARG B N 1
ATOM 2940 C CA . ARG B 1 7 ? 48.569 37.282 86.165 1.00 31.99 176 ARG B CA 1
ATOM 2941 C C . ARG B 1 7 ? 47.986 37.712 87.513 1.00 34.72 176 ARG B C 1
ATOM 2942 O O . ARG B 1 7 ? 47.727 36.868 88.370 1.00 28.93 176 ARG B O 1
ATOM 2950 N N . PRO B 1 8 ? 47.789 39.027 87.715 1.00 40.42 177 PRO B N 1
ATOM 2951 C CA . PRO B 1 8 ? 47.276 39.515 89.003 1.00 40.46 177 PRO B CA 1
ATOM 2952 C C . PRO B 1 8 ? 45.875 39.023 89.365 1.00 37.05 177 PRO B C 1
ATOM 2953 O O . PRO B 1 8 ? 45.537 39.023 90.548 1.00 34.99 177 PRO B O 1
ATOM 2957 N N . ASP B 1 9 ? 45.067 38.617 88.391 1.00 31.12 178 ASP B N 1
ATOM 2958 C CA . ASP B 1 9 ? 43.728 38.155 88.734 1.00 28.92 178 ASP B CA 1
ATOM 2959 C C . ASP B 1 9 ? 43.652 36.634 88.886 1.00 24.19 178 ASP B C 1
ATOM 2960 O O . ASP B 1 9 ? 42.569 36.078 89.063 1.00 25.61 178 ASP B O 1
ATOM 2965 N N . TRP B 1 10 ? 44.804 35.969 88.865 1.00 22.49 179 TRP B N 1
ATOM 2966 C CA . TRP B 1 10 ? 44.845 34.548 89.187 1.00 20.46 179 TRP B CA 1
ATOM 2967 C C . TRP B 1 10 ? 44.750 34.418 90.700 1.00 21.28 179 TRP B C 1
ATOM 2968 O O . TRP B 1 10 ? 45.308 35.232 91.431 1.00 25.53 179 TRP B O 1
ATOM 2979 N N . VAL B 1 11 ? 44.015 33.423 91.172 1.00 18.24 180 VAL B N 1
ATOM 2980 C CA . VAL B 1 11 ? 43.857 33.219 92.608 1.00 18.92 180 VAL B CA 1
ATOM 2981 C C . VAL B 1 11 ? 44.455 31.894 93.044 1.00 19.31 180 VAL B C 1
ATOM 2982 O O . VAL B 1 11 ? 44.146 30.859 92.464 1.00 17.43 180 VAL B O 1
ATOM 2986 N N . THR B 1 12 ? 45.313 31.912 94.058 1.00 18.46 181 THR B N 1
ATOM 2987 C CA . THR B 1 12 ? 45.852 30.662 94.566 1.00 16.51 181 THR B CA 1
ATOM 2988 C C . THR B 1 12 ? 44.783 29.905 95.343 1.00 18.58 181 THR B C 1
ATOM 2989 O O . THR B 1 12 ? 44.245 30.422 96.322 1.00 20.54 181 THR B O 1
ATOM 2993 N N . ILE B 1 13 ? 44.503 28.672 94.935 1.00 17.34 182 ILE B N 1
ATOM 2994 C CA . ILE B 1 13 ? 43.538 27.842 95.654 1.00 16.45 182 ILE B CA 1
ATOM 2995 C C . ILE B 1 13 ? 44.240 27.056 96.757 1.00 17.34 182 ILE B C 1
ATOM 2996 O O . ILE B 1 13 ? 43.798 27.043 97.905 1.00 19.36 182 ILE B O 1
ATOM 3001 N N . GLU B 1 14 ? 45.363 26.437 96.415 1.00 17.89 183 GLU B N 1
ATOM 3002 C CA . GLU B 1 14 ? 46.148 25.702 97.396 1.00 18.64 183 GLU B CA 1
ATOM 3003 C C . GLU B 1 14 ? 47.594 25.642 96.932 1.00 19.47 183 GLU B C 1
ATOM 3004 O O . GLU B 1 14 ? 47.874 25.504 95.738 1.00 19.85 183 GLU B O 1
ATOM 3010 N N . GLU B 1 15 ? 48.495 25.752 97.898 1.00 18.52 184 GLU B N 1
ATOM 3011 C CA . GLU B 1 15 ? 49.926 25.573 97.716 1.00 20.09 184 GLU B CA 1
ATOM 3012 C C . GLU B 1 15 ? 50.291 24.252 98.369 1.00 22.89 184 GLU B C 1
ATOM 3013 O O . GLU B 1 15 ? 49.813 23.935 99.464 1.00 23.94 184 GLU B O 1
ATOM 3019 N N . MET B 1 16 ? 51.119 23.470 97.691 1.00 19.85 185 MET B N 1
ATOM 3020 C CA . MET B 1 16 ? 51.526 22.179 98.214 1.00 25.12 185 MET B CA 1
ATOM 3021 C C . MET B 1 16 ? 53.041 22.079 98.149 1.00 20.65 185 MET B C 1
ATOM 3022 O O . MET B 1 16 ? 53.610 21.980 97.054 1.00 20.12 185 MET B O 1
ATOM 3027 N N . ASP B 1 17 ? 53.701 22.086 99.304 1.00 21.75 186 ASP B N 1
ATOM 3028 C CA . ASP B 1 17 ? 55.155 21.970 99.283 1.00 20.74 186 ASP B CA 1
ATOM 3029 C C . ASP B 1 17 ? 55.559 20.509 99.111 1.00 17.95 186 ASP B C 1
ATOM 3030 O O . ASP B 1 17 ? 54.784 19.599 99.422 1.00 19.38 186 ASP B O 1
ATOM 3035 N N . PHE B 1 18 ? 56.769 20.285 98.608 1.00 17.77 187 PHE B N 1
ATOM 3036 C CA . PHE B 1 18 ? 57.209 18.933 98.293 1.00 19.12 187 PHE B CA 1
ATOM 3037 C C . PHE B 1 18 ? 57.258 17.994 99.510 1.00 16.79 187 PHE B C 1
ATOM 3038 O O . PHE B 1 18 ? 56.884 16.835 99.382 1.00 18.40 187 PHE B O 1
ATOM 3046 N N . PRO B 1 19 ? 57.720 18.472 100.685 1.00 19.42 188 PRO B N 1
ATOM 3047 C CA . PRO B 1 19 ? 57.706 17.536 101.819 1.00 17.10 188 PRO B CA 1
ATOM 3048 C C . PRO B 1 19 ? 56.311 16.987 102.145 1.00 19.01 188 PRO B C 1
ATOM 3049 O O . PRO B 1 19 ? 56.177 15.788 102.393 1.00 19.90 188 PRO B O 1
ATOM 3053 N N . ARG B 1 20 ? 55.290 17.836 102.115 1.00 18.73 189 ARG B N 1
ATOM 3054 C CA . ARG B 1 20 ? 53.923 17.367 102.328 1.00 20.61 189 ARG B CA 1
ATOM 3055 C C . ARG B 1 20 ? 53.457 16.446 101.207 1.00 19.49 189 ARG B C 1
ATOM 3056 O O . ARG B 1 20 ? 52.829 15.416 101.468 1.00 18.85 189 ARG B O 1
ATOM 3064 N N . LEU B 1 21 ? 53.752 16.810 99.961 1.00 15.98 190 LEU B N 1
ATOM 3065 C CA . LEU B 1 21 ? 53.394 15.946 98.842 1.00 16.48 190 LEU B CA 1
ATOM 3066 C C . LEU B 1 21 ? 54.068 14.586 98.982 1.00 15.87 190 LEU B C 1
ATOM 3067 O O . LEU B 1 21 ? 53.480 13.547 98.669 1.00 16.36 190 LEU B O 1
ATOM 3072 N N . SER B 1 22 ? 55.295 14.595 99.497 1.00 16.28 191 SER B N 1
ATOM 3073 C CA . SER B 1 22 ? 56.063 13.365 99.645 1.00 17.41 191 SER B CA 1
ATOM 3074 C C . SER B 1 22 ? 55.456 12.408 100.675 1.00 19.43 191 SER B C 1
ATOM 3075 O O . SER B 1 22 ? 55.738 11.210 100.649 1.00 20.44 191 SER B O 1
ATOM 3078 N N . LYS B 1 23 ? 54.606 12.928 101.554 1.00 17.85 192 LYS B N 1
ATOM 3079 C CA . LYS B 1 23 ? 54.002 12.101 102.590 1.00 20.14 192 LYS B CA 1
ATOM 3080 C C . LYS B 1 23 ? 52.629 11.567 102.202 1.00 19.81 192 LYS B C 1
ATOM 3081 O O . LYS B 1 23 ? 52.075 10.717 102.895 1.00 23.37 192 LYS B O 1
ATOM 3087 N N . LEU B 1 24 ? 52.069 12.060 101.100 1.00 16.82 193 LEU B N 1
ATOM 3088 C CA . LEU B 1 24 ? 50.769 11.578 100.670 1.00 17.84 193 LEU B CA 1
ATOM 3089 C C . LEU B 1 24 ? 50.825 10.119 100.273 1.00 19.41 193 LEU B C 1
ATOM 3090 O O . LEU B 1 24 ? 51.834 9.630 99.753 1.00 17.81 193 LEU B O 1
ATOM 3095 N N . THR B 1 25 ? 49.720 9.427 100.515 1.00 18.66 194 THR B N 1
ATOM 3096 C CA . THR B 1 25 ? 49.623 8.034 100.155 1.00 21.36 194 THR B CA 1
ATOM 3097 C C . THR B 1 25 ? 48.169 7.649 99.924 1.00 20.26 194 THR B C 1
ATOM 3098 O O . THR B 1 25 ? 47.251 8.101 100.625 1.00 21.76 194 THR B O 1
ATOM 3102 N N . LEU B 1 26 ? 47.973 6.836 98.896 1.00 17.61 195 LEU B N 1
ATOM 3103 C CA . LEU B 1 26 ? 46.692 6.230 98.601 1.00 18.82 195 LEU B CA 1
ATOM 3104 C C . LEU B 1 26 ? 46.961 4.754 98.352 1.00 19.11 195 LEU B C 1
ATOM 3105 O O . LEU B 1 26 ? 47.145 4.338 97.215 1.00 20.17 195 LEU B O 1
ATOM 3110 N N . PRO B 1 27 ? 47.034 3.961 99.431 1.00 24.59 196 PRO B N 1
ATOM 3111 C CA . PRO B 1 27 ? 47.323 2.530 99.295 1.00 24.95 196 PRO B CA 1
ATOM 3112 C C . PRO B 1 27 ? 46.167 1.777 98.647 1.00 24.17 196 PRO B C 1
ATOM 3113 O O . PRO B 1 27 ? 45.033 2.257 98.658 1.00 26.85 196 PRO B O 1
ATOM 3117 N N . GLY B 1 28 ? 46.454 0.611 98.080 1.00 24.96 197 GLY B N 1
ATOM 3118 C CA . GLY B 1 28 ? 45.400 -0.276 97.629 1.00 27.33 197 GLY B CA 1
ATOM 3119 C C . GLY B 1 28 ? 44.883 -0.085 96.219 1.00 27.44 197 GLY B C 1
ATOM 3120 O O . GLY B 1 28 ? 43.919 -0.746 95.826 1.00 29.10 197 GLY B O 1
ATOM 3121 N N . VAL B 1 29 ? 45.471 0.837 95.465 1.00 23.97 198 VAL B N 1
ATOM 3122 C CA . VAL B 1 29 ? 45.035 1.027 94.087 1.00 23.08 198 VAL B CA 1
ATOM 3123 C C . VAL B 1 29 ? 45.430 -0.196 93.268 1.00 27.98 198 VAL B C 1
ATOM 3124 O O . VAL B 1 29 ? 46.591 -0.591 93.251 1.00 28.47 198 VAL B O 1
ATOM 3128 N N . LYS B 1 30 ? 44.460 -0.794 92.591 1.00 29.86 199 LYS B N 1
ATOM 3129 C CA . LYS B 1 30 ? 44.723 -2.001 91.818 1.00 34.46 199 LYS B CA 1
ATOM 3130 C C . LYS B 1 30 ? 45.449 -1.682 90.515 1.00 40.34 199 LYS B C 1
ATOM 3131 O O . LYS B 1 30 ? 45.595 -0.515 90.144 1.00 36.56 199 LYS B O 1
ATOM 3137 N N . GLU B 1 31 ? 45.911 -2.722 89.827 1.00 40.08 200 GLU B N 1
ATOM 3138 C CA . GLU B 1 31 ? 46.496 -2.565 88.504 1.00 41.00 200 GLU B CA 1
ATOM 3139 C C . GLU B 1 31 ? 45.431 -1.986 87.580 1.00 33.31 200 GLU B C 1
ATOM 3140 O O . GLU B 1 31 ? 44.244 -2.259 87.757 1.00 31.91 200 GLU B O 1
ATOM 3146 N N . GLY B 1 32 ? 45.845 -1.169 86.617 1.00 31.95 201 GLY B N 1
ATOM 3147 C CA . GLY B 1 32 ? 44.906 -0.611 85.665 1.00 29.43 201 GLY B CA 1
ATOM 3148 C C . GLY B 1 32 ? 44.136 -1.691 84.928 1.00 29.49 201 GLY B C 1
ATOM 3149 O O . GLY B 1 32 ? 44.651 -2.781 84.679 1.00 32.97 201 GLY B O 1
ATOM 3150 N N . GLU B 1 33 ? 42.882 -1.392 84.618 1.00 22.67 202 GLU B N 1
ATOM 3151 C CA . GLU B 1 33 ? 42.029 -2.280 83.837 1.00 19.83 202 GLU B CA 1
ATOM 3152 C C . GLU B 1 33 ? 41.837 -1.742 82.416 1.00 20.51 202 GLU B C 1
ATOM 3153 O O . GLU B 1 33 ? 41.392 -0.609 82.243 1.00 19.94 202 GLU B O 1
ATOM 3159 N N . ASP B 1 34 ? 42.167 -2.547 81.408 1.00 19.80 203 ASP B N 1
ATOM 3160 C CA . ASP B 1 34 ? 42.026 -2.109 80.022 1.00 20.08 203 ASP B CA 1
ATOM 3161 C C . ASP B 1 34 ? 40.557 -1.873 79.687 1.00 23.01 203 ASP B C 1
ATOM 3162 O O . ASP B 1 34 ? 39.713 -2.734 79.945 1.00 23.04 203 ASP B O 1
ATOM 3167 N N . VAL B 1 35 ? 40.256 -0.705 79.125 1.00 18.36 204 VAL B N 1
ATOM 3168 C CA . VAL B 1 35 ? 38.910 -0.401 78.635 1.00 18.75 204 VAL B CA 1
ATOM 3169 C C . VAL B 1 35 ? 38.886 -0.495 77.114 1.00 18.66 204 VAL B C 1
ATOM 3170 O O . VAL B 1 35 ? 37.915 -0.963 76.527 1.00 22.03 204 VAL B O 1
ATOM 3174 N N . LEU B 1 36 ? 39.967 -0.059 76.479 1.00 17.35 205 LEU B N 1
ATOM 3175 C CA . LEU B 1 36 ? 40.096 -0.147 75.035 1.00 19.15 205 LEU B CA 1
ATOM 3176 C C . LEU B 1 36 ? 41.574 -0.149 74.674 1.00 16.70 205 LEU B C 1
ATOM 3177 O O . LEU B 1 36 ? 42.344 0.641 75.210 1.00 17.55 205 LEU B O 1
ATOM 3182 N N . CYS B 1 37 ? 41.968 -1.033 73.761 1.00 18.18 206 CYS B N 1
ATOM 3183 C CA . CYS B 1 37 ? 43.336 -1.080 73.273 1.00 17.09 206 CYS B CA 1
ATOM 3184 C C . CYS B 1 37 ? 43.328 -0.776 71.780 1.00 22.78 206 CYS B C 1
ATOM 3185 O O . CYS B 1 37 ? 42.522 -1.322 71.033 1.00 22.70 206 CYS B O 1
ATOM 3188 N N . CYS B 1 38 ? 44.234 0.093 71.353 1.00 24.67 207 CYS B N 1
ATOM 3189 C CA . CYS B 1 38 ? 44.258 0.572 69.977 1.00 21.35 207 CYS B CA 1
ATOM 3190 C C . CYS B 1 38 ? 45.678 0.517 69.447 1.00 23.43 207 CYS B C 1
ATOM 3191 O O . CYS B 1 38 ? 46.639 0.625 70.203 1.00 23.24 207 CYS B O 1
ATOM 3194 N N . GLY B 1 39 ? 45.813 0.356 68.141 1.00 18.63 208 GLY B N 1
ATOM 3195 C CA . GLY B 1 39 ? 47.106 0.526 67.518 1.00 18.35 208 GLY B CA 1
ATOM 3196 C C . GLY B 1 39 ? 47.804 -0.746 67.113 1.00 19.84 208 GLY B C 1
ATOM 3197 O O . GLY B 1 39 ? 47.257 -1.848 67.185 1.00 21.75 208 GLY B O 1
ATOM 3198 N N . ALA B 1 40 ? 49.029 -0.559 66.643 1.00 25.00 209 ALA B N 1
ATOM 3199 C CA . ALA B 1 40 ? 49.871 -1.635 66.153 1.00 23.63 209 ALA B CA 1
ATOM 3200 C C . ALA B 1 40 ? 51.308 -1.324 66.532 1.00 28.20 209 ALA B C 1
ATOM 3201 O O . ALA B 1 40 ? 51.771 -0.195 66.342 1.00 31.33 209 ALA B O 1
ATOM 3203 N N . VAL B 1 41 ? 52.013 -2.307 67.077 1.00 21.29 210 VAL B N 1
ATOM 3204 C CA . VAL B 1 41 ? 53.392 -2.087 67.484 1.00 19.97 210 VAL B CA 1
ATOM 3205 C C . VAL B 1 41 ? 54.302 -3.018 66.738 1.00 18.86 210 VAL B C 1
ATOM 3206 O O . VAL B 1 41 ? 53.941 -4.164 66.455 1.00 18.74 210 VAL B O 1
ATOM 3210 N N . GLU B 1 42 ? 55.479 -2.500 66.407 1.00 18.95 211 GLU B N 1
ATOM 3211 C CA . GLU B 1 42 ? 56.504 -3.260 65.719 1.00 19.33 211 GLU B CA 1
ATOM 3212 C C . GLU B 1 42 ? 57.309 -4.076 66.726 1.00 18.81 211 GLU B C 1
ATOM 3213 O O . GLU B 1 42 ? 57.364 -3.747 67.921 1.00 18.54 211 GLU B O 1
ATOM 3219 N N . TYR B 1 43 ? 57.934 -5.141 66.236 1.00 19.58 212 TYR B N 1
ATOM 3220 C CA . TYR B 1 43 ? 58.716 -6.016 67.094 1.00 18.66 212 TYR B CA 1
ATOM 3221 C C . TYR B 1 43 ? 60.117 -5.459 67.303 1.00 20.69 212 TYR B C 1
ATOM 3222 O O . TYR B 1 43 ? 60.753 -4.947 66.372 1.00 22.48 212 TYR B O 1
ATOM 3231 N N . TYR B 1 44 ? 60.586 -5.580 68.537 1.00 18.09 213 TYR B N 1
ATOM 3232 C CA . TYR B 1 44 ? 61.914 -5.144 68.913 1.00 19.68 213 TYR B CA 1
ATOM 3233 C C . TYR B 1 44 ? 62.970 -6.046 68.293 1.00 21.41 213 TYR B C 1
ATOM 3234 O O . TYR B 1 44 ? 62.819 -7.265 68.267 1.00 22.42 213 TYR B O 1
ATOM 3243 N N . ASP B 1 45 ? 64.020 -5.422 67.771 1.00 17.14 214 ASP B N 1
ATOM 3244 C CA . ASP B 1 45 ? 65.156 -6.127 67.184 1.00 18.99 214 ASP B CA 1
ATOM 3245 C C . ASP B 1 45 ? 66.179 -6.481 68.262 1.00 20.58 214 ASP B C 1
ATOM 3246 O O . ASP B 1 45 ? 66.949 -5.629 68.707 1.00 19.33 214 ASP B O 1
ATOM 3251 N N . LYS B 1 46 ? 66.193 -7.746 68.667 1.00 20.72 215 LYS B N 1
ATOM 3252 C CA . LYS B 1 46 ? 67.053 -8.188 69.762 1.00 21.84 215 LYS B CA 1
ATOM 3253 C C . LYS B 1 46 ? 68.548 -8.110 69.467 1.00 24.51 215 LYS B C 1
ATOM 3254 O O . LYS B 1 46 ? 69.361 -8.297 70.366 1.00 23.23 215 LYS B O 1
ATOM 3260 N N . SER B 1 47 ? 68.928 -7.821 68.227 1.00 22.98 216 SER B N 1
ATOM 3261 C CA . SER B 1 47 ? 70.344 -7.612 67.957 1.00 22.18 216 SER B CA 1
ATOM 3262 C C . SER B 1 47 ? 70.877 -6.373 68.683 1.00 22.14 216 SER B C 1
ATOM 3263 O O . SER B 1 47 ? 72.072 -6.268 68.938 1.00 22.54 216 SER B O 1
ATOM 3266 N N . TYR B 1 48 ? 69.998 -5.444 69.049 1.00 19.93 217 TYR B N 1
ATOM 3267 C CA . TYR B 1 48 ? 70.458 -4.261 69.765 1.00 20.45 217 TYR B CA 1
ATOM 3268 C C . TYR B 1 48 ? 70.840 -4.601 71.207 1.00 27.10 217 TYR B C 1
ATOM 3269 O O . TYR B 1 48 ? 71.534 -3.827 71.867 1.00 27.35 217 TYR B O 1
ATOM 3278 N N . ASP B 1 49 ? 70.435 -5.777 71.680 1.00 24.02 218 ASP B N 1
ATOM 3279 C CA . ASP B 1 49 ? 70.837 -6.228 73.011 1.00 22.21 218 ASP B CA 1
ATOM 3280 C C . ASP B 1 49 ? 72.306 -6.641 73.031 1.00 29.13 218 ASP B C 1
ATOM 3281 O O . ASP B 1 49 ? 72.913 -6.736 74.097 1.00 30.91 218 ASP B O 1
ATOM 3286 N N . ARG B 1 50 ? 72.865 -6.911 71.854 1.00 24.68 219 ARG B N 1
ATOM 3287 C CA . ARG B 1 50 ? 74.266 -7.307 71.732 1.00 28.56 219 ARG B CA 1
ATOM 3288 C C . ARG B 1 50 ? 75.203 -6.127 71.489 1.00 26.27 219 ARG B C 1
ATOM 3289 O O . ARG B 1 50 ? 76.419 -6.296 71.430 1.00 28.51 219 ARG B O 1
ATOM 3297 N N . VAL B 1 51 ? 74.639 -4.933 71.347 1.00 26.99 220 VAL B N 1
ATOM 3298 C CA . VAL B 1 51 ? 75.441 -3.735 71.138 1.00 23.65 220 VAL B CA 1
ATOM 3299 C C . VAL B 1 51 ? 76.179 -3.378 72.429 1.00 25.38 220 VAL B C 1
ATOM 3300 O O . VAL B 1 51 ? 75.620 -3.468 73.516 1.00 30.84 220 VAL B O 1
ATOM 3304 N N . ASN B 1 52 ? 77.447 -2.997 72.300 1.00 27.13 221 ASN B N 1
ATOM 3305 C CA . ASN B 1 52 ? 78.240 -2.583 73.453 1.00 30.95 221 ASN B CA 1
ATOM 3306 C C . ASN B 1 52 ? 79.303 -1.573 73.029 1.00 23.49 221 ASN B C 1
ATOM 3307 O O . ASN B 1 52 ? 79.404 -1.240 71.853 1.00 26.13 221 ASN B O 1
ATOM 3312 N N . VAL B 1 53 ? 80.080 -1.074 73.989 1.00 25.61 222 VAL B N 1
ATOM 3313 C CA . VAL B 1 53 ? 81.026 0.003 73.707 1.00 30.95 222 VAL B CA 1
ATOM 3314 C C . VAL B 1 53 ? 82.065 -0.398 72.663 1.00 31.90 222 VAL B C 1
ATOM 3315 O O . VAL B 1 53 ? 82.497 0.429 71.864 1.00 40.98 222 VAL B O 1
ATOM 3319 N N . LYS B 1 54 ? 82.421 -1.678 72.636 1.00 31.54 223 LYS B N 1
ATOM 3320 C CA . LYS B 1 54 ? 83.385 -2.170 71.657 1.00 38.12 223 LYS B CA 1
ATOM 3321 C C . LYS B 1 54 ? 82.703 -2.464 70.327 1.00 37.55 223 LYS B C 1
ATOM 3322 O O . LYS B 1 54 ? 83.361 -2.713 69.323 1.00 40.98 223 LYS B O 1
ATOM 3328 N N . ASN B 1 55 ? 81.374 -2.432 70.329 1.00 33.47 224 ASN B N 1
ATOM 3329 C CA . ASN B 1 55 ? 80.596 -2.696 69.127 1.00 33.55 224 ASN B CA 1
ATOM 3330 C C . ASN B 1 55 ? 79.466 -1.683 69.002 1.00 30.40 224 ASN B C 1
ATOM 3331 O O . ASN B 1 55 ? 78.289 -2.045 68.971 1.00 30.68 224 ASN B O 1
ATOM 3336 N N . GLU B 1 56 ? 79.836 -0.409 68.946 1.00 23.62 225 GLU B N 1
ATOM 3337 C CA . GLU B 1 56 ? 78.858 0.669 68.908 1.00 24.10 225 GLU B CA 1
ATOM 3338 C C . GLU B 1 56 ? 78.128 0.698 67.573 1.00 24.84 225 GLU B C 1
ATOM 3339 O O . GLU B 1 56 ? 78.614 0.179 66.573 1.00 26.88 225 GLU B O 1
ATOM 3345 N N . LYS B 1 57 ? 76.942 1.289 67.568 1.00 23.75 226 LYS B N 1
ATOM 3346 C CA . LYS B 1 57 ? 76.179 1.457 66.336 1.00 23.07 226 LYS B CA 1
ATOM 3347 C C . LYS B 1 57 ? 75.731 2.899 66.206 1.00 24.77 226 LYS B C 1
ATOM 3348 O O . LYS B 1 57 ? 75.157 3.448 67.140 1.00 23.48 226 LYS B O 1
ATOM 3354 N N . PRO B 1 58 ? 75.967 3.516 65.044 1.00 18.00 227 PRO B N 1
ATOM 3355 C CA . PRO B 1 58 ? 75.460 4.876 64.839 1.00 16.76 227 PRO B CA 1
ATOM 3356 C C . PRO B 1 58 ? 73.952 4.962 65.005 1.00 18.82 227 PRO B C 1
ATOM 3357 O O . PRO B 1 58 ? 73.225 4.030 64.654 1.00 19.17 227 PRO B O 1
ATOM 3361 N N . LEU B 1 59 ? 73.492 6.068 65.580 1.00 16.37 228 LEU B N 1
ATOM 3362 C CA . LEU B 1 59 ? 72.075 6.372 65.631 1.00 16.43 228 LEU B CA 1
ATOM 3363 C C . LEU B 1 59 ? 71.669 6.942 64.287 1.00 18.71 228 LEU B C 1
ATOM 3364 O O . LEU B 1 59 ? 72.339 7.828 63.760 1.00 20.27 228 LEU B O 1
ATOM 3369 N N . GLN B 1 60 ? 70.599 6.413 63.715 1.00 17.49 229 GLN B N 1
ATOM 3370 C CA . GLN B 1 60 ? 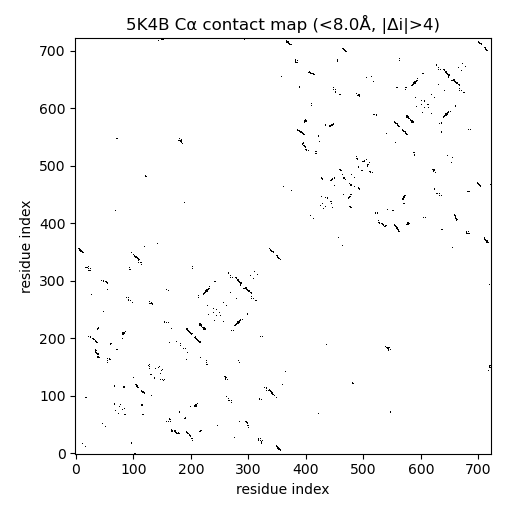70.143 6.905 62.423 1.00 18.02 229 GLN B CA 1
ATOM 3371 C C . GLN B 1 60 ? 69.050 7.945 62.606 1.00 16.44 229 GLN B C 1
ATOM 3372 O O . GLN B 1 60 ? 68.255 7.859 63.545 1.00 18.55 229 GLN B O 1
ATOM 3378 N N . ARG B 1 61 ? 68.958 8.868 61.660 1.00 22.02 230 ARG B N 1
ATOM 3379 C CA . ARG B 1 61 ? 67.896 9.865 61.649 1.00 24.02 230 ARG B CA 1
ATOM 3380 C C . ARG B 1 61 ? 66.739 9.290 60.856 1.00 26.57 230 ARG B C 1
ATOM 3381 O O . ARG B 1 61 ? 66.834 9.091 59.648 1.00 32.93 230 ARG B O 1
ATOM 3389 N N . ILE B 1 62 ? 65.644 9.020 61.555 1.00 23.25 231 ILE B N 1
ATOM 3390 C CA . ILE B 1 62 ? 64.491 8.349 60.979 1.00 24.91 231 ILE B CA 1
ATOM 3391 C C . ILE B 1 62 ? 63.232 9.206 61.037 1.00 27.68 231 ILE B C 1
ATOM 3392 O O . ILE B 1 62 ? 62.850 9.707 62.093 1.00 31.76 231 ILE B O 1
ATOM 3397 N N . ASP B 1 63 ? 62.614 9.379 59.874 1.00 25.99 232 ASP B N 1
ATOM 3398 C CA . ASP B 1 63 ? 61.451 10.232 59.704 1.00 27.01 232 ASP B CA 1
ATOM 3399 C C . ASP B 1 63 ? 60.165 9.438 59.886 1.00 26.29 232 ASP B C 1
ATOM 3400 O O . ASP B 1 63 ? 59.856 8.542 59.096 1.00 28.99 232 ASP B O 1
ATOM 3405 N N . ARG B 1 64 ? 59.428 9.772 60.942 1.00 20.26 233 ARG B N 1
ATOM 3406 C CA . ARG B 1 64 ? 58.126 9.174 61.218 1.00 19.11 233 ARG B CA 1
ATOM 3407 C C . ARG B 1 64 ? 57.220 10.273 61.746 1.00 23.51 233 ARG B C 1
ATOM 3408 O O . ARG B 1 64 ? 57.701 11.327 62.168 1.00 24.38 233 ARG B O 1
ATOM 3416 N N . ILE B 1 65 ? 55.912 10.044 61.725 1.00 18.21 234 ILE B N 1
ATOM 3417 C CA . ILE B 1 65 ? 55.014 10.992 62.365 1.00 21.20 234 ILE B CA 1
ATOM 3418 C C . ILE B 1 65 ? 54.876 10.588 63.824 1.00 16.55 234 ILE B C 1
ATOM 3419 O O . ILE B 1 65 ? 54.508 9.449 64.138 1.00 18.66 234 ILE B O 1
ATOM 3424 N N . PHE B 1 66 ? 55.154 11.518 64.732 1.00 18.74 235 PHE B N 1
ATOM 3425 C CA . PHE B 1 66 ? 55.015 11.216 66.145 1.00 19.37 235 PHE B CA 1
ATOM 3426 C C . PHE B 1 66 ? 53.821 11.983 66.702 1.00 25.56 235 PHE B C 1
ATOM 3427 O O . PHE B 1 66 ? 53.716 13.194 66.521 1.00 32.41 235 PHE B O 1
ATOM 3435 N N . HIS B 1 67 ? 52.948 11.289 67.420 1.00 20.40 236 HIS B N 1
ATOM 3436 C CA . HIS B 1 67 ? 51.806 11.963 68.030 1.00 19.37 236 HIS B CA 1
ATOM 3437 C C . HIS B 1 67 ? 52.025 12.102 69.533 1.00 23.25 236 HIS B C 1
ATOM 3438 O O . HIS B 1 67 ? 52.515 11.185 70.189 1.00 31.28 236 HIS B O 1
ATOM 3445 N N . THR B 1 68 ? 51.655 13.260 70.072 1.00 32.94 237 THR B N 1
ATOM 3446 C CA . THR B 1 68 ? 51.699 13.517 71.512 1.00 34.91 237 THR B CA 1
ATOM 3447 C C . THR B 1 68 ? 50.435 14.267 71.885 1.00 35.73 237 THR B C 1
ATOM 3448 O O . THR B 1 68 ? 50.476 15.399 72.363 1.00 40.11 237 THR B O 1
ATOM 3452 N N . VAL B 1 69 ? 49.307 13.619 71.641 1.00 20.68 238 VAL B N 1
ATOM 3453 C CA . VAL B 1 69 ? 48.007 14.261 71.704 1.00 19.59 238 VAL B CA 1
ATOM 3454 C C . VAL B 1 69 ? 47.523 14.469 73.135 1.00 15.08 238 VAL B C 1
ATOM 3455 O O . VAL B 1 69 ? 47.496 13.535 73.927 1.00 17.44 238 VAL B O 1
ATOM 3459 N N . THR B 1 70 ? 47.122 15.697 73.460 1.00 13.21 239 THR B N 1
ATOM 3460 C CA . THR B 1 70 ? 46.633 15.957 74.805 1.00 11.81 239 THR B CA 1
ATOM 3461 C C . THR B 1 70 ? 45.243 15.342 74.983 1.00 12.94 239 THR B C 1
ATOM 3462 O O . THR B 1 70 ? 44.512 15.086 74.013 1.00 13.08 239 THR B O 1
ATOM 3466 N N . THR B 1 71 ? 44.897 15.101 76.243 1.00 13.23 240 THR B N 1
ATOM 3467 C CA . THR B 1 71 ? 43.664 14.434 76.637 1.00 11.97 240 THR B CA 1
ATOM 3468 C C . THR B 1 71 ? 42.409 14.886 75.882 1.00 14.84 240 THR B C 1
ATOM 3469 O O . THR B 1 71 ? 41.635 14.057 75.389 1.00 13.26 240 THR B O 1
ATOM 3473 N N . THR B 1 72 ? 42.203 16.197 75.810 1.00 13.13 241 THR B N 1
ATOM 3474 C CA . THR B 1 72 ? 40.976 16.756 75.246 1.00 14.21 241 THR B CA 1
ATOM 3475 C C . THR B 1 72 ? 40.930 16.632 73.718 1.00 15.74 241 THR B C 1
ATOM 3476 O O . THR B 1 72 ? 39.856 16.705 73.119 1.00 16.51 241 THR B O 1
ATOM 3480 N N . ASP B 1 73 ? 42.066 16.363 73.085 1.00 14.35 242 ASP B N 1
ATOM 3481 C CA . ASP B 1 73 ? 42.079 16.139 71.639 1.00 13.52 242 ASP B CA 1
ATOM 3482 C C . ASP B 1 73 ? 42.077 14.658 71.277 1.00 12.37 242 ASP B C 1
ATOM 3483 O O . ASP B 1 73 ? 42.190 14.298 70.110 1.00 13.89 242 ASP B O 1
ATOM 3488 N N . ASP B 1 74 ? 41.994 13.798 72.286 1.00 12.38 243 ASP B N 1
ATOM 3489 C CA . ASP B 1 74 ? 42.004 12.361 72.053 1.00 13.08 243 ASP B CA 1
ATOM 3490 C C . ASP B 1 74 ? 40.575 11.860 71.852 1.00 12.56 243 ASP B C 1
ATOM 3491 O O . ASP B 1 74 ? 39.729 12.009 72.736 1.00 13.23 243 ASP B O 1
ATOM 3496 N N . PRO B 1 75 ? 40.284 11.287 70.668 1.00 12.53 244 PRO B N 1
ATOM 3497 C CA . PRO B 1 75 ? 38.895 10.910 70.381 1.00 13.61 244 PRO B CA 1
ATOM 3498 C C . PRO B 1 75 ? 38.441 9.709 71.186 1.00 13.52 244 PRO B C 1
ATOM 3499 O O . PRO B 1 75 ? 37.244 9.574 71.425 1.00 14.54 244 PRO B O 1
ATOM 3503 N N . VAL B 1 76 ? 39.370 8.836 71.571 1.00 13.24 245 VAL B N 1
ATOM 3504 C CA . VAL B 1 76 ? 38.972 7.685 72.380 1.00 13.82 245 VAL B CA 1
ATOM 3505 C C . VAL B 1 76 ? 38.559 8.176 73.763 1.00 13.94 245 VAL B C 1
ATOM 3506 O O . VAL B 1 76 ? 37.555 7.726 74.325 1.00 15.15 245 VAL B O 1
ATOM 3510 N N . ILE B 1 77 ? 39.328 9.118 74.305 1.00 14.12 246 ILE B N 1
ATOM 3511 C CA . ILE B 1 77 ? 38.954 9.703 75.588 1.00 16.31 246 ILE B CA 1
ATOM 3512 C C . ILE B 1 77 ? 37.595 10.403 75.477 1.00 16.82 246 ILE B C 1
ATOM 3513 O O . ILE B 1 77 ? 36.754 10.261 76.369 1.00 16.00 246 ILE B O 1
ATOM 3518 N N . ARG B 1 78 ? 37.356 11.129 74.383 1.00 15.13 247 ARG B N 1
ATOM 3519 C CA . ARG B 1 78 ? 36.076 11.826 74.232 1.00 16.50 247 ARG B CA 1
ATOM 3520 C C . ARG B 1 78 ? 34.928 10.824 74.225 1.00 16.91 247 ARG B C 1
ATOM 3521 O O . ARG B 1 78 ? 33.918 11.009 74.921 1.00 18.55 247 ARG B O 1
ATOM 3529 N N . LYS B 1 79 ? 35.098 9.747 73.463 1.00 15.30 248 LYS B N 1
ATOM 3530 C CA . LYS B 1 79 ? 34.075 8.712 73.399 1.00 16.27 248 LYS B CA 1
ATOM 3531 C C . LYS B 1 79 ? 33.865 8.040 74.750 1.00 18.05 248 LYS B C 1
ATOM 3532 O O . LYS B 1 79 ? 32.734 7.920 75.214 1.00 19.59 248 LYS B O 1
ATOM 3538 N N . LEU B 1 80 ? 34.952 7.599 75.381 1.00 16.35 249 LEU B N 1
ATOM 3539 C CA . LEU B 1 80 ? 34.843 6.900 76.660 1.00 19.10 249 LEU B CA 1
ATOM 3540 C C . LEU B 1 80 ? 34.202 7.789 77.712 1.00 21.42 249 LEU B C 1
ATOM 3541 O O . LEU B 1 80 ? 33.421 7.309 78.534 1.00 20.08 249 LEU B O 1
ATOM 3546 N N . SER B 1 81 ? 34.512 9.085 77.682 1.00 17.77 250 SER B N 1
ATOM 3547 C CA . SER B 1 81 ? 34.016 9.997 78.716 1.00 18.33 250 SER B CA 1
ATOM 3548 C C . SER B 1 81 ? 32.485 10.089 78.772 1.00 19.99 250 SER B C 1
ATOM 3549 O O . SER B 1 81 ? 31.921 10.482 79.798 1.00 25.20 250 SER B O 1
ATOM 3552 N N . LYS B 1 82 ? 31.815 9.713 77.687 1.00 18.68 251 LYS B N 1
ATOM 3553 C CA . LYS B 1 82 ? 30.358 9.715 77.643 1.00 21.69 251 LYS B CA 1
ATOM 3554 C C . LYS B 1 82 ? 29.772 8.666 78.586 1.00 28.90 251 LYS B C 1
ATOM 3555 O O . LYS B 1 82 ? 28.656 8.832 79.084 1.00 33.60 251 LYS B O 1
ATOM 3561 N N . THR B 1 83 ? 30.514 7.584 78.826 1.00 24.56 252 THR B N 1
ATOM 3562 C CA . THR B 1 83 ? 29.972 6.440 79.563 1.00 33.05 252 THR B CA 1
ATOM 3563 C C . THR B 1 83 ? 30.848 5.887 80.692 1.00 32.00 252 THR B C 1
ATOM 3564 O O . THR B 1 83 ? 30.384 5.069 81.487 1.00 32.38 252 THR B O 1
ATOM 3568 N N . GLU B 1 84 ? 32.104 6.316 80.767 1.00 23.59 253 GLU B N 1
ATOM 3569 C CA . GLU B 1 84 ? 33.037 5.772 81.750 1.00 24.25 253 GLU B CA 1
ATOM 3570 C C . GLU B 1 84 ? 33.820 6.868 82.451 1.00 22.70 253 GLU B C 1
ATOM 3571 O O . GLU B 1 84 ? 34.213 7.847 81.819 1.00 22.72 253 GLU B O 1
ATOM 3577 N N . GLY B 1 85 ? 34.049 6.692 83.750 1.00 21.30 254 GLY B N 1
ATOM 3578 C CA . GLY B 1 85 ? 34.945 7.549 84.505 1.00 21.94 254 GLY B CA 1
ATOM 3579 C C . GLY B 1 85 ? 34.479 8.959 84.820 1.00 18.89 254 GLY B C 1
ATOM 3580 O O . GLY B 1 85 ? 33.381 9.379 84.449 1.00 18.63 254 GLY B O 1
ATOM 3581 N N . ASN B 1 86 ? 35.315 9.692 85.546 1.00 16.40 255 ASN B N 1
ATOM 3582 C CA . ASN B 1 86 ? 35.062 11.108 85.755 1.00 17.04 255 ASN B CA 1
ATOM 3583 C C . ASN B 1 86 ? 36.337 11.944 85.798 1.00 16.31 255 ASN B C 1
ATOM 3584 O O . ASN B 1 86 ? 36.279 13.151 86.030 1.00 18.65 255 ASN B O 1
ATOM 3589 N N . VAL B 1 87 ? 37.489 11.300 85.597 1.00 13.98 256 VAL B N 1
ATOM 3590 C CA . VAL B 1 87 ? 38.766 12.011 85.471 1.00 13.90 256 VAL B CA 1
ATOM 3591 C C . VAL B 1 87 ? 39.526 11.431 84.288 1.00 13.14 256 VAL B C 1
ATOM 3592 O O . VAL B 1 87 ? 39.585 10.216 84.133 1.00 14.84 256 VAL B O 1
ATOM 3596 N N . TYR B 1 88 ? 40.091 12.301 83.451 1.00 12.50 257 TYR B N 1
ATOM 3597 C CA . TYR B 1 88 ? 40.715 11.885 82.196 1.00 11.69 257 TYR B CA 1
ATOM 3598 C C . TYR B 1 88 ? 42.088 12.508 82.052 1.00 12.25 257 TYR B C 1
ATOM 3599 O O . TYR B 1 88 ? 42.271 13.692 82.329 1.00 12.99 257 TYR B O 1
ATOM 3608 N N . ALA B 1 89 ? 43.041 11.697 81.600 1.00 12.16 258 ALA B N 1
ATOM 3609 C CA . ALA B 1 89 ? 44.405 12.159 81.402 1.00 11.84 258 ALA B CA 1
ATOM 3610 C C . ALA B 1 89 ? 45.134 11.260 80.428 1.00 11.46 258 ALA B C 1
ATOM 3611 O O . ALA B 1 89 ? 44.526 10.385 79.810 1.00 12.41 258 ALA B O 1
ATOM 3613 N N . THR B 1 90 ? 46.434 11.499 80.287 1.00 11.54 259 THR B N 1
ATOM 3614 C CA . THR B 1 90 ? 47.317 10.609 79.545 1.00 11.30 259 THR B CA 1
ATOM 3615 C C . THR B 1 90 ? 48.475 10.250 80.461 1.00 14.29 259 THR B C 1
ATOM 3616 O O . THR B 1 90 ? 48.732 10.946 81.449 1.00 11.46 259 THR B O 1
ATOM 3620 N N . ASP B 1 91 ? 49.179 9.180 80.117 1.00 12.83 260 ASP B N 1
ATOM 3621 C CA . ASP B 1 91 ? 50.292 8.716 80.929 1.00 12.77 260 ASP B CA 1
ATOM 3622 C C . ASP B 1 91 ? 51.352 9.791 81.164 1.00 13.94 260 ASP B C 1
ATOM 3623 O O . ASP B 1 91 ? 51.838 9.934 82.282 1.00 14.06 260 ASP B O 1
ATOM 3628 N N . ALA B 1 92 ? 51.705 10.557 80.137 1.00 12.74 261 ALA B N 1
ATOM 3629 C CA . ALA B 1 92 ? 52.751 11.574 80.297 1.00 12.39 261 ALA B CA 1
ATOM 3630 C C . ALA B 1 92 ? 52.332 12.681 81.255 1.00 12.35 261 ALA B C 1
ATOM 3631 O O . ALA B 1 92 ? 53.138 13.170 82.046 1.00 14.06 261 ALA B O 1
ATOM 3633 N N . ILE B 1 93 ? 51.062 13.067 81.176 1.00 12.29 262 ILE B N 1
ATOM 3634 C CA . ILE B 1 93 ? 50.517 14.107 82.042 1.00 12.50 262 ILE B CA 1
ATOM 3635 C C . ILE B 1 93 ? 50.477 13.601 83.481 1.00 12.64 262 ILE B C 1
ATOM 3636 O O . ILE B 1 93 ? 50.913 14.296 84.401 1.00 12.29 262 ILE B O 1
ATOM 3641 N N . LEU B 1 94 ? 49.986 12.376 83.674 1.00 11.92 263 LEU B N 1
ATOM 3642 C CA . LEU B 1 94 ? 49.962 11.775 85.002 1.00 12.20 263 LEU B CA 1
ATOM 3643 C C . LEU B 1 94 ? 51.363 11.689 85.575 1.00 11.92 263 LEU B C 1
ATOM 3644 O O . LEU B 1 94 ? 51.574 12.014 86.734 1.00 14.06 263 LEU B O 1
ATOM 3649 N N . ALA B 1 95 ? 52.322 11.269 84.756 1.00 11.17 264 ALA B N 1
ATOM 3650 C CA . ALA B 1 95 ? 53.681 11.094 85.252 1.00 13.09 264 ALA B CA 1
ATOM 3651 C C . ALA B 1 95 ? 54.274 12.404 85.755 1.00 12.70 264 ALA B C 1
ATOM 3652 O O . ALA B 1 95 ? 54.989 12.429 86.768 1.00 12.74 264 ALA B O 1
ATOM 3654 N N . THR B 1 96 ? 53.967 13.495 85.064 1.00 11.64 265 THR B N 1
ATOM 3655 C CA . THR B 1 96 ? 54.437 14.806 85.477 1.00 11.53 265 THR B CA 1
ATOM 3656 C C . THR B 1 96 ? 53.938 15.164 86.878 1.00 13.24 265 THR B C 1
ATOM 3657 O O . THR B 1 96 ? 54.705 15.602 87.734 1.00 13.62 265 THR B O 1
ATOM 3661 N N . ILE B 1 97 ? 52.654 14.940 87.123 1.00 12.38 266 ILE B N 1
ATOM 3662 C CA . ILE B 1 97 ? 52.077 15.192 88.434 1.00 11.47 266 ILE B CA 1
ATOM 3663 C C . ILE B 1 97 ? 52.636 14.222 89.465 1.00 12.55 266 ILE B C 1
ATOM 3664 O O . ILE B 1 97 ? 53.053 14.626 90.545 1.00 13.25 266 ILE B O 1
ATOM 3669 N N . MET B 1 98 ? 52.651 12.942 89.124 1.00 11.83 267 MET B N 1
ATOM 3670 C CA . MET B 1 98 ? 53.045 11.918 90.080 1.00 12.87 267 MET B CA 1
ATOM 3671 C C . MET B 1 98 ? 54.496 12.022 90.523 1.00 13.47 267 MET B C 1
ATOM 3672 O O . MET B 1 98 ? 54.827 11.613 91.638 1.00 15.61 267 MET B O 1
ATOM 3677 N N . CYS B 1 99 ? 55.352 12.580 89.669 1.00 12.77 268 CYS B N 1
ATOM 3678 C CA . CYS B 1 99 ? 56.775 12.702 89.972 1.00 12.54 268 CYS B CA 1
ATOM 3679 C C . CYS B 1 99 ? 57.180 14.138 90.314 1.00 11.89 268 CYS B C 1
ATOM 3680 O O . CYS B 1 99 ? 58.359 14.464 90.295 1.00 13.73 268 CYS B O 1
ATOM 3683 N N . CYS B 1 100 ? 56.218 14.986 90.643 1.00 12.90 269 CYS B N 1
ATOM 3684 C CA . CYS B 1 100 ? 56.497 16.410 90.817 1.00 14.44 269 CYS B CA 1
ATOM 3685 C C . CYS B 1 100 ? 57.546 16.726 91.883 1.00 11.88 269 CYS B C 1
ATOM 3686 O O . CYS B 1 100 ? 58.279 17.704 91.740 1.00 14.54 269 CYS B O 1
ATOM 3689 N N . THR B 1 101 ? 57.650 15.914 92.933 1.00 12.59 270 THR B N 1
ATOM 3690 C CA . THR B 1 101 ? 58.601 16.243 93.993 1.00 14.97 270 THR B CA 1
ATOM 3691 C C . THR B 1 101 ? 60.039 16.005 93.537 1.00 14.35 270 THR B C 1
ATOM 3692 O O . THR B 1 101 ? 60.969 16.402 94.227 1.00 16.46 270 THR B O 1
ATOM 3696 N N . ARG B 1 102 ? 60.223 15.397 92.363 1.00 12.45 271 ARG B N 1
ATOM 3697 C CA . ARG B 1 102 ? 61.555 15.192 91.794 1.00 13.01 271 ARG B CA 1
ATOM 3698 C C . ARG B 1 102 ? 61.896 16.300 90.812 1.00 12.22 271 ARG B C 1
ATOM 3699 O O . ARG B 1 102 ? 63.036 16.383 90.319 1.00 14.07 271 ARG B O 1
ATOM 3707 N N . SER B 1 103 ? 60.915 17.135 90.495 1.00 13.94 272 SER B N 1
ATOM 3708 C CA . SER B 1 103 ? 61.113 18.132 89.449 1.00 14.42 272 SER B CA 1
ATOM 3709 C C . SER B 1 103 ? 61.834 19.372 89.959 1.00 15.80 272 SER B C 1
ATOM 3710 O O . SER B 1 103 ? 61.763 19.723 91.146 1.00 15.41 272 SER B O 1
ATOM 3713 N N . ASN B 1 104 ? 62.525 20.023 89.029 1.00 15.80 273 ASN B N 1
ATOM 3714 C CA . ASN B 1 104 ? 63.227 21.266 89.285 1.00 15.59 273 ASN B CA 1
ATOM 3715 C C . ASN B 1 104 ? 62.709 22.362 88.365 1.00 18.40 273 ASN B C 1
ATOM 3716 O O . ASN B 1 104 ? 62.200 23.393 88.821 1.00 19.46 273 ASN B O 1
ATOM 3721 N N . TYR B 1 105 ? 62.813 22.119 87.066 1.00 14.85 274 TYR B N 1
ATOM 3722 C CA . TYR B 1 105 ? 62.374 23.085 86.073 1.00 17.13 274 TYR B CA 1
ATOM 3723 C C . TYR B 1 105 ? 60.867 23.279 86.162 1.00 18.91 274 TYR B C 1
ATOM 3724 O O . TYR B 1 105 ? 60.131 22.341 86.478 1.00 17.72 274 TYR B O 1
ATOM 3733 N N . SER B 1 106 ? 60.407 24.495 85.891 1.00 20.64 275 SER B N 1
ATOM 3734 C CA . SER B 1 106 ? 58.983 24.783 85.963 1.00 20.52 275 SER B CA 1
ATOM 3735 C C . SER B 1 106 ? 58.224 23.975 84.917 1.00 19.98 275 SER B C 1
ATOM 3736 O O . SER B 1 106 ? 58.746 23.639 83.854 1.00 21.81 275 SER B O 1
ATOM 3739 N N . TRP B 1 107 ? 56.972 23.679 85.231 1.00 17.16 276 TRP B N 1
ATOM 3740 C CA . TRP B 1 107 ? 56.073 22.990 84.328 1.00 16.82 276 TRP B CA 1
ATOM 3741 C C . TRP B 1 107 ? 54.677 23.331 84.798 1.00 15.49 276 TRP B C 1
ATOM 3742 O O . TRP B 1 107 ? 54.492 23.811 85.919 1.00 15.62 276 TRP B O 1
ATOM 3753 N N . ASP B 1 108 ? 53.699 23.084 83.942 1.00 14.28 277 ASP B N 1
ATOM 3754 C CA . ASP B 1 108 ? 52.317 23.315 84.318 1.00 12.74 277 ASP B CA 1
ATOM 3755 C C . ASP B 1 108 ? 51.406 22.376 83.569 1.00 13.49 277 ASP B C 1
ATOM 3756 O O . ASP B 1 108 ? 51.780 21.829 82.525 1.00 14.76 277 ASP B O 1
ATOM 3761 N N . ILE B 1 109 ? 50.220 22.174 84.135 1.00 12.35 278 ILE B N 1
ATOM 3762 C CA . ILE B 1 109 ? 49.177 21.335 83.570 1.00 14.27 278 ILE B CA 1
ATOM 3763 C C . ILE B 1 109 ? 47.854 22.062 83.785 1.00 11.89 278 ILE B C 1
ATOM 3764 O O . ILE B 1 109 ? 47.605 22.612 84.866 1.00 13.42 278 ILE B O 1
ATOM 3769 N N . VAL B 1 110 ? 47.019 22.086 82.754 1.00 12.94 279 VAL B N 1
ATOM 3770 C CA . VAL B 1 110 ? 45.713 22.719 82.840 1.00 12.21 279 VAL B CA 1
ATO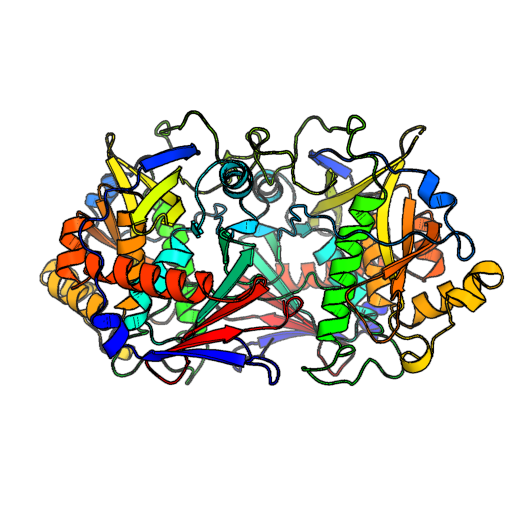M 3771 C C . VAL B 1 110 ? 44.655 21.680 83.179 1.00 14.37 279 VAL B C 1
ATOM 3772 O O . VAL B 1 110 ? 44.617 20.601 82.586 1.00 16.33 279 VAL B O 1
ATOM 3776 N N . ILE B 1 111 ? 43.772 22.011 84.110 1.00 13.49 280 ILE B N 1
ATOM 3777 C CA . ILE B 1 111 ? 42.704 21.110 84.493 1.00 15.27 280 ILE B CA 1
ATOM 3778 C C . ILE B 1 111 ? 41.400 21.822 84.193 1.00 16.20 280 ILE B C 1
ATOM 3779 O O . ILE B 1 111 ? 41.173 22.942 84.661 1.00 16.71 280 ILE B O 1
ATOM 3784 N N . GLU B 1 112 ? 40.529 21.172 83.433 1.00 14.48 281 GLU B N 1
ATOM 3785 C CA . GLU B 1 112 ? 39.224 21.742 83.176 1.00 15.34 281 GLU B CA 1
ATOM 3786 C C . GLU B 1 112 ? 38.169 20.918 83.880 1.00 16.82 281 GLU B C 1
ATOM 3787 O O . GLU B 1 112 ? 38.121 19.694 83.731 1.00 16.68 281 GLU B O 1
ATOM 3793 N N . LYS B 1 113 ? 37.313 21.600 84.629 1.00 17.27 282 LYS B N 1
ATOM 3794 C CA . LYS B 1 113 ? 36.202 20.940 85.287 1.00 17.15 282 LYS B CA 1
ATOM 3795 C C . LYS B 1 113 ? 34.940 21.267 84.499 1.00 17.06 282 LYS B C 1
ATOM 3796 O O . LYS B 1 113 ? 34.583 22.435 84.316 1.00 19.28 282 LYS B O 1
ATOM 3802 N N . ILE B 1 114 ? 34.291 20.221 84.012 1.00 17.39 283 ILE B N 1
ATOM 3803 C CA . ILE B 1 114 ? 33.057 20.355 83.241 1.00 23.60 283 ILE B CA 1
ATOM 3804 C C . ILE B 1 114 ? 32.045 19.461 83.890 1.00 25.76 283 ILE B C 1
ATOM 3805 O O . ILE B 1 114 ? 32.170 18.240 83.827 1.00 22.94 283 ILE B O 1
ATOM 3810 N N . GLY B 1 115 ? 31.073 20.077 84.549 1.00 29.58 284 GLY B N 1
ATOM 3811 C CA . GLY B 1 115 ? 30.094 19.348 85.320 1.00 35.25 284 GLY B CA 1
ATOM 3812 C C . GLY B 1 115 ? 30.825 18.596 86.409 1.00 29.86 284 GLY B C 1
ATOM 3813 O O . GLY B 1 115 ? 31.456 19.195 87.280 1.00 43.61 284 GLY B O 1
ATOM 3814 N N . ASN B 1 116 ? 30.755 17.274 86.351 1.00 28.50 285 ASN B N 1
ATOM 3815 C CA . ASN B 1 116 ? 31.370 16.439 87.367 1.00 26.07 285 ASN B CA 1
ATOM 3816 C C . ASN B 1 116 ? 32.607 15.703 86.847 1.00 23.23 285 ASN B C 1
ATOM 3817 O O . ASN B 1 116 ? 33.055 14.720 87.436 1.00 26.41 285 ASN B O 1
ATOM 3822 N N . LYS B 1 117 ? 33.139 16.179 85.724 1.00 18.49 286 LYS B N 1
ATOM 3823 C CA . LYS B 1 117 ? 34.318 15.583 85.099 1.00 18.85 286 LYS B CA 1
ATOM 3824 C C . LYS B 1 117 ? 35.525 16.509 85.128 1.00 18.27 286 LYS B C 1
ATOM 3825 O O . LYS B 1 117 ? 35.379 17.725 85.056 1.00 18.09 286 LYS B O 1
ATOM 3831 N N . LEU B 1 118 ? 36.713 15.920 85.242 1.00 15.79 287 LEU B N 1
ATOM 3832 C CA . LEU B 1 118 ? 37.970 16.662 85.179 1.00 13.80 287 LEU B CA 1
ATOM 3833 C C . LEU B 1 118 ? 38.794 16.164 84.014 1.00 14.15 287 LEU B C 1
ATOM 3834 O O . LEU B 1 118 ? 38.969 14.959 83.854 1.00 14.97 287 LEU B O 1
ATOM 3839 N N . PHE B 1 119 ? 39.314 17.094 83.220 1.00 14.78 288 PHE B N 1
ATOM 3840 C CA . PHE B 1 119 ? 40.214 16.759 82.123 1.00 14.40 288 PHE B CA 1
ATOM 3841 C C . PHE B 1 119 ? 41.559 17.410 82.389 1.00 16.75 288 PHE B C 1
ATOM 3842 O O . PHE B 1 119 ? 41.637 18.617 82.582 1.00 17.69 288 PHE B O 1
ATOM 3850 N N . PHE B 1 120 ? 42.605 16.599 82.437 1.00 13.35 289 PHE B N 1
ATOM 3851 C CA . PHE B 1 120 ? 43.962 17.091 82.636 1.00 13.48 289 PHE B CA 1
ATOM 3852 C C . PHE B 1 120 ? 44.658 17.207 81.298 1.00 15.35 289 PHE B C 1
ATOM 3853 O O . PHE B 1 120 ? 44.792 16.206 80.590 1.00 18.23 289 PHE B O 1
ATOM 3861 N N . ASP B 1 121 ? 45.131 18.408 80.972 1.00 14.24 290 ASP B N 1
ATOM 3862 C CA . ASP B 1 121 ? 45.739 18.670 79.673 1.00 12.38 290 ASP B CA 1
ATOM 3863 C C . ASP B 1 121 ? 47.067 19.387 79.780 1.00 14.48 290 ASP B C 1
ATOM 3864 O O . ASP B 1 121 ? 47.348 20.079 80.756 1.00 14.71 290 ASP B O 1
ATOM 3869 N N . LYS B 1 122 ? 47.861 19.282 78.726 1.00 15.03 291 LYS B N 1
ATOM 3870 C CA . LYS B 1 122 ? 49.012 20.144 78.589 1.00 14.27 291 LYS B CA 1
ATOM 3871 C C . LYS B 1 122 ? 48.608 21.321 77.709 1.00 21.12 291 LYS B C 1
ATOM 3872 O O . LYS B 1 122 ? 47.760 21.179 76.822 1.00 23.20 291 LYS B O 1
ATOM 3878 N N . ARG B 1 123 ? 49.186 22.488 77.977 1.00 23.82 292 ARG B N 1
ATOM 3879 C CA . ARG B 1 123 ? 48.904 23.666 77.172 1.00 24.98 292 ARG B CA 1
ATOM 3880 C C . ARG B 1 123 ? 49.333 23.456 75.736 1.00 28.57 292 ARG B C 1
ATOM 3881 O O . ARG B 1 123 ? 50.321 22.776 75.457 1.00 27.32 292 ARG B O 1
ATOM 3889 N N . ASP B 1 124 ? 48.597 24.093 74.833 1.00 34.94 293 ASP B N 1
ATOM 3890 C CA . ASP B 1 124 ? 48.855 23.983 73.410 1.00 38.85 293 ASP B CA 1
ATOM 3891 C C . ASP B 1 124 ? 50.151 24.672 73.008 1.00 34.20 293 ASP B C 1
ATOM 3892 O O . ASP B 1 124 ? 50.886 24.175 72.154 1.00 33.69 293 ASP B O 1
ATOM 3897 N N . ASN B 1 125 ? 50.443 25.805 73.634 1.00 29.32 294 ASN B N 1
ATOM 3898 C CA . ASN B 1 125 ? 51.659 26.531 73.297 1.00 39.41 294 ASN B CA 1
ATOM 3899 C C . ASN B 1 125 ? 52.862 26.219 74.173 1.00 39.93 294 ASN B C 1
ATOM 3900 O O . ASN B 1 125 ? 53.652 27.110 74.476 1.00 42.90 294 ASN B O 1
ATOM 3905 N N . THR B 1 126 ? 53.022 24.965 74.579 1.00 33.56 295 THR B N 1
ATOM 3906 C CA . THR B 1 126 ? 54.246 24.620 75.279 1.00 39.74 295 THR B CA 1
ATOM 3907 C C . THR B 1 126 ? 54.864 23.348 74.728 1.00 46.01 295 THR B C 1
ATOM 3908 O O . THR B 1 126 ? 54.193 22.515 74.110 1.00 49.44 295 THR B O 1
ATOM 3912 N N . GLU B 1 127 ? 56.150 23.205 75.008 1.00 39.75 296 GLU B N 1
ATOM 3913 C CA . GLU B 1 127 ? 56.933 22.046 74.630 1.00 52.78 296 GLU B CA 1
ATOM 3914 C C . GLU B 1 127 ? 56.988 21.081 75.801 1.00 54.46 296 GLU B C 1
ATOM 3915 O O . GLU B 1 127 ? 58.049 20.577 76.175 1.00 52.19 296 GLU B O 1
ATOM 3921 N N . PHE B 1 128 ? 55.811 20.870 76.387 1.00 47.86 297 PHE B N 1
ATOM 3922 C CA . PHE B 1 128 ? 55.604 20.001 77.538 1.00 45.65 297 PHE B CA 1
ATOM 3923 C C . PHE B 1 128 ? 56.270 18.649 77.328 1.00 40.73 297 PHE B C 1
ATOM 3924 O O . PHE B 1 128 ? 56.724 18.018 78.279 1.00 40.93 297 PHE B O 1
ATOM 3932 N N . ASP B 1 129 ? 56.313 18.214 76.072 1.00 36.77 298 ASP B N 1
ATOM 3933 C CA . ASP B 1 129 ? 56.812 16.896 75.713 1.00 35.01 298 ASP B CA 1
ATOM 3934 C C . ASP B 1 129 ? 58.337 16.811 75.727 1.00 30.09 298 ASP B C 1
ATOM 3935 O O . ASP B 1 129 ? 58.893 15.716 75.784 1.00 19.36 298 ASP B O 1
ATOM 3940 N N . LEU B 1 130 ? 59.014 17.956 75.658 1.00 26.98 299 LEU B N 1
ATOM 3941 C CA . LEU B 1 130 ? 60.467 17.920 75.627 1.00 28.53 299 LEU B CA 1
ATOM 3942 C C . LEU B 1 130 ? 61.058 17.312 76.903 1.00 33.97 299 LEU B C 1
ATOM 3943 O O . LEU B 1 130 ? 60.611 17.602 78.007 1.00 30.24 299 LEU B O 1
ATOM 3948 N N . LEU B 1 131 ? 62.064 16.463 76.712 1.00 22.63 300 LEU B N 1
ATOM 3949 C CA . LEU B 1 131 ? 62.815 15.798 77.778 1.00 16.35 300 LEU B CA 1
ATOM 3950 C C . LEU B 1 131 ? 63.886 16.722 78.336 1.00 17.13 300 LEU B C 1
ATOM 3951 O O . LEU B 1 131 ? 64.597 17.362 77.566 1.00 21.84 300 LEU B O 1
ATOM 3956 N N . THR B 1 132 ? 64.124 16.692 79.638 1.00 12.17 301 THR B N 1
ATOM 3957 C CA . THR B 1 132 ? 65.147 17.562 80.203 1.00 13.07 301 THR B CA 1
ATOM 3958 C C . THR B 1 132 ? 66.453 16.809 80.341 1.00 12.24 301 THR B C 1
ATOM 3959 O O . THR B 1 132 ? 66.475 15.578 80.332 1.00 12.74 301 THR B O 1
ATOM 3963 N N . VAL B 1 133 ? 67.542 17.565 80.452 1.00 12.79 302 VAL B N 1
ATOM 3964 C CA . VAL B 1 133 ? 68.888 16.998 80.485 1.00 12.38 302 VAL B CA 1
ATOM 3965 C C . VAL B 1 133 ? 69.685 17.594 81.647 1.00 11.33 302 VAL B C 1
ATOM 3966 O O . VAL B 1 133 ? 69.869 18.809 81.731 1.00 12.99 302 VAL B O 1
ATOM 3970 N N . ASN B 1 134 ? 70.105 16.728 82.576 1.00 10.68 303 ASN B N 1
ATOM 3971 C CA . ASN B 1 134 ? 70.839 17.130 83.779 1.00 11.29 303 ASN B CA 1
ATOM 3972 C C . ASN B 1 134 ? 70.054 18.121 84.624 1.00 13.22 303 ASN B C 1
ATOM 3973 O O . ASN B 1 134 ? 70.615 18.990 85.298 1.00 15.42 303 ASN B O 1
ATOM 3978 N N . GLU B 1 135 ? 68.732 17.959 84.609 1.00 12.92 304 GLU B N 1
ATOM 3979 C CA . GLU B 1 135 ? 67.837 18.837 85.356 1.00 12.33 304 GLU B CA 1
ATOM 3980 C C . GLU B 1 135 ? 68.098 18.778 86.865 1.00 11.89 304 GLU B C 1
ATOM 3981 O O . GLU B 1 135 ? 67.935 19.773 87.570 1.00 13.77 304 GLU B O 1
ATOM 3987 N N . THR B 1 136 ? 68.473 17.604 87.362 1.00 13.01 305 THR B N 1
ATOM 3988 C CA . THR B 1 136 ? 68.603 17.419 88.807 1.00 11.86 305 THR B CA 1
ATOM 3989 C C . THR B 1 136 ? 70.061 17.295 89.232 1.00 12.84 305 THR B C 1
ATOM 3990 O O . THR B 1 136 ? 70.364 16.810 90.328 1.00 15.08 305 THR B O 1
ATOM 3994 N N . SER B 1 137 ? 70.956 17.772 88.375 1.00 14.30 306 SER B N 1
ATOM 3995 C CA . SER B 1 137 ? 72.369 17.892 88.716 1.00 13.82 306 SER B CA 1
ATOM 3996 C C . SER B 1 137 ? 72.592 18.966 89.768 1.00 15.60 306 SER B C 1
ATOM 3997 O O . SER B 1 137 ? 71.775 19.874 89.919 1.00 17.17 306 SER B O 1
ATOM 4000 N N . VAL B 1 138 ? 73.713 18.875 90.475 1.00 15.70 307 VAL B N 1
ATOM 4001 C CA . VAL B 1 138 ? 74.049 19.892 91.469 1.00 17.98 307 VAL B CA 1
ATOM 4002 C C . VAL B 1 138 ? 74.062 21.276 90.825 1.00 17.74 307 VAL B C 1
ATOM 4003 O O . VAL B 1 138 ? 73.533 22.232 91.393 1.00 20.96 307 VAL B O 1
ATOM 4007 N N . GLU B 1 139 ? 74.638 21.371 89.633 1.00 16.05 308 GLU B N 1
ATOM 4008 C CA . GLU B 1 139 ? 74.547 22.582 88.833 1.00 17.96 308 GLU B CA 1
ATOM 4009 C C . GLU B 1 139 ? 74.039 22.226 87.441 1.00 19.12 308 GLU B C 1
ATOM 4010 O O . GLU B 1 139 ? 74.785 21.700 86.616 1.00 19.63 308 GLU B O 1
ATOM 4016 N N . PRO B 1 140 ? 72.746 22.449 87.196 1.00 17.17 309 PRO B N 1
ATOM 4017 C CA . PRO B 1 140 ? 72.198 22.150 85.867 1.00 16.20 309 PRO B CA 1
ATOM 4018 C C . PRO B 1 140 ? 72.872 23.000 84.785 1.00 18.07 309 PRO B C 1
ATOM 4019 O O . PRO B 1 140 ? 73.526 23.993 85.110 1.00 19.28 309 PRO B O 1
ATOM 4023 N N . PRO B 1 141 ? 72.727 22.608 83.511 1.00 16.17 310 PRO B N 1
ATOM 4024 C CA . PRO B 1 141 ? 73.413 23.332 82.431 1.00 15.17 310 PRO B CA 1
ATOM 4025 C C . PRO B 1 141 ? 73.099 24.830 82.460 1.00 21.17 310 PRO B C 1
ATOM 4026 O O . PRO B 1 141 ? 71.944 25.228 82.580 1.00 21.52 310 PRO B O 1
ATOM 4030 N N . GLN B 1 142 ? 74.143 25.648 82.357 1.00 23.83 311 GLN B N 1
ATOM 4031 C CA . GLN B 1 142 ? 73.986 27.084 82.544 1.00 31.07 311 GLN B CA 1
ATOM 4032 C C . GLN B 1 142 ? 74.218 27.919 81.294 1.00 33.15 311 GLN B C 1
ATOM 4033 O O . GLN B 1 142 ? 74.159 29.142 81.362 1.00 30.77 311 GLN B O 1
ATOM 4039 N N . ASP B 1 143 ? 74.428 27.278 80.149 1.00 31.16 312 ASP B N 1
ATOM 4040 C CA . ASP B 1 143 ? 74.694 28.045 78.934 1.00 37.93 312 ASP B CA 1
ATOM 4041 C C . ASP B 1 143 ? 73.439 28.777 78.486 1.00 47.73 312 ASP B C 1
ATOM 4042 O O . ASP B 1 143 ? 72.332 28.448 78.910 1.00 48.45 312 ASP B O 1
ATOM 4047 N N . ASP B 1 144 ? 73.617 29.763 77.614 1.00 50.99 313 ASP B N 1
ATOM 4048 C CA . ASP B 1 144 ? 72.507 30.606 77.194 1.00 55.30 313 ASP B CA 1
ATOM 4049 C C . ASP B 1 144 ? 71.928 30.171 75.856 1.00 52.86 313 ASP B C 1
ATOM 4050 O O . ASP B 1 144 ? 72.474 29.294 75.192 1.00 51.79 313 ASP B O 1
ATOM 4055 N N . GLY B 1 145 ? 70.824 30.810 75.479 1.00 53.32 314 GLY B N 1
ATOM 4056 C CA . GLY B 1 145 ? 70.067 30.494 74.277 1.00 55.35 314 GLY B CA 1
ATOM 4057 C C . GLY B 1 145 ? 70.775 30.044 73.008 1.00 56.12 314 GLY B C 1
ATOM 4058 O O . GLY B 1 145 ? 70.299 29.141 72.320 1.00 50.58 314 GLY B O 1
ATOM 4059 N N . ASN B 1 146 ? 71.908 30.660 72.695 1.00 58.94 315 ASN B N 1
ATOM 4060 C CA . ASN B 1 146 ? 72.631 30.344 71.464 1.00 61.75 315 ASN B CA 1
ATOM 4061 C C . ASN B 1 146 ? 73.408 29.026 71.479 1.00 56.54 315 ASN B C 1
ATOM 4062 O O . ASN B 1 146 ? 73.629 28.412 70.435 1.00 57.91 315 ASN B O 1
ATOM 4067 N N . SER B 1 147 ? 73.810 28.597 72.668 1.00 40.05 316 SER B N 1
ATOM 4068 C CA . SER B 1 147 ? 74.756 27.497 72.813 1.00 27.78 316 SER B CA 1
ATOM 4069 C C . SER B 1 147 ? 74.289 26.069 72.539 1.00 25.21 316 SER B C 1
ATOM 4070 O O . SER B 1 147 ? 73.159 25.678 72.834 1.00 22.33 316 SER B O 1
ATOM 4073 N N . LEU B 1 148 ? 75.239 25.297 72.025 1.00 24.15 317 LEU B N 1
ATOM 4074 C CA . LEU B 1 148 ? 75.147 23.859 71.796 1.00 23.04 317 LEU B CA 1
ATOM 4075 C C . LEU B 1 148 ? 74.575 23.125 73.014 1.00 20.33 317 LEU B C 1
ATOM 4076 O O . LEU B 1 148 ? 73.775 22.192 72.900 1.00 22.17 317 LEU B O 1
ATOM 4081 N N . ASN B 1 149 ? 75.010 23.561 74.185 1.00 17.39 318 ASN B N 1
AT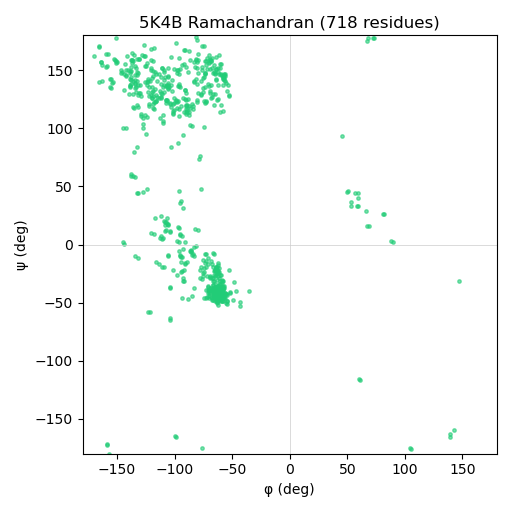OM 4082 C CA . ASN B 1 149 ? 74.702 22.874 75.428 1.00 17.45 318 ASN B CA 1
ATOM 4083 C C . ASN B 1 149 ? 73.764 23.662 76.336 1.00 17.53 318 ASN B C 1
ATOM 4084 O O . ASN B 1 149 ? 73.737 23.451 77.545 1.00 18.06 318 ASN B O 1
ATOM 4089 N N . SER B 1 150 ? 72.980 24.554 75.746 1.00 18.99 319 SER B N 1
ATOM 4090 C CA . SER B 1 150 ? 71.952 25.251 76.509 1.00 18.43 319 SER B CA 1
ATOM 4091 C C . SER B 1 150 ? 70.884 24.242 76.919 1.00 17.40 319 SER B C 1
ATOM 4092 O O . SER B 1 150 ? 70.707 23.236 76.243 1.00 16.52 319 SER B O 1
ATOM 4095 N N . PRO B 1 151 ? 70.189 24.487 78.040 1.00 14.77 320 PRO B N 1
ATOM 4096 C CA . PRO B 1 151 ? 69.117 23.563 78.430 1.00 15.83 320 PRO B CA 1
ATOM 4097 C C . PRO B 1 151 ? 68.113 23.305 77.299 1.00 17.55 320 PRO B C 1
ATOM 4098 O O . PRO B 1 151 ? 67.685 22.165 77.102 1.00 16.81 320 PRO B O 1
ATOM 4102 N N . ARG B 1 152 ? 67.757 24.347 76.557 1.00 16.48 321 ARG B N 1
ATOM 4103 C CA . ARG B 1 152 ? 66.773 24.186 75.489 1.00 19.97 321 ARG B CA 1
ATOM 4104 C C . ARG B 1 152 ? 67.315 23.291 74.373 1.00 16.88 321 ARG B C 1
ATOM 4105 O O . ARG B 1 152 ? 66.628 22.389 73.899 1.00 17.71 321 ARG B O 1
ATOM 4113 N N . ASN B 1 153 ? 68.555 23.517 73.957 1.00 16.29 322 ASN B N 1
ATOM 4114 C CA . ASN B 1 153 ? 69.104 22.704 72.884 1.00 16.10 322 ASN B CA 1
ATOM 4115 C C . ASN B 1 153 ? 69.391 21.278 73.342 1.00 14.67 322 ASN B C 1
ATOM 4116 O O . ASN B 1 153 ? 69.220 20.329 72.580 1.00 14.50 322 ASN B O 1
ATOM 4121 N N . LEU B 1 154 ? 69.819 21.121 74.590 1.00 14.45 323 LEU B N 1
ATOM 4122 C CA . LEU B 1 154 ? 69.989 19.782 75.143 1.00 14.45 323 LEU B CA 1
ATOM 4123 C C . LEU B 1 154 ? 68.661 19.019 75.154 1.00 12.85 323 LEU B C 1
ATOM 4124 O O . LEU B 1 154 ? 68.623 17.830 74.835 1.00 13.02 323 LEU B O 1
ATOM 4129 N N . ALA B 1 155 ? 67.582 19.704 75.523 1.00 13.64 324 ALA B N 1
ATOM 4130 C CA . ALA B 1 155 ? 66.257 19.107 75.515 1.00 15.30 324 ALA B CA 1
ATOM 4131 C C . ALA B 1 155 ? 65.843 18.704 74.100 1.00 13.30 324 ALA B C 1
ATOM 4132 O O . ALA B 1 155 ? 65.321 17.607 73.886 1.00 12.98 324 ALA B O 1
ATOM 4134 N N . LEU B 1 156 ? 66.081 19.581 73.123 1.00 12.96 325 LEU B N 1
ATOM 4135 C CA . LEU B 1 156 ? 65.699 19.248 71.761 1.00 14.58 325 LEU B CA 1
ATOM 4136 C C . LEU B 1 156 ? 66.486 18.024 71.303 1.00 12.92 325 LEU B C 1
ATOM 4137 O O . LEU B 1 156 ? 65.942 17.120 70.657 1.00 13.49 325 LEU B O 1
ATOM 4142 N N . GLU B 1 157 ? 67.776 17.999 71.642 1.00 13.56 326 GLU B N 1
ATOM 4143 C CA . GLU B 1 157 ? 68.640 16.879 71.293 1.00 13.28 326 GLU B CA 1
ATOM 4144 C C . GLU B 1 157 ? 68.135 15.568 71.894 1.00 12.28 326 GLU B C 1
ATOM 4145 O O . GLU B 1 157 ? 68.062 14.541 71.209 1.00 12.53 326 GLU B O 1
ATOM 4151 N N . ALA B 1 158 ? 67.795 15.598 73.177 1.00 12.37 327 ALA B N 1
ATOM 4152 C CA . ALA B 1 158 ? 67.312 14.390 73.837 1.00 12.44 327 ALA B CA 1
ATOM 4153 C C . ALA B 1 158 ? 66.015 13.871 73.218 1.00 12.68 327 ALA B C 1
ATOM 4154 O O . ALA B 1 158 ? 65.852 12.656 73.058 1.00 12.77 327 ALA B O 1
ATOM 4156 N N . THR B 1 159 ? 65.110 14.779 72.870 1.00 12.34 328 THR B N 1
ATOM 4157 C CA . THR B 1 159 ? 63.862 14.388 72.212 1.00 15.50 328 THR B CA 1
ATOM 4158 C C . THR B 1 159 ? 64.129 13.769 70.843 1.00 16.28 328 THR B C 1
ATOM 4159 O O . THR B 1 159 ? 63.577 12.721 70.509 1.00 16.47 328 THR B O 1
ATOM 4163 N N . PHE B 1 160 ? 65.002 14.406 70.071 1.00 12.61 329 PHE B N 1
ATOM 4164 C CA . PHE B 1 160 ? 65.403 13.912 68.759 1.00 15.92 329 PHE B CA 1
ATOM 4165 C C . PHE B 1 160 ? 66.006 12.511 68.886 1.00 14.57 329 PHE B C 1
ATOM 4166 O O . PHE B 1 160 ? 65.658 11.599 68.129 1.00 15.04 329 PHE B O 1
ATOM 4174 N N . ILE B 1 161 ? 66.897 12.329 69.856 1.00 13.25 330 ILE B N 1
ATOM 4175 C CA . ILE B 1 161 ? 67.499 11.026 70.092 1.00 13.07 330 ILE B CA 1
ATOM 4176 C C . ILE B 1 161 ? 66.450 9.966 70.433 1.00 15.17 330 ILE B C 1
ATOM 4177 O O . ILE B 1 161 ? 66.486 8.842 69.908 1.00 14.88 330 ILE B O 1
ATOM 4182 N N . ASN B 1 162 ? 65.495 10.316 71.290 1.00 13.51 331 ASN B N 1
ATOM 4183 C CA . ASN B 1 162 ? 64.495 9.344 71.699 1.00 13.23 331 ASN B CA 1
ATOM 4184 C C . ASN B 1 162 ? 63.599 8.923 70.543 1.00 14.76 331 ASN B C 1
ATOM 4185 O O . ASN B 1 162 ? 63.299 7.736 70.389 1.00 15.11 331 ASN B O 1
ATOM 4190 N N . HIS B 1 163 ? 63.204 9.879 69.715 1.00 12.83 332 HIS B N 1
ATOM 4191 C CA . HIS B 1 163 ? 62.390 9.561 68.547 1.00 12.65 332 HIS B CA 1
ATOM 4192 C C . HIS B 1 163 ? 63.145 8.612 67.625 1.00 18.43 332 HIS B C 1
ATOM 4193 O O . HIS B 1 163 ? 62.613 7.590 67.199 1.00 17.13 332 HIS B O 1
ATOM 4200 N N . ASN B 1 164 ? 64.416 8.910 67.383 1.00 14.85 333 ASN B N 1
ATOM 4201 C CA . ASN B 1 164 ? 65.193 8.091 66.451 1.00 16.05 333 ASN B CA 1
ATOM 4202 C C . ASN B 1 164 ? 65.493 6.712 67.026 1.00 16.69 333 ASN B C 1
ATOM 4203 O O . ASN B 1 164 ? 65.326 5.693 66.359 1.00 16.69 333 ASN B O 1
ATOM 4208 N N . PHE B 1 165 ? 65.923 6.679 68.279 1.00 14.66 334 PHE B N 1
ATOM 4209 C CA . PHE B 1 165 ? 66.253 5.410 68.910 1.00 14.15 334 PHE B CA 1
ATOM 4210 C C . PHE B 1 165 ? 65.054 4.469 68.973 1.00 15.77 334 PHE B C 1
ATOM 4211 O O . PHE B 1 165 ? 65.158 3.286 68.648 1.00 15.11 334 PHE B O 1
ATOM 4219 N N . SER B 1 166 ? 63.909 5.002 69.367 1.00 14.62 335 SER B N 1
ATOM 4220 C CA . SER B 1 166 ? 62.738 4.157 69.567 1.00 14.93 335 SER B CA 1
ATOM 4221 C C . SER B 1 166 ? 62.301 3.480 68.270 1.00 17.38 335 SER B C 1
ATOM 4222 O O . SER B 1 166 ? 61.714 2.405 68.305 1.00 19.20 335 SER B O 1
ATOM 4225 N N . GLN B 1 167 ? 62.595 4.100 67.130 1.00 14.13 336 GLN B N 1
ATOM 4226 C CA . GLN B 1 167 ? 62.212 3.503 65.854 1.00 15.25 336 GLN B CA 1
ATOM 4227 C C . GLN B 1 167 ? 63.322 2.640 65.262 1.00 18.24 336 GLN B C 1
ATOM 4228 O O . GLN B 1 167 ? 63.041 1.662 64.575 1.00 18.65 336 GLN B O 1
ATOM 4234 N N . GLN B 1 168 ? 64.576 3.000 65.520 1.00 14.59 337 GLN B N 1
ATOM 4235 C CA . GLN B 1 168 ? 65.689 2.273 64.922 1.00 14.93 337 GLN B CA 1
ATOM 4236 C C . GLN B 1 168 ? 65.773 0.828 65.395 1.00 16.64 337 GLN B C 1
ATOM 4237 O O . GLN B 1 168 ? 66.129 -0.073 64.618 1.00 18.33 337 GLN B O 1
ATOM 4243 N N . VAL B 1 169 ? 65.458 0.603 66.668 1.00 16.73 338 VAL B N 1
ATOM 4244 C CA . VAL B 1 169 ? 65.613 -0.716 67.272 1.00 17.54 338 VAL B CA 1
ATOM 4245 C C . VAL B 1 169 ? 64.460 -1.659 66.925 1.00 19.02 338 VAL B C 1
ATOM 4246 O O . VAL B 1 169 ? 64.307 -2.718 67.538 1.00 23.03 338 VAL B O 1
ATOM 4250 N N . LEU B 1 170 ? 63.638 -1.258 65.955 1.00 19.97 339 LEU B N 1
ATOM 4251 C CA . LEU B 1 170 ? 62.518 -2.064 65.489 1.00 19.65 339 LEU B CA 1
ATOM 4252 C C . LEU B 1 170 ? 62.756 -2.715 64.139 1.00 21.23 339 LEU B C 1
ATOM 4253 O O . LEU B 1 170 ? 63.531 -2.215 63.328 1.00 20.35 339 LEU B O 1
ATOM 4258 N N . LYS B 1 171 ? 62.105 -3.851 63.922 1.00 24.11 340 LYS B N 1
ATOM 4259 C CA . LYS B 1 171 ? 62.109 -4.492 62.615 1.00 23.77 340 LYS B CA 1
ATOM 4260 C C . LYS B 1 171 ? 60.823 -4.072 61.892 1.00 23.88 340 LYS B C 1
ATOM 4261 O O . LYS B 1 171 ? 59.795 -4.747 61.973 1.00 24.48 340 LYS B O 1
ATOM 4267 N N . SER B 1 172 ? 60.888 -2.942 61.195 1.00 21.89 341 SER B N 1
ATOM 4268 C CA . SER B 1 172 ? 59.698 -2.312 60.619 1.00 22.72 341 SER B CA 1
ATOM 4269 C C . SER B 1 172 ? 59.053 -3.098 59.471 1.00 24.92 341 SER B C 1
ATOM 4270 O O . SER B 1 172 ? 57.930 -2.794 59.065 1.00 32.94 341 SER B O 1
ATOM 4273 N N . ASN B 1 173 ? 59.764 -4.083 58.928 1.00 23.87 342 ASN B N 1
ATOM 4274 C CA . ASN B 1 173 ? 59.222 -4.889 57.832 1.00 24.00 342 ASN B CA 1
ATOM 4275 C C . ASN B 1 173 ? 58.487 -6.140 58.312 1.00 31.96 342 ASN B C 1
ATOM 4276 O O . ASN B 1 173 ? 57.728 -6.748 57.560 1.00 37.93 342 ASN B O 1
ATOM 4281 N N . GLU B 1 174 ? 58.722 -6.525 59.562 1.00 27.97 343 GLU B N 1
ATOM 4282 C CA . GLU B 1 174 ? 58.064 -7.683 60.158 1.00 29.22 343 GLU B CA 1
ATOM 4283 C C . GLU B 1 174 ? 56.620 -7.306 60.490 1.00 30.24 343 GLU B C 1
ATOM 4284 O O . GLU B 1 174 ? 56.352 -6.162 60.863 1.00 29.71 343 GLU B O 1
ATOM 4290 N N . PRO B 1 175 ? 55.679 -8.248 60.312 1.00 30.79 344 PRO B N 1
ATOM 4291 C CA . PRO B 1 175 ? 54.281 -7.982 60.671 1.00 31.73 344 PRO B CA 1
ATOM 4292 C C . PRO B 1 175 ? 54.128 -7.488 62.109 1.00 27.92 344 PRO B C 1
ATOM 4293 O O . PRO B 1 175 ? 54.772 -7.997 63.029 1.00 30.99 344 PRO B O 1
ATOM 4297 N N . ARG B 1 176 ? 53.279 -6.483 62.285 1.00 24.41 345 ARG B N 1
ATOM 4298 C CA . ARG B 1 176 ? 53.110 -5.851 63.587 1.00 23.55 345 ARG B CA 1
ATOM 4299 C C . ARG B 1 176 ? 52.167 -6.643 64.476 1.00 31.21 345 ARG B C 1
ATOM 4300 O O . ARG B 1 176 ? 51.359 -7.439 63.992 1.00 29.56 345 ARG B O 1
ATOM 4308 N N . TYR B 1 177 ? 52.280 -6.426 65.781 1.00 22.82 346 TYR B N 1
ATOM 4309 C CA . TYR B 1 177 ? 51.298 -6.950 66.714 1.00 19.70 346 TYR B CA 1
ATOM 4310 C C . TYR B 1 177 ? 50.176 -5.930 66.716 1.00 20.03 346 TYR B C 1
ATOM 4311 O O . TYR B 1 177 ? 50.384 -4.771 67.071 1.00 20.04 346 TYR B O 1
ATOM 4320 N N . LYS B 1 178 ? 48.988 -6.372 66.324 1.00 19.72 347 LYS B N 1
ATOM 4321 C CA . LYS B 1 178 ? 47.853 -5.473 66.189 1.00 20.89 347 LYS B CA 1
ATOM 4322 C C . LYS B 1 178 ? 46.732 -5.781 67.157 1.00 21.27 347 LYS B C 1
ATOM 4323 O O . LYS B 1 178 ? 46.455 -6.937 67.477 1.00 25.10 347 LYS B O 1
ATOM 4329 N N . PHE B 1 179 ? 46.139 -4.717 67.677 1.00 22.57 348 PHE B N 1
ATOM 4330 C CA . PHE B 1 179 ? 44.901 -4.834 68.428 1.00 23.51 348 PHE B CA 1
ATOM 4331 C C . PHE B 1 179 ? 43.702 -4.775 67.478 1.00 24.41 348 PHE B C 1
ATOM 4332 O O . PHE B 1 179 ? 43.853 -4.425 66.307 1.00 22.83 348 PHE B O 1
ATOM 4340 N N . ASP B 1 180 ? 42.520 -5.145 67.963 1.00 31.25 349 ASP B N 1
ATOM 4341 C CA . ASP B 1 180 ? 41.327 -5.147 67.118 1.00 36.74 349 ASP B CA 1
ATOM 4342 C C . ASP B 1 180 ? 41.035 -3.753 66.570 1.00 27.18 349 ASP B C 1
ATOM 4343 O O . ASP B 1 180 ? 40.659 -3.597 65.412 1.00 31.43 349 ASP B O 1
ATOM 4348 N N . GLU B 1 181 ? 41.243 -2.740 67.400 1.00 23.10 350 GLU B N 1
ATOM 4349 C CA . GLU B 1 181 ? 41.094 -1.354 66.961 1.00 24.01 350 GLU B CA 1
ATOM 4350 C C . GLU B 1 181 ? 42.450 -0.743 66.583 1.00 17.35 350 GLU B C 1
ATOM 4351 O O . GLU B 1 181 ? 43.447 -0.975 67.268 1.00 17.59 350 GLU B O 1
ATOM 4357 N N . PRO B 1 182 ? 42.510 -0.001 65.463 1.00 15.59 351 PRO B N 1
ATOM 4358 C CA . PRO B 1 182 ? 43.763 0.606 65.006 1.00 15.84 351 PRO B CA 1
ATOM 4359 C C . PRO B 1 182 ? 44.091 1.921 65.718 1.00 16.40 351 PRO B C 1
ATOM 4360 O O . PRO B 1 182 ? 43.326 2.388 66.571 1.00 15.55 351 PRO B O 1
ATOM 4364 N N . ASN B 1 183 ? 45.238 2.489 65.362 1.00 15.23 352 ASN B N 1
ATOM 4365 C CA . ASN B 1 183 ? 45.699 3.779 65.877 1.00 13.65 352 ASN B CA 1
ATOM 4366 C C . ASN B 1 183 ? 44.626 4.850 65.694 1.00 14.18 352 ASN B C 1
ATOM 4367 O O . ASN B 1 183 ? 44.107 5.018 64.599 1.00 14.57 352 ASN B O 1
ATOM 4372 N N . PRO B 1 184 ? 44.276 5.576 66.768 1.00 12.37 353 PRO B N 1
ATOM 4373 C CA . PRO B 1 184 ? 43.147 6.511 66.651 1.00 13.42 353 PRO B CA 1
ATOM 4374 C C . PRO B 1 184 ? 43.516 7.845 66.015 1.00 13.13 353 PRO B C 1
ATOM 4375 O O . PRO B 1 184 ? 42.617 8.669 65.826 1.00 13.79 353 PRO B O 1
ATOM 4379 N N . PHE B 1 185 ? 44.788 8.044 65.657 1.00 12.45 354 PHE B N 1
ATOM 4380 C CA . PHE B 1 185 ? 45.253 9.361 65.211 1.00 12.52 354 PHE B CA 1
ATOM 4381 C C . PHE B 1 185 ? 45.546 9.456 63.720 1.00 12.98 354 PHE B C 1
ATOM 4382 O O . PHE B 1 185 ? 46.088 10.453 63.246 1.00 14.25 354 PHE B O 1
ATOM 4390 N N . ILE B 1 186 ? 45.125 8.445 62.970 1.00 13.56 355 ILE B N 1
ATOM 4391 C CA . ILE B 1 186 ? 45.329 8.434 61.530 1.00 13.49 355 ILE B CA 1
ATOM 4392 C C . ILE B 1 186 ? 44.337 7.453 60.925 1.00 12.61 355 ILE B C 1
ATOM 4393 O O . ILE B 1 186 ? 43.885 6.515 61.599 1.00 14.06 355 ILE B O 1
ATOM 4398 N N . SER B 1 187 ? 43.949 7.671 59.675 1.00 14.22 356 SER B N 1
ATOM 4399 C CA . SER B 1 187 ? 43.112 6.691 59.014 1.00 14.25 356 SER B CA 1
ATOM 4400 C C . SER B 1 187 ? 43.962 5.503 58.603 1.00 16.23 356 SER B C 1
ATOM 4401 O O . SER B 1 187 ? 45.148 5.641 58.317 1.00 16.45 356 SER B O 1
ATOM 4404 N N . GLU B 1 188 ? 43.357 4.327 58.553 1.00 15.90 357 GLU B N 1
ATOM 4405 C CA . GLU B 1 188 ? 44.085 3.186 58.026 1.00 19.45 357 GLU B CA 1
ATOM 4406 C C . GLU B 1 188 ? 44.438 3.426 56.552 1.00 18.69 357 GLU B C 1
ATOM 4407 O O . GLU B 1 188 ? 45.457 2.937 56.069 1.00 21.54 357 GLU B O 1
ATOM 4413 N N . GLU B 1 189 ? 43.604 4.184 55.839 1.00 19.74 358 GLU B N 1
ATOM 4414 C CA . GLU B 1 189 ? 43.856 4.485 54.424 1.00 21.29 358 GLU B CA 1
ATOM 4415 C C . GLU B 1 189 ? 45.139 5.290 54.202 1.00 21.40 358 GLU B C 1
ATOM 4416 O O . GLU B 1 189 ? 45.718 5.253 53.117 1.00 23.27 358 GLU B O 1
ATOM 4422 N N . GLU B 1 190 ? 45.582 6.024 55.217 1.00 18.17 359 GLU B N 1
ATOM 4423 C CA . GLU B 1 190 ? 46.770 6.858 55.067 1.00 17.78 359 GLU B CA 1
ATOM 4424 C C . GLU B 1 190 ? 47.885 6.452 56.008 1.00 19.78 359 GLU B C 1
ATOM 4425 O 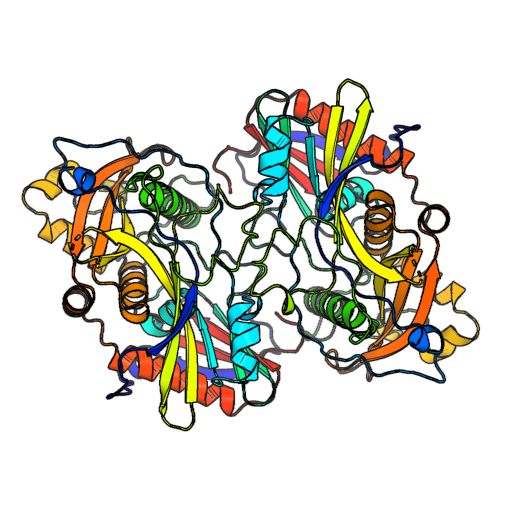O . GLU B 1 190 ? 48.878 7.164 56.138 1.00 23.93 359 GLU B O 1
ATOM 4431 N N . GLU B 1 191 ? 47.719 5.317 56.681 1.00 21.45 360 GLU B N 1
ATOM 4432 C CA . GLU B 1 191 ? 48.751 4.840 57.590 1.00 18.74 360 GLU B CA 1
ATOM 4433 C C . GLU B 1 191 ? 49.989 4.448 56.780 1.00 21.54 360 GLU B C 1
ATOM 4434 O O . GLU B 1 191 ? 49.915 4.212 55.564 1.00 23.99 360 GLU B O 1
ATOM 4440 N N . GLY B 1 192 ? 51.115 4.376 57.470 1.00 21.63 361 GLY B N 1
ATOM 4441 C CA . GLY B 1 192 ? 52.343 3.866 56.897 1.00 20.95 361 GLY B CA 1
ATOM 4442 C C . GLY B 1 192 ? 53.575 4.551 57.444 1.00 22.62 361 GLY B C 1
ATOM 4443 O O . GLY B 1 192 ? 54.633 3.930 57.535 1.00 26.82 361 GLY B O 1
ATOM 4444 N N . GLU B 1 193 ? 53.453 5.825 57.801 1.00 19.41 362 GLU B N 1
ATOM 4445 C CA . GLU B 1 193 ? 54.598 6.583 58.315 1.00 19.91 362 GLU B CA 1
ATOM 4446 C C . GLU B 1 193 ? 54.508 6.927 59.798 1.00 18.96 362 GLU B C 1
ATOM 4447 O O . GLU B 1 193 ? 55.331 7.692 60.290 1.00 20.90 362 GLU B O 1
ATOM 4453 N N . VAL B 1 194 ? 53.499 6.425 60.504 1.00 19.85 363 VAL B N 1
ATOM 4454 C CA . VAL B 1 194 ? 53.388 6.752 61.920 1.00 17.35 363 VAL B CA 1
ATOM 4455 C C . VAL B 1 194 ? 54.359 5.886 62.721 1.00 18.87 363 VAL B C 1
ATOM 4456 O O . VAL B 1 194 ? 54.646 4.749 62.357 1.00 20.46 363 VAL B O 1
ATOM 4460 N N . ALA B 1 195 ? 54.878 6.444 63.806 1.00 16.48 364 ALA B N 1
ATOM 4461 C CA . ALA B 1 195 ? 55.775 5.717 64.687 1.00 19.16 364 ALA B CA 1
ATOM 4462 C C . ALA B 1 195 ? 55.099 4.476 65.261 1.00 24.27 364 ALA B C 1
ATOM 4463 O O . ALA B 1 195 ? 53.869 4.400 65.329 1.00 24.32 364 ALA B O 1
ATOM 4465 N N . SER B 1 196 ? 55.911 3.490 65.633 1.00 19.92 365 SER B N 1
ATOM 4466 C CA . SER B 1 196 ? 55.424 2.293 66.314 1.00 21.15 365 SER B CA 1
ATOM 4467 C C . SER B 1 196 ? 54.892 2.648 67.686 1.00 20.74 365 SER B C 1
ATOM 4468 O O . SER B 1 196 ? 55.631 3.164 68.532 1.00 21.29 365 SER B O 1
ATOM 4471 N N . VAL B 1 197 ? 53.615 2.367 67.911 1.00 19.95 366 VAL B N 1
ATOM 4472 C CA . VAL B 1 197 ? 52.998 2.627 69.209 1.00 19.10 366 VAL B CA 1
ATOM 4473 C C . VAL B 1 197 ? 51.658 1.897 69.317 1.00 22.50 366 VAL B C 1
ATOM 4474 O O . VAL B 1 197 ? 50.907 1.803 68.346 1.00 26.32 366 VAL B O 1
ATOM 4478 N N . ALA B 1 198 ? 51.392 1.339 70.494 1.00 17.21 367 ALA B N 1
ATOM 4479 C CA . ALA B 1 198 ? 50.096 0.742 70.806 1.00 16.78 367 ALA B CA 1
ATOM 4480 C C . ALA B 1 198 ? 49.583 1.422 72.067 1.00 17.60 367 ALA B C 1
ATOM 4481 O O . ALA B 1 198 ? 50.340 1.657 73.008 1.00 15.95 367 ALA B O 1
ATOM 4483 N N . TYR B 1 199 ? 48.303 1.753 72.073 1.00 15.22 368 TYR B N 1
ATOM 4484 C CA . TYR B 1 199 ? 47.702 2.445 73.204 1.00 13.99 368 TYR B CA 1
ATOM 4485 C C . TYR B 1 199 ? 46.805 1.535 74.013 1.00 16.80 368 TYR B C 1
ATOM 4486 O O . TYR B 1 199 ? 46.019 0.774 73.452 1.00 19.08 368 TYR B O 1
ATOM 4495 N N . ARG B 1 200 ? 46.902 1.636 75.334 1.00 13.99 369 ARG B N 1
ATOM 4496 C CA . ARG B 1 200 ? 45.945 1.005 76.225 1.00 15.96 369 ARG B CA 1
ATOM 4497 C C . ARG B 1 200 ? 45.266 2.112 77.000 1.00 14.30 369 ARG B C 1
ATOM 4498 O O . ARG B 1 200 ? 45.920 2.840 77.762 1.00 14.52 369 ARG B O 1
ATOM 4506 N N . TYR B 1 201 ? 43.958 2.242 76.806 1.00 14.16 370 TYR B N 1
ATOM 4507 C CA . TYR B 1 201 ? 43.151 3.155 77.589 1.00 13.91 370 TYR B CA 1
ATOM 4508 C C . TYR B 1 201 ? 42.673 2.390 78.813 1.00 14.96 370 TYR B C 1
ATOM 4509 O O . TYR B 1 201 ? 41.914 1.429 78.706 1.00 16.05 370 TYR B O 1
ATOM 4518 N N . ARG B 1 202 ? 43.147 2.805 79.979 1.00 15.05 371 ARG B N 1
ATOM 4519 C CA . ARG B 1 202 ? 42.964 2.048 81.205 1.00 15.14 371 ARG B CA 1
ATOM 4520 C C . ARG B 1 202 ? 42.192 2.815 82.251 1.00 16.53 371 ARG B C 1
ATOM 4521 O O . ARG B 1 202 ? 42.155 4.054 82.241 1.00 15.49 371 ARG B O 1
ATOM 4529 N N . LYS B 1 203 ? 41.604 2.057 83.171 1.00 17.25 372 LYS B N 1
ATOM 4530 C CA . LYS B 1 203 ? 40.755 2.594 84.217 1.00 17.33 372 LYS B CA 1
ATOM 4531 C C . LYS B 1 203 ? 41.289 2.233 85.592 1.00 18.57 372 LYS B C 1
ATOM 4532 O O . LYS B 1 203 ? 41.760 1.115 85.797 1.00 19.56 372 LYS B O 1
ATOM 4538 N N . TRP B 1 204 ? 41.198 3.186 86.523 1.00 15.33 373 TRP B N 1
ATOM 4539 C CA . TRP B 1 204 ? 41.553 2.984 87.927 1.00 16.19 373 TRP B CA 1
ATOM 4540 C C . TRP B 1 204 ? 40.494 3.554 88.846 1.00 19.15 373 TRP B C 1
ATOM 4541 O O . TRP B 1 204 ? 40.008 4.665 88.628 1.00 18.95 373 TRP B O 1
ATOM 4552 N N . ASP B 1 205 ? 40.178 2.801 89.898 1.00 16.92 374 ASP B N 1
ATOM 4553 C CA . ASP B 1 205 ? 39.317 3.253 90.977 1.00 18.57 374 ASP B CA 1
ATOM 4554 C C . ASP B 1 205 ? 40.214 3.911 92.026 1.00 17.50 374 ASP B C 1
ATOM 4555 O O . ASP B 1 205 ? 41.088 3.258 92.597 1.00 19.27 374 ASP B O 1
ATOM 4560 N N . LEU B 1 206 ? 40.024 5.210 92.250 1.00 16.45 375 LEU B N 1
ATOM 4561 C CA . LEU B 1 206 ? 40.869 5.954 93.179 1.00 16.12 375 LEU B CA 1
ATOM 4562 C C . LEU B 1 206 ? 40.136 6.320 94.469 1.00 19.59 375 LEU B C 1
ATOM 4563 O O . LEU B 1 206 ? 40.577 7.213 95.193 1.00 19.55 375 LEU B O 1
ATOM 4568 N N . ASN B 1 207 ? 39.042 5.609 94.753 1.00 18.76 376 ASN B N 1
ATOM 4569 C CA . ASN B 1 207 ? 38.203 5.854 95.939 1.00 20.49 376 ASN B CA 1
ATOM 4570 C C . ASN B 1 207 ? 37.482 7.201 95.839 1.00 21.41 376 ASN B C 1
ATOM 4571 O O . ASN B 1 207 ? 37.676 7.946 94.883 1.00 21.23 376 ASN B O 1
ATOM 4576 N N . ASN B 1 208 ? 36.648 7.510 96.832 1.00 26.24 377 ASN B N 1
ATOM 4577 C CA . ASN B 1 208 ? 35.942 8.800 96.884 1.00 29.42 377 ASN B CA 1
ATOM 4578 C C . ASN B 1 208 ? 35.163 9.119 95.601 1.00 30.55 377 ASN B C 1
ATOM 4579 O O . ASN B 1 208 ? 35.120 10.272 95.160 1.00 28.65 377 ASN B O 1
ATOM 4584 N N . GLY B 1 209 ? 34.587 8.085 94.989 1.00 24.95 378 GLY B N 1
ATOM 4585 C CA . GLY B 1 209 ? 33.836 8.233 93.753 1.00 26.27 378 GLY B CA 1
ATOM 4586 C C . GLY B 1 209 ? 34.664 8.636 92.538 1.00 24.89 378 GLY B C 1
ATOM 4587 O O . GLY B 1 209 ? 34.111 9.078 91.529 1.00 29.49 378 GLY B O 1
ATOM 4588 N N . ILE B 1 210 ? 35.985 8.505 92.628 1.00 20.72 379 ILE B N 1
ATOM 4589 C CA . ILE B 1 210 ? 36.864 8.892 91.520 1.00 19.77 379 ILE B CA 1
ATOM 4590 C C . ILE B 1 210 ? 37.265 7.715 90.627 1.00 18.31 379 ILE B C 1
ATOM 4591 O O . ILE B 1 210 ? 37.808 6.715 91.088 1.00 18.65 379 ILE B O 1
ATOM 4596 N N . THR B 1 211 ? 36.984 7.844 89.336 1.00 15.72 380 THR B N 1
ATOM 4597 C CA . THR B 1 211 ? 37.358 6.830 88.367 1.00 16.66 380 THR B CA 1
ATOM 4598 C C . THR B 1 211 ? 38.164 7.476 87.249 1.00 15.12 380 THR B C 1
ATOM 4599 O O . THR B 1 211 ? 37.645 8.280 86.472 1.00 16.46 380 THR B O 1
ATOM 4603 N N . LEU B 1 212 ? 39.441 7.127 87.203 1.00 15.35 381 LEU B N 1
ATOM 4604 C CA . LEU B 1 212 ? 40.372 7.685 86.235 1.00 13.97 381 LEU B CA 1
ATOM 4605 C C . LEU B 1 212 ? 40.422 6.841 84.978 1.00 15.63 381 LEU B C 1
ATOM 4606 O O . LEU B 1 212 ? 40.566 5.617 85.049 1.00 16.47 381 LEU B O 1
ATOM 4611 N N . ILE B 1 213 ? 40.336 7.503 83.828 1.00 14.41 382 ILE B N 1
ATOM 4612 C CA . ILE B 1 213 ? 40.588 6.857 82.546 1.00 15.21 382 ILE B CA 1
ATOM 4613 C C . ILE B 1 213 ? 41.768 7.577 81.903 1.00 12.98 382 ILE B C 1
ATOM 4614 O O . ILE B 1 213 ? 41.762 8.803 81.796 1.00 14.41 382 ILE B O 1
ATOM 4619 N N . ALA B 1 214 ? 42.790 6.839 81.486 1.00 13.20 383 ALA B N 1
ATOM 4620 C CA . ALA B 1 214 ? 43.956 7.493 80.894 1.00 12.30 383 ALA B CA 1
ATOM 4621 C C . ALA B 1 214 ? 44.544 6.682 79.775 1.00 13.13 383 ALA B C 1
ATOM 4622 O O . ALA B 1 214 ? 44.534 5.449 79.800 1.00 15.16 383 ALA B O 1
ATOM 4624 N N . ARG B 1 215 ? 45.077 7.398 78.797 1.00 11.99 384 ARG B N 1
ATOM 4625 C CA . ARG B 1 215 ? 45.771 6.767 77.695 1.00 11.84 384 ARG B CA 1
ATOM 4626 C C . ARG B 1 215 ? 47.187 6.409 78.099 1.00 12.48 384 ARG B C 1
ATOM 4627 O O . ARG B 1 215 ? 47.989 7.280 78.457 1.00 13.86 384 ARG B O 1
ATOM 4635 N N . CYS B 1 216 ? 47.509 5.130 77.980 1.00 12.62 385 CYS B N 1
ATOM 4636 C CA . CYS B 1 216 ? 48.858 4.643 78.233 1.00 11.82 385 CYS B CA 1
ATOM 4637 C C . CYS B 1 216 ? 49.387 4.038 76.949 1.00 15.19 385 CYS B C 1
ATOM 4638 O O . CYS B 1 216 ? 48.637 3.841 76.003 1.00 13.00 385 CYS B O 1
ATOM 4641 N N . GLU B 1 217 ? 50.675 3.728 76.895 1.00 12.27 386 GLU B N 1
ATOM 4642 C CA . GLU B 1 217 ? 51.217 3.220 75.637 1.00 13.55 386 GLU B CA 1
ATOM 4643 C C . GLU B 1 217 ? 52.413 2.295 75.784 1.00 14.46 386 GLU B C 1
ATOM 4644 O O . GLU B 1 217 ? 53.105 2.311 76.810 1.00 15.48 386 GLU B O 1
ATOM 4650 N N . HIS B 1 218 ? 52.641 1.496 74.739 1.00 13.99 387 HIS B N 1
ATOM 4651 C CA . HIS B 1 218 ? 53.879 0.727 74.591 1.00 13.60 387 HIS B CA 1
ATOM 4652 C C . HIS B 1 218 ? 54.535 1.163 73.292 1.00 14.98 387 HIS B C 1
ATOM 4653 O O . HIS B 1 218 ? 53.853 1.511 72.327 1.00 15.33 387 HIS B O 1
ATOM 4660 N N . ASP B 1 219 ? 55.857 1.090 73.251 1.00 13.44 388 ASP B N 1
ATOM 4661 C CA . ASP B 1 219 ? 56.623 1.461 72.060 1.00 14.72 388 ASP B CA 1
ATOM 4662 C C . ASP B 1 219 ? 56.902 0.293 71.113 1.00 16.76 388 ASP B C 1
ATOM 4663 O O . ASP B 1 219 ? 57.177 0.505 69.930 1.00 16.48 388 ASP B O 1
ATOM 4668 N N . ALA B 1 220 ? 56.852 -0.931 71.630 1.00 15.34 389 ALA B N 1
ATOM 4669 C CA . ALA B 1 220 ? 57.242 -2.104 70.865 1.00 14.81 389 ALA B CA 1
ATOM 4670 C C . ALA B 1 220 ? 56.758 -3.358 71.568 1.00 15.46 389 ALA B C 1
ATOM 4671 O O . ALA B 1 220 ? 56.303 -3.310 72.718 1.00 16.73 389 ALA B O 1
ATOM 4673 N N . VAL B 1 221 ? 56.869 -4.478 70.867 1.00 19.05 390 VAL B N 1
ATOM 4674 C CA . VAL B 1 221 ? 56.604 -5.770 71.458 1.00 19.64 390 VAL B CA 1
ATOM 4675 C C . VAL B 1 221 ? 57.870 -6.601 71.254 1.00 23.35 390 VAL B C 1
ATOM 4676 O O . VAL B 1 221 ? 58.657 -6.332 70.350 1.00 23.29 390 VAL B O 1
ATOM 4680 N N . MET B 1 222 ? 58.062 -7.606 72.097 1.00 21.48 391 MET B N 1
ATOM 4681 C CA . MET B 1 222 ? 59.257 -8.431 72.053 1.00 28.50 391 MET B CA 1
ATOM 4682 C C . MET B 1 222 ? 58.865 -9.877 72.248 1.00 31.73 391 MET B C 1
ATOM 4683 O O . MET B 1 222 ? 57.952 -10.175 73.016 1.00 28.68 391 MET B O 1
ATOM 4688 N N . GLN B 1 223 ? 59.560 -10.776 71.561 1.00 34.09 392 GLN B N 1
ATOM 4689 C CA . GLN B 1 223 ? 59.268 -12.194 71.681 1.00 41.68 392 GLN B CA 1
ATOM 4690 C C . GLN B 1 223 ? 59.785 -12.747 73.007 1.00 41.39 392 GLN B C 1
ATOM 4691 O O . GLN B 1 223 ? 60.905 -12.448 73.420 1.00 46.07 392 GLN B O 1
ATOM 4697 N N . GLU B 1 228 ? 55.518 -16.194 73.627 1.00 63.34 397 GLU B N 1
ATOM 4698 C CA . GLU B 1 228 ? 55.685 -15.333 74.792 1.00 65.77 397 GLU B CA 1
ATOM 4699 C C . GLU B 1 228 ? 55.928 -13.886 74.368 1.00 60.84 397 GLU B C 1
ATOM 4700 O O . GLU B 1 228 ? 57.068 -13.497 74.122 1.00 63.48 397 GLU B O 1
ATOM 4706 N N . THR B 1 229 ? 54.864 -13.090 74.282 1.00 50.82 398 THR B N 1
ATOM 4707 C CA . THR B 1 229 ? 55.006 -11.704 73.835 1.00 44.75 398 THR B CA 1
ATOM 4708 C C . THR B 1 229 ? 55.040 -10.719 75.001 1.00 35.47 398 THR B C 1
ATOM 4709 O O . THR B 1 229 ? 54.124 -10.671 75.821 1.00 34.48 398 THR B O 1
ATOM 4713 N N . GLN B 1 230 ? 56.109 -9.930 75.046 1.00 29.07 399 GLN B N 1
ATOM 4714 C CA . GLN B 1 230 ? 56.296 -8.885 76.048 1.00 25.88 399 GLN B CA 1
ATOM 4715 C C . GLN B 1 230 ? 56.072 -7.500 75.434 1.00 24.11 399 GLN B C 1
ATOM 4716 O O . GLN B 1 230 ? 56.417 -7.270 74.276 1.00 23.31 399 GLN B O 1
ATOM 4722 N N . PHE B 1 231 ? 55.491 -6.578 76.197 1.00 19.11 400 PHE B N 1
ATOM 4723 C CA . PHE B 1 231 ? 55.296 -5.215 75.704 1.00 17.41 400 PHE B CA 1
ATOM 4724 C C . PHE B 1 231 ? 56.330 -4.288 76.333 1.00 18.19 400 PHE B C 1
ATOM 4725 O O . PHE B 1 231 ? 56.601 -4.379 77.530 1.00 19.12 400 PHE B O 1
ATOM 4733 N N . LEU B 1 232 ? 56.909 -3.405 75.523 1.00 16.24 401 LEU B N 1
ATOM 4734 C CA . LEU B 1 232 ? 58.024 -2.586 75.985 1.00 15.92 401 LEU B CA 1
ATOM 4735 C C . LEU B 1 232 ? 57.751 -1.098 76.016 1.00 15.27 401 LEU B C 1
ATOM 4736 O O . LEU B 1 232 ? 57.064 -0.544 75.145 1.00 16.62 401 LEU B O 1
ATOM 4741 N N . THR B 1 233 ? 58.367 -0.457 77.002 1.00 13.71 402 THR B N 1
ATOM 4742 C CA . THR B 1 233 ? 58.551 0.981 77.017 1.00 13.68 402 THR B CA 1
ATOM 4743 C C . THR B 1 233 ? 60.016 1.203 76.661 1.00 13.04 402 THR B C 1
ATOM 4744 O O . THR B 1 233 ? 60.893 0.658 77.327 1.00 15.68 402 THR B O 1
ATOM 4748 N N . ILE B 1 234 ? 60.270 1.950 75.590 1.00 12.36 403 ILE B N 1
ATOM 4749 C CA . ILE B 1 234 ? 61.640 2.150 75.096 1.00 13.02 403 ILE B CA 1
ATOM 4750 C C . ILE B 1 234 ? 62.052 3.596 75.196 1.00 13.98 403 ILE B C 1
ATOM 4751 O O . ILE B 1 234 ? 61.385 4.464 74.631 1.00 15.42 403 ILE B O 1
ATOM 4756 N N . LYS B 1 235 ? 63.153 3.855 75.901 1.00 11.64 404 LYS B N 1
ATOM 4757 C CA . LYS B 1 235 ? 63.614 5.219 76.129 1.00 12.05 404 LYS B CA 1
ATOM 4758 C C . LYS B 1 235 ? 65.117 5.299 75.945 1.00 13.57 404 LYS B C 1
ATOM 4759 O O . LYS B 1 235 ? 65.814 4.303 76.106 1.00 17.37 404 LYS B O 1
ATOM 4765 N N . ALA B 1 236 ? 65.625 6.483 75.637 1.00 11.85 405 ALA B N 1
ATOM 4766 C CA . ALA B 1 236 ? 67.066 6.623 75.469 1.00 12.40 405 ALA B CA 1
ATOM 4767 C C . ALA B 1 236 ? 67.627 7.609 76.476 1.00 12.85 405 ALA B C 1
ATOM 4768 O O . ALA B 1 236 ? 67.238 8.775 76.514 1.00 12.30 405 ALA B O 1
ATOM 4770 N N . LEU B 1 237 ? 68.559 7.113 77.283 1.00 12.92 406 LEU B N 1
ATOM 4771 C CA . LEU B 1 237 ? 69.449 7.944 78.079 1.00 12.08 406 LEU B CA 1
ATOM 4772 C C . LEU B 1 237 ? 70.457 8.544 77.118 1.00 13.64 406 LEU B C 1
ATOM 4773 O O . LEU B 1 237 ? 70.790 7.913 76.122 1.00 14.40 406 LEU B O 1
ATOM 4778 N N . ASN B 1 238 ? 70.928 9.756 77.383 1.00 12.16 407 ASN B N 1
ATOM 4779 C CA . ASN B 1 238 ? 71.924 10.325 76.501 1.00 12.65 407 ASN B CA 1
ATOM 4780 C C . ASN B 1 238 ? 73.040 11.053 77.225 1.00 13.08 407 ASN B C 1
ATOM 4781 O O . ASN B 1 238 ? 72.871 11.593 78.319 1.00 13.49 407 ASN B O 1
ATOM 4786 N N . GLU B 1 239 ? 74.200 11.004 76.581 1.00 14.57 408 GLU B N 1
ATOM 4787 C CA . GLU B 1 239 ? 75.408 11.650 77.036 1.00 14.18 408 GLU B CA 1
ATOM 4788 C C . GLU B 1 239 ? 75.776 12.722 76.009 1.00 13.49 408 GLU B C 1
ATOM 4789 O O . GLU B 1 239 ? 75.877 12.431 74.799 1.00 14.34 408 GLU B O 1
ATOM 4795 N N . TRP B 1 240 ? 75.964 13.953 76.471 1.00 13.64 409 TRP B N 1
ATOM 4796 C CA . TRP B 1 240 ? 76.279 15.045 75.563 1.00 13.85 409 TRP B CA 1
ATOM 4797 C C . TRP B 1 240 ? 77.766 15.373 75.669 1.00 18.03 409 TRP B C 1
ATOM 4798 O O . TRP B 1 240 ? 78.514 15.128 74.722 1.00 18.65 409 TRP B O 1
ATOM 4809 N N . ASP B 1 241 ? 78.197 15.849 76.833 1.00 16.77 410 ASP B N 1
ATOM 4810 C CA . ASP B 1 241 ? 79.608 16.119 77.080 1.00 18.26 410 ASP B CA 1
ATOM 4811 C C . ASP B 1 241 ? 79.907 15.737 78.519 1.00 19.11 410 ASP B C 1
ATOM 4812 O O . ASP B 1 241 ? 79.610 16.490 79.437 1.00 19.06 410 ASP B O 1
ATOM 4817 N N . SER B 1 242 ? 80.499 14.560 78.697 1.00 19.21 411 SER B N 1
ATOM 4818 C CA . SER B 1 242 ? 80.728 14.005 80.027 1.00 19.94 411 SER B CA 1
ATOM 4819 C C . SER B 1 242 ? 81.602 14.924 80.865 1.00 22.26 411 SER B C 1
ATOM 4820 O O . SER B 1 242 ? 81.372 15.072 82.059 1.00 24.91 411 SER B O 1
ATOM 4823 N N . LYS B 1 243 ? 82.596 15.542 80.237 1.00 21.97 412 LYS B N 1
ATOM 4824 C CA . LYS B 1 243 ? 83.465 16.472 80.949 1.00 22.41 412 LYS B CA 1
ATOM 4825 C C . LYS B 1 243 ? 82.680 17.672 81.471 1.00 28.03 412 LYS B C 1
ATOM 4826 O O . LYS B 1 243 ? 82.787 18.022 82.643 1.00 27.10 412 LYS B O 1
ATOM 4832 N N . LEU B 1 244 ? 81.890 18.297 80.599 1.00 21.50 413 LEU B N 1
ATOM 4833 C CA . LEU B 1 244 ? 81.109 19.471 80.980 1.00 23.30 413 LEU B CA 1
ATOM 4834 C C . LEU B 1 244 ? 79.971 19.132 81.943 1.00 27.75 413 LEU B C 1
ATOM 4835 O O . LEU B 1 244 ? 79.561 19.966 82.750 1.00 29.06 413 LEU B O 1
ATOM 4840 N N . ALA B 1 245 ? 79.452 17.910 81.851 1.00 21.04 414 ALA B N 1
ATOM 4841 C CA . ALA B 1 245 ? 78.384 17.462 82.735 1.00 18.15 414 ALA B CA 1
ATOM 4842 C C . ALA B 1 245 ? 78.960 16.901 84.035 1.00 22.76 414 ALA B C 1
ATOM 4843 O O . ALA B 1 245 ? 78.207 16.589 84.962 1.00 26.22 414 ALA B O 1
ATOM 4845 N N . ASN B 1 246 ? 80.287 16.796 84.091 1.00 23.18 415 ASN B N 1
ATOM 4846 C CA . ASN B 1 246 ? 81.002 16.138 85.189 1.00 23.13 415 ASN B CA 1
ATOM 4847 C C . ASN B 1 246 ? 80.421 14.756 85.468 1.00 27.07 415 ASN B C 1
ATOM 4848 O O . ASN B 1 246 ? 80.164 14.383 86.616 1.00 25.70 415 ASN B O 1
ATOM 4853 N N . GLY B 1 247 ? 80.198 13.990 84.409 1.00 26.26 416 GLY B N 1
ATOM 4854 C CA . GLY B 1 247 ? 79.599 12.686 84.585 1.00 24.79 416 GLY B CA 1
ATOM 4855 C C . GLY B 1 247 ? 80.638 11.586 84.576 1.00 22.91 416 GLY B C 1
ATOM 4856 O O . GLY B 1 247 ? 81.838 11.829 84.733 1.00 22.81 416 GLY B O 1
ATOM 4857 N N . VAL B 1 248 ? 80.153 10.363 84.424 1.00 24.59 417 VAL B N 1
ATOM 4858 C CA . VAL B 1 248 ? 80.987 9.184 84.321 1.00 21.90 417 VAL B CA 1
ATOM 4859 C C . VAL B 1 248 ? 81.033 8.840 82.843 1.00 22.36 417 VAL B C 1
ATOM 4860 O O . VAL B 1 248 ? 80.000 8.527 82.258 1.00 22.72 417 VAL B O 1
ATOM 4864 N N . GLU B 1 249 ? 82.214 8.942 82.235 1.00 20.80 418 GLU B N 1
ATOM 4865 C CA . GLU B 1 249 ? 82.381 8.746 80.793 1.00 22.24 418 GLU B CA 1
ATOM 4866 C C . GLU B 1 249 ? 81.923 7.376 80.318 1.00 22.04 418 GLU B C 1
ATOM 4867 O O . GLU B 1 249 ? 82.520 6.362 80.669 1.00 21.39 418 GLU B O 1
ATOM 4873 N N . TRP B 1 250 ? 80.881 7.348 79.495 1.00 18.59 419 TRP B N 1
ATOM 4874 C CA . TRP B 1 250 ? 80.270 6.084 79.111 1.00 19.22 419 TRP B CA 1
ATOM 4875 C C . TRP B 1 250 ? 81.215 5.152 78.351 1.00 22.17 419 TRP B C 1
ATOM 4876 O O . TRP B 1 250 ? 81.252 3.958 78.624 1.00 21.37 419 TRP B O 1
ATOM 4887 N N . ARG B 1 251 ? 81.962 5.684 77.393 1.00 20.68 420 ARG B N 1
ATOM 4888 C CA . ARG B 1 251 ? 82.873 4.848 76.611 1.00 21.31 420 ARG B CA 1
ATOM 4889 C C . ARG B 1 251 ? 83.930 4.180 77.484 1.00 24.39 420 ARG B C 1
ATOM 4890 O O . ARG B 1 251 ? 84.432 3.108 77.152 1.00 29.08 420 ARG B O 1
ATOM 4898 N N . ARG B 1 252 ? 84.242 4.802 78.611 1.00 22.46 421 ARG B N 1
ATOM 4899 C CA . ARG B 1 252 ? 85.271 4.280 79.500 1.00 24.23 421 ARG B CA 1
ATOM 4900 C C . ARG B 1 252 ? 84.707 3.377 80.575 1.00 27.31 421 ARG B C 1
ATOM 4901 O O . ARG B 1 252 ? 85.386 2.463 81.049 1.00 30.49 421 ARG B O 1
ATOM 4909 N N . LYS B 1 253 ? 83.456 3.623 80.951 1.00 24.09 422 LYS B N 1
ATOM 4910 C CA . LYS B 1 253 ? 82.934 3.010 82.156 1.00 23.88 422 LYS B CA 1
ATOM 4911 C C . LYS B 1 253 ? 81.770 2.039 81.970 1.00 22.28 422 LYS B C 1
ATOM 4912 O O . LYS B 1 253 ? 81.462 1.281 82.885 1.00 22.84 422 LYS B O 1
ATOM 4918 N N . LEU B 1 254 ? 81.121 2.047 80.805 1.00 22.88 423 LEU B N 1
ATOM 4919 C CA . LEU B 1 254 ? 79.982 1.153 80.591 1.00 22.42 423 LEU B CA 1
ATOM 4920 C C . LEU B 1 254 ? 80.357 -0.321 80.680 1.00 23.20 423 LEU B C 1
ATOM 4921 O O . LEU B 1 254 ? 79.565 -1.137 81.145 1.00 33.15 423 LEU B O 1
ATOM 4926 N N . ASP B 1 255 ? 81.549 -0.664 80.205 1.00 29.20 424 ASP B N 1
ATOM 4927 C CA . ASP B 1 255 ? 81.962 -2.063 80.131 1.00 39.52 424 ASP B CA 1
ATOM 4928 C C . ASP B 1 255 ? 82.038 -2.738 81.497 1.00 38.75 424 ASP B C 1
ATOM 4929 O O . ASP B 1 255 ? 81.448 -3.798 81.704 1.00 43.60 424 ASP B O 1
ATOM 4934 N N . THR B 1 256 ? 82.752 -2.113 82.428 1.00 32.52 425 THR B N 1
ATOM 4935 C CA . THR B 1 256 ? 83.009 -2.733 83.724 1.00 40.69 425 THR B CA 1
ATOM 4936 C C . THR B 1 256 ? 82.289 -2.065 84.893 1.00 38.05 425 THR B C 1
ATOM 4937 O O . THR B 1 256 ? 82.122 -2.673 85.948 1.00 36.97 425 THR B O 1
ATOM 4941 N N . GLN B 1 257 ? 81.862 -0.821 84.712 1.00 34.86 426 GLN B N 1
ATOM 4942 C CA . GLN B 1 257 ? 81.236 -0.070 85.800 1.00 31.75 426 GLN B CA 1
ATOM 4943 C C . GLN B 1 257 ? 79.866 0.424 85.383 1.00 29.98 426 GLN B C 1
ATOM 4944 O O . GLN B 1 257 ? 79.523 1.595 85.548 1.00 27.43 426 GLN B O 1
ATOM 4950 N N . ARG B 1 258 ? 79.099 -0.496 84.816 1.00 34.18 427 ARG B N 1
ATOM 4951 C CA . ARG B 1 258 ? 77.768 -0.219 84.313 1.00 40.21 427 ARG B CA 1
ATOM 4952 C C . ARG B 1 258 ? 76.868 0.341 85.422 1.00 25.56 427 ARG B C 1
ATOM 4953 O O . ARG B 1 258 ? 76.028 1.208 85.170 1.00 29.89 427 ARG B O 1
ATOM 4961 N N . GLY B 1 259 ? 77.059 -0.148 86.646 1.00 33.58 428 GLY B N 1
ATOM 4962 C CA . GLY B 1 259 ? 76.305 0.324 87.797 1.00 30.12 428 GLY B CA 1
ATOM 4963 C C . GLY B 1 259 ? 76.551 1.781 88.154 1.00 25.50 428 GLY B C 1
ATOM 4964 O O . GLY B 1 259 ? 75.626 2.504 88.530 1.00 28.22 428 GLY B O 1
ATOM 4965 N N . ALA B 1 260 ? 77.805 2.209 88.048 1.00 29.76 429 ALA B N 1
ATOM 4966 C CA . ALA B 1 260 ? 78.170 3.599 88.306 1.00 24.06 429 ALA B CA 1
ATOM 4967 C C . ALA B 1 260 ? 77.558 4.533 87.265 1.00 20.30 429 ALA B C 1
ATOM 4968 O O . ALA B 1 260 ? 77.117 5.636 87.584 1.00 20.39 429 ALA B O 1
ATOM 4970 N N . VAL B 1 261 ? 77.524 4.088 86.013 1.00 22.73 430 VAL B N 1
ATOM 4971 C CA . VAL B 1 261 ? 76.926 4.887 84.960 1.00 20.81 430 VAL B CA 1
ATOM 4972 C C . VAL B 1 261 ? 75.431 5.073 85.239 1.00 17.04 430 VAL B C 1
ATOM 4973 O O . VAL B 1 261 ? 74.894 6.185 85.156 1.00 18.24 430 VAL B O 1
ATOM 4977 N N . LEU B 1 262 ? 74.764 3.980 85.594 1.00 20.93 431 LEU B N 1
ATOM 4978 C CA . LEU B 1 262 ? 73.343 4.035 85.906 1.00 26.16 431 LEU B CA 1
ATOM 4979 C C . LEU B 1 262 ? 73.068 4.938 87.105 1.00 21.79 431 LEU B C 1
ATOM 4980 O O . LEU B 1 262 ? 72.156 5.766 87.065 1.00 20.57 431 LEU B O 1
ATOM 4985 N N . ALA B 1 263 ? 73.874 4.794 88.155 1.00 20.90 432 ALA B N 1
ATOM 4986 C CA . ALA B 1 263 ? 73.684 5.586 89.369 1.00 17.23 432 ALA B CA 1
ATOM 4987 C C . ALA B 1 263 ? 73.774 7.076 89.077 1.00 19.52 432 ALA B C 1
ATOM 4988 O O . ALA B 1 263 ? 73.006 7.877 89.612 1.00 19.44 432 ALA B O 1
ATOM 4990 N N . ASN B 1 264 ? 74.710 7.447 88.218 1.00 18.82 433 ASN B N 1
ATOM 4991 C CA . ASN B 1 264 ? 74.881 8.840 87.865 1.00 16.63 433 ASN B CA 1
ATOM 4992 C C . ASN B 1 264 ? 73.637 9.355 87.141 1.00 18.05 433 ASN B C 1
ATOM 4993 O O . ASN B 1 264 ? 73.187 10.480 87.369 1.00 18.95 433 ASN B O 1
ATOM 4998 N N . GLU B 1 265 ? 73.066 8.524 86.270 1.00 15.03 434 GLU B N 1
ATOM 4999 C CA . GLU B 1 265 ? 71.812 8.878 85.607 1.00 16.70 434 GLU B CA 1
ATOM 5000 C C . GLU B 1 265 ? 70.664 9.071 86.586 1.00 19.11 434 GLU B C 1
ATOM 5001 O O . GLU B 1 265 ? 69.884 10.025 86.474 1.00 19.65 434 GLU B O 1
ATOM 5007 N N . LEU B 1 266 ? 70.561 8.161 87.548 1.00 18.90 435 LEU B N 1
ATOM 5008 C CA . LEU B 1 266 ? 69.488 8.228 88.525 1.00 16.99 435 LEU B CA 1
ATOM 5009 C C . LEU B 1 266 ? 69.537 9.555 89.271 1.00 19.23 435 LEU B C 1
ATOM 5010 O O . LEU B 1 266 ? 68.494 10.127 89.591 1.00 19.96 435 LEU B O 1
ATOM 5015 N N . ARG B 1 267 ? 70.737 10.046 89.566 1.00 16.97 436 ARG B N 1
ATOM 5016 C CA . ARG B 1 267 ? 70.811 11.293 90.315 1.00 17.62 436 ARG B CA 1
ATOM 5017 C C . ARG B 1 267 ? 70.675 12.557 89.456 1.00 18.28 436 ARG B C 1
ATOM 5018 O O . ARG B 1 267 ? 70.054 13.535 89.884 1.00 16.82 436 ARG B O 1
ATOM 5026 N N . ASN B 1 268 ? 71.246 12.551 88.256 1.00 14.78 437 ASN B N 1
ATOM 5027 C CA . ASN B 1 268 ? 71.280 13.764 87.442 1.00 15.19 437 ASN B CA 1
ATOM 5028 C C . ASN B 1 268 ? 70.078 13.960 86.528 1.00 14.23 437 ASN B C 1
ATOM 5029 O O . ASN B 1 268 ? 69.873 15.061 86.001 1.00 13.99 437 ASN B O 1
ATOM 5034 N N . ASN B 1 269 ? 69.303 12.897 86.333 1.00 12.75 438 ASN B N 1
ATOM 5035 C CA . ASN B 1 269 ? 68.107 12.944 85.493 1.00 13.40 438 ASN B CA 1
ATOM 5036 C C . ASN B 1 269 ? 66.933 12.300 86.227 1.00 12.69 438 ASN B C 1
ATOM 5037 O O . ASN B 1 269 ? 66.171 11.507 85.654 1.00 14.23 438 ASN B O 1
ATOM 5042 N N . ALA B 1 270 ? 66.798 12.634 87.508 1.00 13.26 439 ALA B N 1
ATOM 5043 C CA . ALA B 1 270 ? 65.860 11.934 88.388 1.00 13.39 439 ALA B CA 1
ATOM 5044 C C . ALA B 1 270 ? 64.408 12.069 87.984 1.00 14.81 439 ALA B C 1
ATOM 5045 O O . ALA B 1 270 ? 63.647 11.105 88.055 1.00 14.11 439 ALA B O 1
ATOM 5047 N N . CYS B 1 271 ? 64.009 13.256 87.557 1.00 12.64 440 CYS B N 1
ATOM 5048 C CA . CYS B 1 271 ? 62.611 13.434 87.200 1.00 13.81 440 CYS B CA 1
ATOM 5049 C C . CYS B 1 271 ? 62.303 12.719 85.878 1.00 11.74 440 CYS B C 1
ATOM 5050 O O . CYS B 1 271 ? 61.309 11.996 85.770 1.00 12.47 440 CYS B O 1
ATOM 5053 N N . LYS B 1 272 ? 63.165 12.899 84.883 1.00 11.64 441 LYS B N 1
ATOM 5054 C CA . LYS B 1 272 ? 62.976 12.249 83.597 1.00 11.13 441 LYS B CA 1
ATOM 5055 C C . LYS B 1 272 ? 62.826 10.733 83.740 1.00 11.98 441 LYS B C 1
ATOM 5056 O O . LYS B 1 272 ? 61.902 10.126 83.180 1.00 11.00 441 LYS B O 1
ATOM 5062 N N . LEU B 1 273 ? 63.730 10.124 84.500 1.00 11.81 442 LEU B N 1
ATOM 5063 C CA . LEU B 1 273 ? 63.726 8.672 84.667 1.00 13.36 442 LEU B CA 1
ATOM 5064 C C . LEU B 1 273 ? 62.510 8.187 85.450 1.00 11.51 442 LEU B C 1
ATOM 5065 O O . LEU B 1 273 ? 61.926 7.145 85.129 1.00 13.80 442 LEU B O 1
ATOM 5070 N N . ALA B 1 274 ? 62.113 8.937 86.470 1.00 11.42 443 ALA B N 1
ATOM 5071 C CA . ALA B 1 274 ? 60.935 8.550 87.239 1.00 10.99 443 ALA B CA 1
ATOM 5072 C C . ALA B 1 274 ? 59.680 8.623 86.380 1.00 12.15 443 ALA B C 1
ATOM 5073 O O . ALA B 1 274 ? 58.830 7.738 86.453 1.00 12.24 443 ALA B O 1
ATOM 5075 N N . LYS B 1 275 ? 59.574 9.656 85.550 1.00 11.95 444 LYS B N 1
ATOM 5076 C CA . LYS B 1 275 ? 58.396 9.799 84.697 1.00 11.24 444 LYS B CA 1
ATOM 5077 C C . LYS B 1 275 ? 58.323 8.668 83.684 1.00 11.13 444 LYS B C 1
ATOM 5078 O O . LYS B 1 275 ? 57.241 8.130 83.424 1.00 11.92 444 LYS B O 1
ATOM 5084 N N . TRP B 1 276 ? 59.458 8.273 83.124 1.00 10.75 445 TRP B N 1
ATOM 5085 C CA . TRP B 1 276 ? 59.473 7.132 82.225 1.00 12.08 445 TRP B CA 1
ATOM 5086 C C . TRP B 1 276 ? 59.021 5.857 82.921 1.00 11.35 445 TRP B C 1
ATOM 5087 O O . TRP B 1 276 ? 58.299 5.025 82.342 1.00 11.85 445 TRP B O 1
ATOM 5098 N N . THR B 1 277 ? 59.476 5.684 84.158 1.00 12.00 446 THR B N 1
ATOM 5099 C CA . THR B 1 277 ? 59.126 4.504 84.928 1.00 14.00 446 THR B CA 1
ATOM 5100 C C . THR B 1 277 ? 57.624 4.492 85.215 1.00 11.85 446 THR B C 1
ATOM 5101 O O . THR B 1 277 ? 56.975 3.460 85.061 1.00 13.51 446 THR B O 1
ATOM 5105 N N . VAL B 1 278 ? 57.065 5.644 85.581 1.00 11.44 447 VAL B N 1
ATOM 5106 C CA . VAL B 1 278 ? 55.616 5.742 85.795 1.00 14.45 447 VAL B CA 1
ATOM 5107 C C . VAL B 1 278 ? 54.870 5.395 84.510 1.00 12.75 447 VAL B C 1
ATOM 5108 O O . VAL B 1 278 ? 53.873 4.673 84.542 1.00 14.32 447 VAL B O 1
ATOM 5112 N N . GLN B 1 279 ? 55.352 5.880 83.368 1.00 11.79 448 GLN B N 1
ATOM 5113 C CA . GLN B 1 279 ? 54.708 5.564 82.099 1.00 13.07 448 GLN B CA 1
ATOM 5114 C C . GLN B 1 279 ? 54.653 4.052 81.865 1.00 13.13 448 GLN B C 1
ATOM 5115 O O . GLN B 1 279 ? 53.608 3.511 81.476 1.00 14.41 448 GLN B O 1
ATOM 5121 N N . ALA B 1 280 ? 55.761 3.367 82.113 1.00 13.63 449 ALA B N 1
ATOM 5122 C CA . ALA B 1 280 ? 55.795 1.920 81.932 1.00 13.17 449 ALA B CA 1
ATOM 5123 C C . ALA B 1 280 ? 54.876 1.213 82.919 1.00 13.54 449 ALA B C 1
ATOM 5124 O O . ALA B 1 280 ? 54.202 0.251 82.567 1.00 15.26 449 ALA B O 1
ATOM 5126 N N . LEU B 1 281 ? 54.856 1.681 84.161 1.00 14.20 450 LEU B N 1
ATOM 5127 C CA . LEU B 1 281 ? 54.009 1.057 85.173 1.00 13.86 450 LEU B CA 1
ATOM 5128 C C . LEU B 1 281 ? 52.528 1.248 84.855 1.00 14.56 450 LEU B C 1
ATOM 5129 O O . LEU B 1 281 ? 51.728 0.313 84.986 1.00 16.91 450 LEU B O 1
ATOM 5134 N N . LEU B 1 282 ? 52.159 2.448 84.418 1.00 12.93 451 LEU B N 1
ATOM 5135 C CA . LEU B 1 282 ? 50.749 2.715 84.110 1.00 12.92 451 LEU B CA 1
ATOM 5136 C C . LEU B 1 282 ? 50.274 1.847 82.952 1.00 13.77 451 LEU B C 1
ATOM 5137 O O . LEU B 1 282 ? 49.164 1.321 82.984 1.00 14.62 451 LEU B O 1
ATOM 5142 N N . ALA B 1 283 ? 51.120 1.678 81.939 1.00 14.23 452 ALA B N 1
ATOM 5143 C CA . ALA B 1 283 ? 50.757 0.884 80.771 1.00 14.10 452 ALA B CA 1
ATOM 5144 C C . ALA B 1 283 ? 50.764 -0.608 81.065 1.00 14.10 452 ALA B C 1
ATOM 5145 O O . ALA B 1 283 ? 50.121 -1.387 80.360 1.00 16.30 452 ALA B O 1
ATOM 5147 N N . GLY B 1 284 ? 51.528 -1.014 82.078 1.00 14.47 453 GLY B N 1
ATOM 5148 C CA . GLY B 1 284 ? 51.719 -2.424 82.343 1.00 16.28 453 GLY B CA 1
ATOM 5149 C C . GLY B 1 284 ? 52.774 -3.054 81.446 1.00 15.82 453 GLY B C 1
ATOM 5150 O O . GLY B 1 284 ? 52.715 -4.248 81.172 1.00 17.58 453 GLY B O 1
ATOM 5151 N N . SER B 1 285 ? 53.732 -2.257 80.969 1.00 14.65 454 SER B N 1
ATOM 5152 C CA . SER B 1 285 ? 54.829 -2.801 80.173 1.00 14.93 454 SER B CA 1
ATOM 5153 C C . SER B 1 285 ? 55.582 -3.876 80.933 1.00 18.55 454 SER B C 1
ATOM 5154 O O . SER B 1 285 ? 55.801 -3.759 82.136 1.00 17.87 454 SER B O 1
ATOM 5157 N N . ASP B 1 286 ? 55.986 -4.914 80.210 1.00 16.13 455 ASP B N 1
ATOM 5158 C CA . ASP B 1 286 ? 56.759 -5.997 80.792 1.00 17.10 455 ASP B CA 1
ATOM 5159 C C . ASP B 1 286 ? 58.207 -5.604 81.001 1.00 19.34 455 ASP B C 1
ATOM 5160 O O . ASP B 1 286 ? 58.872 -6.118 81.906 1.00 20.06 455 ASP B O 1
ATOM 5165 N N . GLN B 1 287 ? 58.708 -4.708 80.155 1.00 16.24 456 GLN B N 1
ATOM 5166 C CA . GLN B 1 287 ? 60.088 -4.259 80.264 1.00 16.64 456 GLN B CA 1
ATOM 5167 C C . GLN B 1 287 ? 60.221 -2.784 79.966 1.00 17.42 456 GLN B C 1
ATOM 5168 O O . GLN B 1 287 ? 59.525 -2.245 79.105 1.00 16.41 456 GLN B O 1
ATOM 5174 N N . LEU B 1 288 ? 61.149 -2.160 80.678 1.00 18.23 457 LEU B N 1
ATOM 5175 C CA . LEU B 1 288 ? 61.643 -0.836 80.365 1.00 14.86 457 LEU B CA 1
ATOM 5176 C C . LEU B 1 288 ? 62.984 -1.050 79.669 1.00 15.95 457 LEU B C 1
ATOM 5177 O O . LEU B 1 288 ? 63.925 -1.553 80.284 1.00 22.05 457 LEU B O 1
ATOM 5182 N N . LYS B 1 289 ? 63.059 -0.722 78.382 1.00 14.92 458 LYS B N 1
ATOM 5183 C CA . LYS B 1 289 ? 64.280 -0.913 77.597 1.00 17.89 458 LYS B CA 1
ATOM 5184 C C . LYS B 1 289 ? 64.966 0.434 77.435 1.00 19.31 458 LYS B C 1
ATOM 5185 O O . LYS B 1 289 ? 64.394 1.358 76.863 1.00 19.72 458 LYS B O 1
ATOM 5191 N N . PHE B 1 290 ? 66.188 0.543 77.947 1.00 16.05 459 PHE B N 1
ATOM 5192 C CA . PHE B 1 290 ? 66.958 1.770 77.837 1.00 14.49 459 PHE B CA 1
ATOM 5193 C C . PHE B 1 290 ? 68.055 1.640 76.816 1.00 14.75 459 PHE B C 1
ATOM 5194 O O . PHE B 1 290 ? 68.815 0.674 76.848 1.00 18.82 459 PHE B O 1
ATOM 5202 N N . GLY B 1 291 ? 68.178 2.644 75.958 1.00 13.44 460 GLY B N 1
ATOM 5203 C CA . GLY B 1 291 ? 69.381 2.806 75.170 1.00 13.71 460 GLY B CA 1
ATOM 5204 C C . GLY B 1 291 ? 70.295 3.821 75.821 1.00 13.68 460 GLY B C 1
ATOM 5205 O O . GLY B 1 291 ? 69.849 4.741 76.505 1.00 14.93 460 GLY B O 1
ATOM 5206 N N . TYR B 1 292 ? 71.591 3.634 75.611 1.00 14.50 461 TYR B N 1
ATOM 5207 C CA . TYR B 1 292 ? 72.597 4.598 76.035 1.00 14.35 461 TYR B CA 1
ATOM 5208 C C . TYR B 1 292 ? 73.169 5.231 74.789 1.00 13.50 461 TYR B C 1
ATOM 5209 O O . TYR B 1 292 ? 73.950 4.601 74.070 1.00 15.60 461 TYR B O 1
ATOM 5218 N N . VAL B 1 293 ? 72.767 6.466 74.521 1.00 13.29 462 VAL B N 1
ATOM 5219 C CA . VAL B 1 293 ? 73.149 7.152 73.291 1.00 13.62 462 VAL B CA 1
ATOM 5220 C C . VAL B 1 293 ? 74.091 8.295 73.606 1.00 13.68 462 VAL B C 1
ATOM 5221 O O . VAL B 1 293 ? 73.803 9.108 74.481 1.00 14.67 462 VAL B O 1
ATOM 5225 N N . SER B 1 294 ? 75.215 8.373 72.906 1.00 15.59 463 SER B N 1
ATOM 5226 C CA . SER B 1 294 ? 76.161 9.448 73.155 1.00 14.21 463 SER B CA 1
ATOM 5227 C C . SER B 1 294 ? 76.466 10.208 71.877 1.00 14.14 463 SER B C 1
ATOM 5228 O O . SER B 1 294 ? 76.399 9.632 70.792 1.00 15.45 463 SER B O 1
ATOM 5231 N N . ARG B 1 295 ? 76.839 11.479 71.987 1.00 15.57 464 ARG B N 1
ATOM 5232 C CA . ARG B 1 295 ? 77.314 12.199 70.807 1.00 15.85 464 ARG B CA 1
ATOM 5233 C C . ARG B 1 295 ? 78.507 11.477 70.197 1.00 16.15 464 ARG B C 1
ATOM 5234 O O . ARG B 1 295 ? 79.338 10.914 70.914 1.00 18.14 464 ARG B O 1
ATOM 5242 N N . ALA B 1 296 ? 78.584 11.488 68.870 1.00 16.54 465 ALA B N 1
ATOM 5243 C CA . ALA B 1 296 ? 79.750 10.947 68.179 1.00 18.38 465 ALA B CA 1
ATOM 5244 C C . ALA B 1 296 ? 80.965 11.791 68.545 1.00 20.42 465 ALA B C 1
ATOM 5245 O O . ALA B 1 296 ? 82.058 11.272 68.782 1.00 24.40 465 ALA B O 1
ATOM 5247 N N . SER B 1 297 ? 80.739 13.099 68.633 1.00 19.09 466 SER B N 1
ATOM 5248 C CA . SER B 1 297 ? 81.746 14.065 69.058 1.00 19.50 466 SER B CA 1
ATOM 5249 C C . SER B 1 297 ? 81.093 15.074 69.988 1.00 19.59 466 SER B C 1
ATOM 5250 O O . SER B 1 297 ? 79.969 15.512 69.730 1.00 17.31 466 SER B O 1
ATOM 5253 N N . VAL B 1 298 ? 81.775 15.442 71.069 1.00 20.12 467 VAL B N 1
ATOM 5254 C CA . VAL B 1 298 ? 81.133 16.307 72.058 1.00 19.15 467 VAL B CA 1
ATOM 5255 C C . VAL B 1 298 ? 80.781 17.699 71.529 1.00 22.19 467 VAL B C 1
ATOM 5256 O O . VAL B 1 298 ? 79.948 18.380 72.119 1.00 20.68 467 VAL B O 1
ATOM 5260 N N . ARG B 1 299 ? 81.404 18.134 70.437 1.00 21.37 468 ARG B N 1
ATOM 5261 C CA . ARG B 1 299 ? 81.139 19.485 69.944 1.00 22.08 468 ARG B CA 1
ATOM 5262 C C . ARG B 1 299 ? 80.043 19.513 68.881 1.00 23.61 468 ARG B C 1
ATOM 5263 O O . ARG B 1 299 ? 79.802 20.550 68.259 1.00 24.53 468 ARG B O 1
ATOM 5271 N N . ASP B 1 300 ? 79.393 18.371 68.656 1.00 20.21 469 ASP B N 1
ATOM 5272 C CA . ASP B 1 300 ? 78.357 18.256 67.628 1.00 20.92 469 ASP B CA 1
ATOM 5273 C C . ASP B 1 300 ? 77.145 17.500 68.169 1.00 15.48 469 ASP B C 1
ATOM 5274 O O . ASP B 1 300 ? 77.255 16.324 68.528 1.00 17.05 469 ASP B O 1
ATOM 5279 N N . SER B 1 301 ? 75.998 18.170 68.216 1.00 16.24 470 SER B N 1
ATOM 5280 C CA . SER B 1 301 ? 74.777 17.575 68.757 1.00 16.60 470 SER B CA 1
ATOM 5281 C C . SER B 1 301 ? 73.859 16.976 67.693 1.00 17.58 470 SER B C 1
ATOM 5282 O O . SER B 1 301 ? 72.703 16.664 67.981 1.00 19.30 470 SER B O 1
ATOM 5285 N N . SER B 1 302 ? 74.373 16.786 66.480 1.00 20.66 471 SER B N 1
ATOM 5286 C CA . SER B 1 302 ? 73.546 16.284 65.378 1.00 19.34 471 SER B CA 1
ATOM 5287 C C . SER B 1 302 ? 73.832 14.819 65.019 1.00 22.63 471 SER B C 1
ATOM 5288 O O . SER B 1 302 ? 73.113 14.221 64.216 1.00 27.30 471 SER B O 1
ATOM 5291 N N . LYS B 1 303 ? 74.889 14.250 65.586 1.00 17.40 472 LYS B N 1
ATOM 5292 C CA . LYS B 1 303 ? 75.282 12.885 65.249 1.00 19.45 472 LYS B CA 1
ATOM 5293 C C . LYS B 1 303 ? 75.582 12.086 66.519 1.00 15.89 472 LYS B C 1
ATOM 5294 O O . LYS B 1 303 ? 76.292 12.553 67.393 1.00 16.40 472 LYS B O 1
ATOM 5300 N N . HIS B 1 304 ? 75.015 10.891 66.614 1.00 16.56 473 HIS B N 1
ATOM 5301 C CA . HIS B 1 304 ? 75.093 10.122 67.847 1.00 15.83 473 HIS B CA 1
ATOM 5302 C C . HIS B 1 304 ? 75.380 8.665 67.597 1.00 17.36 473 HIS B C 1
ATOM 5303 O O . HIS B 1 304 ? 75.226 8.179 66.484 1.00 16.86 473 HIS B O 1
ATOM 5310 N N . VAL B 1 305 ? 75.775 7.967 68.654 1.00 16.46 474 VAL B N 1
ATOM 5311 C CA . VAL B 1 305 ? 76.019 6.532 68.590 1.00 14.66 474 VAL B CA 1
ATOM 5312 C C . VAL B 1 305 ? 75.333 5.817 69.759 1.00 15.70 474 VAL B C 1
ATOM 5313 O O . VAL B 1 305 ? 75.214 6.371 70.858 1.00 16.69 474 VAL B O 1
ATOM 5317 N N . ILE B 1 306 ? 74.855 4.601 69.508 1.00 17.16 475 ILE B N 1
ATOM 5318 C CA . ILE B 1 306 ? 74.299 3.744 70.550 1.00 14.66 475 ILE B CA 1
ATOM 5319 C C . ILE B 1 306 ? 75.418 2.902 71.116 1.00 15.87 475 ILE B C 1
ATOM 5320 O O . ILE B 1 306 ? 76.044 2.135 70.381 1.00 17.47 475 ILE B O 1
ATOM 5325 N N . LEU B 1 307 ? 75.673 3.037 72.410 1.00 14.18 476 LEU B N 1
ATOM 5326 C CA . LEU B 1 307 ? 76.775 2.335 73.040 1.00 17.18 476 LEU B CA 1
ATOM 5327 C C . LEU B 1 307 ? 76.326 1.061 73.745 1.00 25.16 476 LEU B C 1
ATOM 5328 O O . LEU B 1 307 ? 77.114 0.137 73.902 1.00 27.02 476 LEU B O 1
ATOM 5333 N N . GLU B 1 308 ? 75.071 1.007 74.173 1.00 21.89 477 GLU B N 1
ATOM 5334 C CA . GLU B 1 308 ? 74.586 -0.126 74.949 1.00 23.21 477 GLU B CA 1
ATOM 5335 C C . GLU B 1 308 ? 73.078 -0.064 75.091 1.00 19.42 477 GLU B C 1
ATOM 5336 O O . GLU B 1 308 ? 72.487 0.986 74.895 1.00 16.33 477 GLU B O 1
ATOM 5342 N N . THR B 1 309 ? 72.468 -1.191 75.438 1.00 24.78 478 THR B N 1
ATOM 5343 C CA . THR B 1 309 ? 71.070 -1.205 75.839 1.00 16.54 478 THR B CA 1
ATOM 5344 C C . THR B 1 309 ? 70.989 -2.059 77.087 1.00 17.80 478 THR B C 1
ATOM 5345 O O . THR B 1 309 ? 71.840 -2.916 77.332 1.00 19.72 478 THR B O 1
ATOM 5349 N N . GLN B 1 310 ? 69.976 -1.781 77.896 1.00 16.20 479 GLN B N 1
ATOM 5350 C CA . GLN B 1 310 ? 69.706 -2.536 79.109 1.00 18.23 479 GLN B CA 1
ATOM 5351 C C . GLN B 1 310 ? 68.201 -2.628 79.259 1.00 16.69 479 GLN B C 1
ATOM 5352 O O . GLN B 1 310 ? 67.475 -1.773 78.746 1.00 16.72 479 GLN B O 1
ATOM 5358 N N . GLN B 1 311 ? 67.714 -3.643 79.958 1.00 18.56 480 GLN B N 1
ATOM 5359 C CA . GLN B 1 311 ? 66.287 -3.717 80.231 1.00 19.42 480 GLN B CA 1
ATOM 5360 C C . GLN B 1 311 ? 66.031 -4.021 81.698 1.00 17.94 480 GLN B C 1
ATOM 5361 O O . GLN B 1 311 ? 66.821 -4.684 82.374 1.00 18.23 480 GLN B O 1
ATOM 5367 N N . TYR B 1 312 ? 64.921 -3.489 82.188 1.00 18.17 481 TYR B N 1
ATOM 5368 C CA . TYR B 1 312 ? 64.535 -3.634 83.578 1.00 18.16 481 TYR B CA 1
ATOM 5369 C C . TYR B 1 312 ? 63.051 -3.912 83.641 1.00 20.14 481 TYR B C 1
ATOM 5370 O O . TYR B 1 312 ? 62.283 -3.314 82.884 1.00 19.74 481 TYR B O 1
ATOM 5379 N N . LYS B 1 313 ? 62.629 -4.779 84.555 1.00 17.00 482 LYS B N 1
ATOM 5380 C CA . LYS B 1 313 ? 61.207 -4.896 84.838 1.00 16.27 482 LYS B CA 1
ATOM 5381 C C . LYS B 1 313 ? 60.797 -3.601 85.524 1.00 17.70 482 LYS B C 1
ATOM 5382 O O . LYS B 1 313 ? 61.478 -3.157 86.440 1.00 18.43 482 LYS B O 1
ATOM 5388 N N . PRO B 1 314 ? 59.698 -2.982 85.076 1.00 16.73 483 PRO B N 1
ATOM 5389 C CA . PRO B 1 314 ? 59.370 -1.661 85.627 1.00 15.88 483 PRO B CA 1
ATOM 5390 C C . PRO B 1 314 ? 59.189 -1.669 87.150 1.00 17.12 483 PRO B C 1
ATOM 5391 O O . PRO B 1 314 ? 59.619 -0.719 87.793 1.00 18.44 483 PRO B O 1
ATOM 5395 N N . ASN B 1 315 ? 58.588 -2.713 87.712 1.00 16.85 484 ASN B N 1
ATOM 5396 C CA . ASN B 1 315 ? 58.408 -2.798 89.157 1.00 18.26 484 ASN B CA 1
ATOM 5397 C C . ASN B 1 315 ? 59.765 -2.824 89.860 1.00 20.75 484 ASN B C 1
ATOM 5398 O O . ASN B 1 315 ? 59.961 -2.185 90.895 1.00 20.09 484 ASN B O 1
ATOM 5403 N N . GLU B 1 316 ? 60.706 -3.569 89.294 1.00 19.14 485 GLU B N 1
ATOM 5404 C CA . GLU B 1 316 ? 62.033 -3.659 89.877 1.00 20.52 485 GLU B CA 1
ATOM 5405 C C . GLU B 1 316 ? 62.783 -2.337 89.726 1.00 20.09 485 GLU B C 1
ATOM 5406 O O . GLU B 1 316 ? 63.467 -1.906 90.651 1.00 21.35 485 GLU B O 1
ATOM 5412 N N . PHE B 1 317 ? 62.651 -1.681 88.575 1.00 18.76 486 PHE B N 1
ATOM 5413 C CA . PHE B 1 317 ? 63.307 -0.394 88.387 1.00 17.03 486 PHE B CA 1
ATOM 5414 C C . PHE B 1 317 ? 62.716 0.655 89.338 1.00 16.33 486 PHE B C 1
ATOM 5415 O O . PHE B 1 317 ? 63.443 1.507 89.855 1.00 17.79 486 PHE B O 1
ATOM 5423 N N . ALA B 1 318 ? 61.401 0.603 89.554 1.00 15.01 487 ALA B N 1
ATOM 5424 C CA . ALA B 1 318 ? 60.740 1.494 90.511 1.00 14.97 487 ALA B CA 1
ATOM 5425 C C . ALA B 1 318 ? 61.368 1.348 91.892 1.00 17.29 487 ALA B C 1
ATOM 5426 O O . ALA B 1 318 ? 61.610 2.336 92.580 1.00 16.61 487 ALA B O 1
ATOM 5428 N N . THR B 1 319 ? 61.657 0.114 92.287 1.00 17.52 488 THR B N 1
ATOM 5429 C CA . THR B 1 319 ? 62.312 -0.114 93.567 1.00 19.62 488 THR B CA 1
ATOM 5430 C C . THR B 1 319 ? 63.709 0.507 93.573 1.00 20.00 488 THR B C 1
ATOM 5431 O O . THR B 1 319 ? 64.091 1.129 94.561 1.00 21.70 488 THR B O 1
ATOM 5435 N N . GLN B 1 320 ? 64.428 0.424 92.455 1.00 19.97 489 GLN B N 1
ATOM 5436 C CA . GLN B 1 320 ? 65.791 0.959 92.409 1.00 21.40 489 GLN B CA 1
ATOM 5437 C C . GLN B 1 320 ? 65.827 2.471 92.548 1.00 23.82 489 GLN B C 1
ATOM 5438 O O . GLN B 1 320 ? 66.772 3.016 93.118 1.00 27.37 489 GLN B O 1
ATOM 5444 N N . ILE B 1 321 ? 64.790 3.152 92.063 1.00 19.45 490 ILE B N 1
ATOM 5445 C CA . ILE B 1 321 ? 64.774 4.613 92.123 1.00 18.63 490 ILE B CA 1
ATOM 5446 C C . ILE B 1 321 ? 63.859 5.131 93.226 1.00 16.58 490 ILE B C 1
ATOM 5447 O O . ILE B 1 321 ? 63.590 6.332 93.314 1.00 19.76 490 ILE B O 1
ATOM 5452 N N . ASN B 1 322 ? 63.400 4.222 94.083 1.00 15.80 491 ASN B N 1
ATOM 5453 C CA . ASN B 1 322 ? 62.529 4.585 95.195 1.00 18.17 491 ASN B CA 1
ATOM 5454 C C . ASN B 1 322 ? 61.270 5.309 94.737 1.00 20.50 491 ASN B C 1
ATOM 5455 O O . ASN B 1 322 ? 60.854 6.305 95.338 1.00 19.98 491 ASN B O 1
ATOM 5460 N N . LEU B 1 323 ? 60.661 4.785 93.679 1.00 15.95 492 LEU B N 1
ATOM 5461 C CA . LEU B 1 323 ? 59.380 5.295 93.201 1.00 16.26 492 LEU B CA 1
ATOM 5462 C C . LEU B 1 323 ? 58.280 4.456 93.825 1.00 16.51 492 LEU B C 1
ATOM 5463 O O . LEU B 1 323 ? 58.239 3.239 93.645 1.00 18.66 492 LEU B O 1
ATOM 5468 N N . ASN B 1 324 ? 57.426 5.112 94.598 1.00 16.51 493 ASN B N 1
ATOM 5469 C CA . ASN B 1 324 ? 56.346 4.449 95.315 1.00 15.84 493 ASN B CA 1
ATOM 5470 C C . ASN B 1 324 ? 55.006 4.878 94.734 1.00 15.52 493 ASN B C 1
ATOM 5471 O O . ASN B 1 324 ? 54.587 6.025 94.903 1.00 15.75 493 ASN B O 1
ATOM 5476 N N . MET B 1 325 ? 54.344 3.967 94.037 1.00 15.39 494 MET B N 1
ATOM 5477 C CA . MET B 1 325 ? 53.090 4.340 93.399 1.00 14.32 494 MET B CA 1
ATOM 5478 C C . MET B 1 325 ? 51.978 4.710 94.397 1.00 14.83 494 MET B C 1
ATOM 5479 O O . MET B 1 325 ? 51.073 5.442 94.029 1.00 15.87 494 MET B O 1
ATOM 5484 N N . ASP B 1 326 ? 52.055 4.250 95.646 1.00 16.01 495 ASP B N 1
ATOM 5485 C CA . ASP B 1 326 ? 51.099 4.701 96.657 1.00 16.12 495 ASP B CA 1
ATOM 5486 C C . ASP B 1 326 ? 51.180 6.219 96.812 1.00 17.01 495 ASP B C 1
ATOM 5487 O O . ASP B 1 326 ? 50.168 6.896 96.981 1.00 17.57 495 ASP B O 1
ATOM 5492 N N . ASN B 1 327 ? 52.396 6.752 96.759 1.00 16.46 496 ASN B N 1
ATOM 5493 C CA . ASN B 1 327 ? 52.581 8.195 96.828 1.00 16.65 496 ASN B CA 1
ATOM 5494 C C . ASN B 1 327 ? 52.098 8.879 95.547 1.00 14.86 496 ASN B C 1
ATOM 5495 O O . ASN B 1 327 ? 51.452 9.924 95.598 1.00 14.90 496 ASN B O 1
ATOM 5500 N N . ALA B 1 328 ? 52.409 8.279 94.405 1.00 14.35 497 ALA B N 1
ATOM 5501 C CA . ALA B 1 328 ? 51.983 8.821 93.124 1.00 13.01 497 ALA B CA 1
ATOM 5502 C C . ALA B 1 328 ? 50.474 9.013 93.089 1.00 13.80 497 ALA B C 1
ATOM 5503 O O . ALA B 1 328 ? 49.973 10.080 92.722 1.00 14.34 497 ALA B O 1
ATOM 5505 N N . TRP B 1 329 ? 49.747 7.966 93.460 1.00 14.84 498 TRP B N 1
ATOM 5506 C CA . TRP B 1 329 ? 48.295 8.041 93.467 1.00 14.55 498 TRP B CA 1
ATOM 5507 C C . TRP B 1 329 ? 47.782 9.024 94.515 1.00 13.74 498 TRP B C 1
ATOM 5508 O O . TRP B 1 329 ? 46.765 9.672 94.304 1.00 15.18 498 TRP B O 1
ATOM 5519 N N . GLY B 1 330 ? 48.465 9.124 95.652 1.00 13.14 499 GLY B N 1
ATOM 5520 C CA . GLY B 1 330 ? 48.065 10.061 96.685 1.00 15.42 499 GLY B CA 1
ATOM 5521 C C . GLY B 1 330 ? 48.170 11.499 96.212 1.00 13.92 499 GLY B C 1
ATOM 5522 O O . GLY B 1 330 ? 47.287 12.321 96.454 1.00 14.23 499 GLY B O 1
ATOM 5523 N N . ILE B 1 331 ? 49.258 11.811 95.524 1.00 13.53 500 ILE B N 1
ATOM 5524 C CA . ILE B 1 331 ? 49.430 13.151 94.978 1.00 14.16 500 ILE B CA 1
ATOM 5525 C C . ILE B 1 331 ? 48.315 13.463 93.972 1.00 12.99 500 ILE B C 1
ATOM 5526 O O . ILE B 1 331 ? 47.686 14.527 94.040 1.00 13.57 500 ILE B O 1
ATOM 5531 N N . LEU B 1 332 ? 48.047 12.523 93.069 1.00 13.84 501 LEU B N 1
ATOM 5532 C CA . LEU B 1 332 ? 47.004 12.731 92.079 1.00 13.57 501 LEU B CA 1
ATOM 5533 C C . LEU B 1 332 ? 45.648 12.936 92.741 1.00 12.38 501 LEU B C 1
ATOM 5534 O O . LEU B 1 332 ? 44.906 13.847 92.360 1.00 13.82 501 LEU B O 1
ATOM 5539 N N . ARG B 1 333 ? 45.319 12.112 93.734 1.00 12.57 502 ARG B N 1
ATOM 5540 C CA . ARG B 1 333 ? 44.023 12.248 94.404 1.00 13.39 502 ARG B CA 1
ATOM 5541 C C . ARG B 1 333 ? 43.909 13.595 95.118 1.00 14.58 502 ARG B C 1
ATOM 5542 O O . ARG B 1 333 ? 42.841 14.183 95.141 1.00 14.91 502 ARG B O 1
ATOM 5550 N N . CYS B 1 334 ? 44.999 14.089 95.691 1.00 14.01 503 CYS B N 1
ATOM 5551 C CA . CYS B 1 334 ? 44.982 15.397 96.342 1.00 14.58 503 CYS B CA 1
ATOM 5552 C C . CYS B 1 334 ? 44.573 16.487 95.345 1.00 14.81 503 CYS B C 1
ATOM 5553 O O . CYS B 1 334 ? 43.665 17.281 95.608 1.00 15.20 503 CYS B O 1
ATOM 5556 N N . ILE B 1 335 ? 45.209 16.486 94.178 1.00 13.66 504 ILE B N 1
ATOM 5557 C CA . ILE B 1 335 ? 44.897 17.474 93.147 1.00 14.34 504 ILE B CA 1
ATOM 5558 C C . ILE B 1 335 ? 43.456 17.329 92.649 1.00 15.71 504 ILE B C 1
ATOM 5559 O O . ILE B 1 335 ? 42.730 18.316 92.488 1.00 14.21 504 ILE B O 1
ATOM 5564 N N . ILE B 1 336 ? 43.046 16.089 92.409 1.00 13.15 505 ILE B N 1
ATOM 5565 C CA . ILE B 1 336 ? 41.677 15.815 91.985 1.00 13.95 505 ILE B CA 1
ATOM 5566 C C . ILE B 1 336 ? 40.676 16.355 92.997 1.00 15.59 505 ILE B C 1
ATOM 5567 O O . ILE B 1 336 ? 39.698 17.007 92.627 1.00 16.58 505 ILE B O 1
ATOM 5572 N N . ASP B 1 337 ? 40.930 16.098 94.276 1.00 13.83 506 ASP B N 1
ATOM 5573 C CA . ASP B 1 337 ? 40.021 16.530 95.332 1.00 15.26 506 ASP B CA 1
ATOM 5574 C C . ASP B 1 337 ? 39.890 18.044 95.378 1.00 15.77 506 ASP B C 1
ATOM 5575 O O . ASP B 1 337 ? 38.791 18.562 95.570 1.00 17.93 506 ASP B O 1
ATOM 5580 N N . ILE B 1 338 ? 41.006 18.751 95.229 1.00 15.86 507 ILE B N 1
ATOM 5581 C CA . ILE B 1 338 ? 40.947 20.209 95.224 1.00 16.99 507 ILE B CA 1
ATOM 5582 C C . ILE B 1 338 ? 40.070 20.688 94.059 1.00 16.80 507 ILE B C 1
ATOM 5583 O O . ILE B 1 338 ? 39.188 21.532 94.224 1.00 17.81 507 ILE B O 1
ATOM 5588 N N . CYS B 1 339 ? 40.307 20.128 92.881 1.00 15.60 508 CYS B N 1
ATOM 5589 C CA . CYS B 1 339 ? 39.581 20.564 91.692 1.00 17.46 508 CYS B CA 1
ATOM 5590 C C . CYS B 1 339 ? 38.096 20.235 91.723 1.00 18.47 508 CYS B C 1
ATOM 5591 O O . CYS B 1 339 ? 37.266 21.046 91.299 1.00 17.24 508 CYS B O 1
ATOM 5594 N N . MET B 1 340 ? 37.748 19.054 92.222 1.00 15.56 509 MET B N 1
ATOM 5595 C CA . MET B 1 340 ? 36.333 18.663 92.275 1.00 16.08 509 MET B CA 1
ATOM 5596 C C . MET B 1 340 ? 35.501 19.579 93.172 1.00 22.47 509 MET B C 1
ATOM 5597 O O . MET B 1 340 ? 34.278 19.634 93.039 1.00 25.00 509 MET B O 1
ATOM 5602 N N . ASN B 1 341 ? 36.167 20.303 94.065 1.00 20.23 510 ASN B N 1
ATOM 5603 C CA . ASN B 1 341 ? 35.498 21.202 94.988 1.00 26.37 510 ASN B CA 1
ATOM 5604 C C . ASN B 1 341 ? 35.233 22.575 94.342 1.00 27.08 510 ASN B C 1
ATOM 5605 O O . ASN B 1 341 ? 34.525 23.419 94.904 1.00 32.33 510 ASN B O 1
ATOM 5610 N N . GLN B 1 342 ? 35.791 22.785 93.153 1.00 23.31 511 GLN B N 1
ATOM 5611 C CA . GLN B 1 342 ? 35.686 24.068 92.452 1.00 18.83 511 GLN B CA 1
ATOM 5612 C C . GLN B 1 342 ? 34.503 24.175 91.515 1.00 21.21 511 GLN B C 1
ATOM 5613 O O . GLN B 1 342 ? 33.856 23.181 91.189 1.00 24.66 511 GLN B O 1
ATOM 5619 N N . LYS B 1 343 ? 34.236 25.397 91.063 1.00 20.42 512 LYS B N 1
ATOM 5620 C CA . LYS B 1 343 ? 33.230 25.632 90.035 1.00 23.49 512 LYS B CA 1
ATOM 5621 C C . LYS B 1 343 ? 33.744 25.138 88.690 1.00 20.83 512 LYS B C 1
ATOM 5622 O O . LYS B 1 343 ? 34.957 24.963 88.511 1.00 20.59 512 LYS B O 1
ATOM 5628 N N . ASP B 1 344 ? 32.837 24.910 87.744 1.00 22.06 513 ASP B N 1
ATOM 5629 C CA . ASP B 1 344 ? 33.231 24.570 86.384 1.00 18.96 513 ASP B CA 1
ATOM 5630 C C . ASP B 1 344 ? 34.137 25.673 85.855 1.00 21.84 513 ASP B C 1
ATOM 5631 O O . ASP B 1 344 ? 33.960 26.856 86.181 1.00 23.16 513 ASP B O 1
ATOM 5636 N N . GLY B 1 345 ? 35.114 25.281 85.049 1.00 19.62 514 GLY B N 1
ATOM 5637 C CA . GLY B 1 345 ? 36.061 26.218 84.485 1.00 19.50 514 GLY B CA 1
ATOM 5638 C C . GLY B 1 345 ? 37.444 25.610 84.521 1.00 18.06 514 GLY B C 1
ATOM 5639 O O . GLY B 1 345 ? 37.595 24.405 84.730 1.00 18.20 514 GLY B O 1
ATOM 5640 N N . LYS B 1 346 ? 38.458 26.440 84.314 1.00 17.39 515 LYS B N 1
ATOM 5641 C CA . LYS B 1 346 ? 39.833 25.942 84.241 1.00 17.28 515 LYS B CA 1
ATOM 5642 C C . LYS B 1 346 ? 40.712 26.321 85.429 1.00 16.40 515 LYS B C 1
ATOM 5643 O O . LYS B 1 346 ? 40.518 27.334 86.117 1.00 17.55 515 LYS B O 1
ATOM 5649 N N . TYR B 1 347 ? 41.661 25.438 85.692 1.00 15.37 516 TYR B N 1
ATOM 5650 C CA . TYR B 1 347 ? 42.564 25.575 86.818 1.00 16.37 516 TYR B CA 1
ATOM 5651 C C . TYR B 1 347 ? 43.942 25.226 86.311 1.00 16.09 516 TYR B C 1
ATOM 5652 O O . TYR B 1 347 ? 44.069 24.549 85.287 1.00 17.00 516 TYR B O 1
ATOM 5661 N N . LEU B 1 348 ? 44.973 25.681 87.002 1.00 14.37 517 LEU B N 1
ATOM 5662 C CA . LEU B 1 348 ? 46.328 25.407 86.557 1.00 14.01 517 LEU B CA 1
ATOM 5663 C C . LEU B 1 348 ? 47.131 24.902 87.727 1.00 13.38 517 LEU B C 1
ATOM 5664 O O . LEU B 1 348 ? 47.151 25.527 88.793 1.00 15.40 517 LEU B O 1
ATOM 5669 N N . ILE B 1 349 ? 47.806 23.776 87.542 1.00 14.22 518 ILE B N 1
ATOM 5670 C CA . ILE B 1 349 ? 48.773 23.355 88.529 1.00 17.55 518 ILE B CA 1
ATOM 5671 C C . ILE B 1 349 ? 50.131 23.701 87.943 1.00 16.03 518 ILE B C 1
ATOM 5672 O O . ILE B 1 349 ? 50.391 23.438 86.762 1.00 15.65 518 ILE B O 1
ATOM 5677 N N . MET B 1 350 ? 50.990 24.333 88.733 1.00 15.90 519 MET B N 1
ATOM 5678 C CA . MET B 1 350 ? 52.292 24.688 88.221 1.00 16.64 519 MET B CA 1
ATOM 5679 C C . MET B 1 350 ? 53.358 24.599 89.287 1.00 18.19 519 MET B C 1
ATOM 5680 O O . MET B 1 350 ? 53.119 24.841 90.477 1.00 19.36 519 MET B O 1
ATOM 5685 N N . LYS B 1 351 ? 54.549 24.253 88.827 1.00 16.36 520 LYS B N 1
ATOM 5686 C CA . LYS B 1 351 ? 55.700 24.145 89.691 1.00 21.34 520 LYS B CA 1
ATOM 5687 C C . LYS B 1 351 ? 56.441 25.474 89.701 1.00 22.27 520 LYS B C 1
ATOM 5688 O O . LYS B 1 351 ? 56.779 26.018 88.647 1.00 22.55 520 LYS B O 1
ATOM 5694 N N . ASP B 1 352 ? 56.659 25.993 90.906 1.00 24.23 521 ASP B N 1
ATOM 5695 C CA . ASP B 1 352 ? 57.390 27.237 91.121 1.00 25.84 521 ASP B CA 1
ATOM 5696 C C . ASP B 1 352 ? 58.819 27.059 90.624 1.00 27.53 521 ASP B C 1
ATOM 5697 O O . ASP B 1 352 ? 59.502 26.132 91.036 1.00 24.17 521 ASP B O 1
ATOM 5702 N N . PRO B 1 353 ? 59.272 27.936 89.719 1.00 31.47 522 PRO B N 1
ATOM 5703 C CA . PRO B 1 353 ? 60.615 27.770 89.146 1.00 29.78 522 PRO B CA 1
ATOM 5704 C C . PRO B 1 353 ? 61.728 27.784 90.197 1.00 31.26 522 PRO B C 1
ATOM 5705 O O . PRO B 1 353 ? 62.732 27.088 90.038 1.00 36.19 522 PRO B O 1
ATOM 5709 N N . ASN B 1 354 ? 61.539 28.545 91.269 1.00 29.02 523 ASN B N 1
ATOM 5710 C CA . ASN B 1 354 ? 62.599 28.703 92.263 1.00 33.77 523 ASN B CA 1
ATOM 5711 C C . ASN B 1 354 ? 62.320 28.067 93.626 1.00 35.63 523 ASN B C 1
ATOM 5712 O O . ASN B 1 354 ? 63.094 28.262 94.564 1.00 33.82 523 ASN B O 1
ATOM 5717 N N . LYS B 1 355 ? 61.230 27.310 93.746 1.00 29.00 524 LYS B N 1
ATOM 5718 C CA . LYS B 1 355 ? 60.870 26.709 95.034 1.00 27.51 524 LYS B CA 1
ATOM 5719 C C . LYS B 1 355 ? 60.319 25.282 94.912 1.00 18.97 524 LYS B C 1
ATOM 5720 O O . LYS B 1 355 ? 59.689 24.930 93.911 1.00 19.38 524 LYS B O 1
ATOM 5726 N N . PRO B 1 356 ? 60.538 24.461 95.951 1.00 17.51 525 PRO B N 1
ATOM 5727 C CA . PRO B 1 356 ? 60.020 23.092 95.974 1.00 18.18 525 PRO B CA 1
ATOM 5728 C C . PRO B 1 356 ? 58.545 23.056 96.331 1.00 16.93 525 PRO B C 1
ATOM 5729 O O . PRO B 1 356 ? 58.169 22.660 97.437 1.00 18.62 525 PRO B O 1
ATOM 5733 N N . MET B 1 357 ? 57.708 23.454 95.385 1.00 16.91 526 MET B N 1
ATOM 5734 C CA . MET B 1 357 ? 56.285 23.450 95.638 1.00 17.85 526 MET B CA 1
ATOM 5735 C C . MET B 1 357 ? 55.520 23.556 94.342 1.00 18.91 526 MET B C 1
ATOM 5736 O O . MET B 1 357 ? 56.041 24.015 93.323 1.00 18.49 526 MET B O 1
ATOM 5741 N N . ILE B 1 358 ? 54.285 23.089 94.386 1.00 19.60 527 ILE B N 1
ATOM 5742 C CA . ILE B 1 358 ? 53.365 23.294 93.288 1.00 18.76 527 ILE B CA 1
ATOM 5743 C C . ILE B 1 358 ? 52.196 24.098 93.820 1.00 19.11 527 ILE B C 1
ATOM 5744 O O . ILE B 1 358 ? 51.850 24.022 95.008 1.00 18.73 527 ILE B O 1
ATOM 5749 N N . ARG B 1 359 ? 51.616 24.901 92.942 1.00 17.59 528 ARG B N 1
ATOM 5750 C CA . ARG B 1 359 ? 50.462 25.711 93.291 1.00 20.99 528 ARG B CA 1
ATOM 5751 C C . ARG B 1 359 ? 49.330 25.375 92.354 1.00 18.52 528 ARG B C 1
ATOM 5752 O O . ARG B 1 359 ? 49.549 25.121 91.172 1.00 18.25 528 ARG B O 1
ATOM 5760 N N . LEU B 1 360 ? 48.118 25.360 92.879 1.00 15.27 529 LEU B N 1
ATOM 5761 C CA . LEU B 1 360 ? 46.952 25.213 92.028 1.00 16.24 529 LEU B CA 1
ATOM 5762 C C . LEU B 1 360 ? 46.269 26.569 91.970 1.00 15.93 529 LEU B C 1
ATOM 5763 O O . LEU B 1 360 ? 45.899 27.125 93.008 1.00 17.43 529 LEU B O 1
ATOM 5768 N N . TYR B 1 361 ? 46.095 27.090 90.760 1.00 14.22 530 TYR B N 1
ATOM 5769 C CA . TYR B 1 361 ? 45.472 28.392 90.557 1.00 15.51 530 TYR B CA 1
ATOM 5770 C C . TYR B 1 361 ? 44.081 28.283 89.967 1.00 14.66 530 TYR B C 1
ATOM 5771 O O . TYR B 1 361 ? 43.808 27.436 89.113 1.00 15.85 530 TYR B O 1
ATOM 5780 N N . ASP B 1 362 ? 43.216 29.185 90.410 1.00 14.92 531 ASP B N 1
ATOM 5781 C CA . ASP B 1 362 ? 41.941 29.440 89.771 1.00 15.00 531 ASP B CA 1
ATOM 5782 C C . ASP B 1 362 ? 42.235 30.490 88.701 1.00 18.01 531 ASP B C 1
ATOM 5783 O O . ASP B 1 362 ? 42.652 31.601 89.020 1.00 19.30 531 ASP B O 1
ATOM 5788 N N . ILE B 1 363 ? 42.091 30.134 87.429 1.00 18.89 532 ILE B N 1
ATOM 5789 C CA . ILE B 1 363 ? 42.411 31.098 86.379 1.00 20.09 532 ILE B CA 1
ATOM 5790 C C . ILE B 1 363 ? 41.151 31.597 85.679 1.00 19.61 532 ILE B C 1
ATOM 5791 O O . ILE B 1 363 ? 40.165 30.872 85.564 1.00 18.26 532 ILE B O 1
ATOM 5796 N N . PRO B 1 364 ? 41.183 32.854 85.219 1.00 18.25 533 PRO B N 1
ATOM 5797 C CA . PRO B 1 364 ? 40.058 33.483 84.521 1.00 18.50 533 PRO B CA 1
ATOM 5798 C C . PRO B 1 364 ? 39.684 32.748 83.248 1.00 17.85 533 PRO B C 1
ATOM 5799 O O . PRO B 1 364 ? 40.531 32.090 82.639 1.00 17.92 533 PRO B O 1
ATOM 5803 N N . ASP B 1 365 ? 38.416 32.844 82.867 1.00 20.18 534 ASP B N 1
ATOM 5804 C CA . ASP B 1 365 ? 37.962 32.191 81.658 1.00 19.31 534 ASP B CA 1
ATOM 5805 C C . ASP B 1 365 ? 38.783 32.694 80.477 1.00 18.79 534 ASP B C 1
ATOM 5806 O O . ASP B 1 365 ? 39.212 33.854 80.454 1.00 17.91 534 ASP B O 1
ATOM 5811 N N . ASN B 1 366 ? 39.033 31.785 79.539 1.00 14.74 535 ASN B N 1
ATOM 5812 C CA . ASN B 1 366 ? 39.708 32.066 78.277 1.00 15.23 535 ASN B CA 1
ATOM 5813 C C . ASN B 1 366 ? 41.157 32.461 78.467 1.00 18.70 535 ASN B C 1
ATOM 5814 O O . ASN B 1 366 ? 41.723 33.215 77.676 1.00 18.36 535 ASN B O 1
ATOM 5819 N N . THR B 1 367 ? 41.755 31.951 79.539 1.00 16.87 536 THR B N 1
ATOM 5820 C CA . THR B 1 367 ? 43.184 32.128 79.766 1.00 17.34 536 THR B CA 1
ATOM 5821 C C . THR B 1 367 ? 43.993 31.061 79.015 1.00 17.63 536 THR B C 1
ATOM 5822 O O . THR B 1 367 ? 45.043 31.342 78.424 1.00 20.24 536 THR B O 1
ATOM 5826 N N . PHE B 1 368 ? 43.527 29.818 79.097 1.00 17.52 537 PHE B N 1
ATOM 5827 C CA . PHE B 1 368 ? 44.136 28.730 78.345 1.00 21.06 537 PHE B CA 1
ATOM 5828 C C . PHE B 1 368 ? 43.051 27.946 77.618 1.00 28.68 537 PHE B C 1
ATOM 5829 O O . PHE B 1 368 ? 41.866 28.130 77.895 1.00 31.07 537 PHE B O 1
#

Secondary structure (DSSP, 8-state):
-PPPPTT-EEEEEEEHHHHHH---TTPPPPEEEEEEEEEPBB-GGGGG-BTTB-EEPP----B-----GGG-HHHHHHTTTS-SEEEEHHHHHHHHTGGG--S-EEEEEEEETTEEEEEPPSSSSTTPPPSSTTSSS---S-SSSTT-HHHHHHHHHHHHHHHHHHTB-TTSPPEE-SB--TTS-GGGGGGBPSEEEEEEEEE-STT-EEEEEEEESEEE--EEEEEEEEEES-TTTTT---HHHHHHHHHHHHHHHHHHHSHHHHHHHHHHHHHHT-SEEEEEEEEEEETTEEEEEEEEEEEEE-HHHHHHHTT--HHHHHHHHHHHHHHHHTSPSEEEEEEE-TTSSEEEEEE--TT--/-PPPTT-EEEEEEEHHHHHH---TTPPPPEEEEEEEEEPEE-GGGGG-BTTB-EEPP----B-----GGG-HHHHHHHTTS-SEEEEHHHHHHHHTGGG--S--EEEEEEETTEEEEE--TTS-TTPPPSSTTSSS-----TTSTTSHHHHHHHHHHHHHHHHHHTEETTSPPEE-SB--TTS-GGG-SSBPSEEEEEEEEE-STT-EEEEEEEESEEE---EEEEEEEEEES-HHHHT---HHHHTTT-HHHHHHHHHHHTHHHHHHHHHHHHHHT-SEEEEEEEEEEETTEEEEEEEEEEEEE-HHHHHHHTT--HHHHHHHHHHHHHHHHTSPSEEEEEEE-TTSSEEEEEE--TT--

B-factor: mean 23.23, std 12.12, range [7.3, 88.33]

GO terms:
  GO:0098808 mRNA cap binding (F, IDA)

Foldseek 3Di:
DDDDDPPWFFLDKFFLVNLQPFFQPDWDAWAFPDKAAWFFAFACVQQVFALVRWFWQDQDAFDDDDDWWVVQVVNVVCVVPDFAEETALLQLLCLLLLLQAQAKAKWKWFDDQRHIGITGDPPDCSPFAWFLRQPPDRADCPDDDQRHRVNVRVLQVSSFVRVLQVRGDVPDGIDGDPHYDRPDDPVPSVRHAGKMWTFTWIPSPPRGIYTYIAMFRHQYPNFTEHEHEDEDQDCVVSVADDCSVACVPPVVRNVVRCCNRRVSNVSSSLSSCSNRVGQKYKYWYKYAPDNVDSPIIMTRHIDIDGSVVVCVVSVNDVRSSSRSVVVVSVSVSPDDGAMKMWMQDNHRRMIIIIDDHRPPD/DDDDPPWFFLDWFFLVNLQPFFQPDWDAWDFPDKAAWFFAFACVQQVFALVRWFWQDQAFFDEDDDWFVRQVVNVVCCVPDFAEEGALLQLLCLLLLLQAFAKAKWKWFHDPQHIGITHDPPDPSVFAWFLRQPPDRDDDDDPDCRDRVNVRVLQVSRFQRVLQVRGPLVDGIDGDPHYDRPDDPVPDDRHAGKMWTFTWIDRPPRGIYTYIAMFSHWYPVIFTEHEHEDEAQDCVVSVADDCSVACPPNVVRNVVRCCRRRVSSVSSSLSRCSNRVGQKYKYWYKYAPDNRDSPIIMTRHMDIDGSVVVCVVSVNDVRSSSRSVVVVVVSVSVDDGAMWMWMDDNHRRMITIIDDDHPPD